Protein AF-A0A432YS04-F1 (afdb_monomer)

pLDDT: mean 77.75, std 22.66, range [27.47, 98.56]

Organism: NCBI:txid1096243

Secondary structure (DSSP, 8-state):
--TTSSHHHHHHHHHHHHTTTTTHHHHHHHHHHHSSS---TT--HHHHHHHHHHHHHHSS--GGGTTS-HHHHS-HHHHHHHHHHHHHHHHHHHHHH-SSPPPHHHHHHHHHHHHHH--SHHHHHHHHHHHHHHHHTT-HHHHHHHHHHHHHHHHTTSS---HHHHHHHHHHHHHS---HHHHHHHHHHHHHHHHHTT-HHHHHHHHHHHHHHH---HHHHHHHHHHHHHTT-HHHHHHHHHHHHHHH---HHHHHHHHHHHHHTT-HHHHHHHHHHHHHH-HHHHTSHHHHHHHHHHHHHTT-HHHHHHHHHHHHHHHHHTTPPPPHHHHHHHHHHHHHHHH-S---SSPPHHHHHHHHHH-HHHHS-GGGSTTHHHHHHHHHHHHHTT--EEEEET-TTSHHHHHHHTT-TT-EEEEEES-HHHHHHHHHH-TTSEEEE--GGG-------TTEEEEEET-GGG-TTHHHHHHHSPTT-EEEEEEESS--TT-S---SSHHHHHHHHTTT-EEEEEEEEEEETTEEEEEEEEE-

Mean predicted aligned error: 14.3 Å

InterPro domains:
  IPR011990 Tetratricopeptide-like helical domain superfamily [G3DSA:1.25.40.10] (3-342)
  IPR011990 Tetratricopeptide-like helical domain superfamily [SSF48452] (10-287)
  IPR029063 S-adenosyl-L-methionine-dependent methyltransferase superfamily [G3DSA:3.40.50.150] (366-523)
  IPR029063 S-adenosyl-L-methionine-dependent methyltransferase superfamily [SSF53335] (374-499)
  IPR041698 Methyltransferase domain 25 [PF13649] (394-470)

Sequence (536 aa):
MSQSEKTNNEEFNLAIFYWLVEDWQGCKQELKRLSNNSTPHSLSLAQILEGLIYVEKNNEIPQYLQGFSEQSFQEKALLQKFLWASIEKGVLKAKHLLGDEVSDSRIRKLIKAFTQTMPTPKSTELVKQTIIHQESLGNYQSTTNSVDAWITALQKKAISLGNDELLQAEVTLNSLNRGEKDRLKYKRVLADQFMTQNSFQDASRLCQDIIAISGVTESLVVRLSRAQRNLGNLEEAIETLESNIEQLGRKPLLLHMLAVYYRDQQNFQITLRLVKEIIGQHYDYSLKIGFAIFAADMLRKDAEYIAAYEHLKEAKEHLKNERKEVTLTVEAMLAELKANVAVGKNTFFEVSSVFYDTIYKNSDKYALEANDSIYEPIWKEVCNIITAENIEKIIDIGCGPGQFAEYLTARLPNVDYLGLDFSKTAISLAKERCPHLKFACEDVRRYTTKEINKETAYVMLEVLEHIEDDFVLLELLPKGTNVIFSVPNFDSFGHVRFFKFKESVEKRFDGVLNINEISSIDVNKNSIIYLVNAKL

Radius of gyration: 31.36 Å; Cα contacts (8 Å, |Δi|>4): 647; chains: 1; bounding box: 107×53×64 Å

Solvent-accessible surface area (backbone atoms only — not comparable to full-atom values): 29613 Å² total; per-residue (Å²): 124,78,74,74,73,68,51,74,67,54,54,61,62,49,52,62,59,48,56,80,54,61,53,50,65,58,53,51,49,50,53,48,71,42,26,83,48,83,71,70,99,77,74,51,73,66,57,53,52,52,44,54,51,44,26,72,76,66,77,45,76,49,82,94,52,65,47,48,44,78,78,62,63,69,57,64,67,56,60,55,52,53,56,49,53,54,49,54,50,51,53,56,44,59,74,72,71,58,101,67,84,78,69,61,67,60,58,52,52,52,53,52,55,42,53,75,70,47,67,46,78,66,46,56,50,52,51,48,53,50,40,56,50,30,54,76,68,68,38,59,70,55,34,49,55,54,52,52,52,52,52,49,32,48,70,69,61,64,37,78,73,57,71,71,57,48,53,53,47,49,53,54,61,69,69,48,96,65,60,69,70,58,53,50,56,49,43,54,49,49,25,55,49,29,50,72,68,70,36,26,69,59,17,27,52,39,34,53,54,45,31,76,74,74,46,88,45,74,73,48,51,56,50,29,28,49,20,32,38,74,70,67,38,48,66,63,18,47,54,52,44,54,61,45,32,71,72,74,42,90,42,60,69,60,44,49,54,46,23,56,52,30,44,75,71,66,36,54,70,61,18,47,51,40,44,53,46,33,49,75,76,33,50,80,61,35,38,37,57,78,49,18,55,54,42,25,52,52,30,34,58,70,57,37,27,62,61,18,34,54,49,37,52,50,14,50,54,52,38,49,75,72,74,45,86,82,54,69,67,58,56,18,50,48,49,33,28,52,51,50,54,73,69,52,96,72,79,49,69,49,65,60,51,58,27,53,39,46,44,62,76,71,36,66,78,69,68,47,59,38,86,77,34,74,56,33,72,57,53,52,52,50,51,52,51,38,60,76,70,59,46,46,31,39,42,28,42,54,37,46,48,26,45,61,58,54,52,44,42,76,75,45,74,82,49,49,54,38,33,28,20,63,27,64,55,25,40,53,42,17,43,70,73,38,69,91,58,48,70,45,72,39,56,69,90,73,59,81,78,90,79,86,50,72,37,30,33,42,34,26,60,77,37,57,33,42,40,88,60,42,66,60,51,56,69,66,49,65,77,63,22,38,37,37,36,27,41,39,44,55,85,54,94,45,46,69,50,59,35,84,44,72,67,55,50,52,65,67,42,55,95,66,41,54,72,77,48,74,46,81,43,75,61,48,103,88,41,38,35,39,39,34,38,29,34,66

Foldseek 3Di:
DPPPPVPPPVVVVVVVVVVLVPVVVVVVVVVVVQQPDDLDPPDDPVNVVVQLLVCVVPVDRPPSRVRGDPVSNVPVPPVVVVVVVSVVVVLVVLVPPDLDDDDLVVVVVVLLVCLQRDQDLVNLVVLLSVLVSCVVSVVVVSSVSSVVSVLVCLQVVSHADAPVSLVVVLVSLVPDPDDPVVNLSSLVSSLVRCVLNLVLVSNLVSLVVSCVRVNDDPVSLLSNLVSCVLVVNLVVSLVSLVVVCVVVPVDLVSLLSNLVSCVQVVVLVSNLVSLVCCVVPVVVVCLQQVNLLVSLLSCLLVLVLVCSLVSLVSSQVVCVVVVHDDDLQSVLSNQQSVVSVVVDDDRDNFTDLSSLLSCCVPPVLNVDALCPHLCVVVLVVVLVVLVVQVAQEEEEEQCFLQSSVNSNCVPVVRHQYEYEALHPNRQVNNCVSCVPHHYDNDDLLPDADPDDDQSYEYEAEAHLQLDPPSLSSLVRDDANHKYKYKFKLDDDRNGPDGNVDPVSVCVVCPPPWAWPDWDWDDSDSRMTMTITITGD

Structure (mmCIF, N/CA/C/O backbone):
data_AF-A0A432YS04-F1
#
_entry.id   AF-A0A432YS04-F1
#
loop_
_atom_site.group_PDB
_atom_site.id
_atom_site.type_symbol
_atom_site.label_atom_id
_atom_site.label_alt_id
_atom_site.label_comp_id
_atom_site.label_asym_id
_atom_site.label_entity_id
_atom_site.label_seq_id
_atom_site.pdbx_PDB_ins_code
_atom_site.Cartn_x
_atom_site.Cartn_y
_atom_site.Cartn_z
_atom_site.occupancy
_atom_site.B_iso_or_equiv
_atom_site.auth_seq_id
_atom_site.auth_comp_id
_atom_site.auth_asym_id
_atom_site.auth_atom_id
_atom_site.pdbx_PDB_model_num
ATOM 1 N N . MET A 1 1 ? 76.869 5.675 -17.798 1.00 45.94 1 MET A N 1
ATOM 2 C CA . MET A 1 1 ? 77.153 7.080 -17.415 1.00 45.94 1 MET A CA 1
ATOM 3 C C . MET A 1 1 ? 77.263 7.096 -15.914 1.00 45.94 1 MET A C 1
ATOM 5 O O . MET A 1 1 ? 76.516 6.321 -15.325 1.00 45.94 1 MET A O 1
ATOM 9 N N . SER A 1 2 ? 78.148 7.876 -15.283 1.00 27.70 2 SER A N 1
ATOM 10 C CA . SER A 1 2 ? 78.058 7.858 -13.827 1.00 27.70 2 SER A CA 1
ATOM 11 C C . SER A 1 2 ? 76.727 8.522 -13.451 1.00 27.70 2 SER A C 1
ATOM 13 O O . SER A 1 2 ? 76.417 9.656 -13.815 1.00 27.70 2 SER A O 1
ATOM 15 N N . GLN A 1 3 ? 75.875 7.702 -12.846 1.00 32.38 3 GLN A N 1
ATOM 16 C CA . GLN A 1 3 ? 74.518 8.001 -12.416 1.00 32.38 3 GLN A CA 1
ATOM 17 C C . GLN A 1 3 ? 74.478 9.199 -11.451 1.00 32.38 3 GLN A C 1
ATOM 19 O O . GLN A 1 3 ? 73.402 9.701 -11.166 1.00 32.38 3 GLN A O 1
ATOM 24 N N . SER A 1 4 ? 75.639 9.645 -10.958 1.00 34.88 4 SER A N 1
ATOM 25 C CA . SER A 1 4 ? 75.786 10.640 -9.906 1.00 34.88 4 SER A CA 1
ATOM 26 C C . SER A 1 4 ? 75.757 12.093 -10.383 1.00 34.88 4 SER A C 1
ATOM 28 O O . SER A 1 4 ? 75.539 12.967 -9.553 1.00 34.88 4 SER A O 1
ATOM 30 N N . GLU A 1 5 ? 75.915 12.389 -11.679 1.00 32.00 5 GLU A N 1
ATOM 31 C CA . GLU A 1 5 ? 75.918 13.786 -12.170 1.00 32.00 5 GLU A CA 1
ATOM 32 C C . GLU A 1 5 ? 74.615 14.211 -12.876 1.00 32.00 5 GLU A C 1
ATOM 34 O O . GLU A 1 5 ? 74.389 15.401 -13.079 1.00 32.00 5 GLU A O 1
ATOM 39 N N . LYS A 1 6 ? 73.695 13.275 -13.164 1.00 34.50 6 LYS A N 1
ATOM 40 C CA . LYS A 1 6 ? 72.298 13.596 -13.543 1.00 34.50 6 LYS A CA 1
ATOM 41 C C . LYS A 1 6 ? 71.411 13.937 -12.335 1.00 34.50 6 LYS A C 1
ATOM 43 O O . LYS A 1 6 ? 70.361 14.544 -12.505 1.00 34.50 6 LYS A O 1
ATOM 48 N N . THR A 1 7 ? 71.858 13.598 -11.130 1.00 35.78 7 THR A N 1
ATOM 49 C CA . THR A 1 7 ? 71.118 13.735 -9.866 1.00 35.78 7 THR A CA 1
ATOM 50 C C . THR A 1 7 ? 70.916 15.190 -9.422 1.00 35.78 7 THR A C 1
ATOM 52 O O . THR A 1 7 ? 69.861 15.515 -8.895 1.00 35.78 7 THR A O 1
ATOM 55 N N . ASN A 1 8 ? 71.839 16.112 -9.725 1.00 37.22 8 ASN A N 1
ATOM 56 C CA . ASN A 1 8 ? 71.833 17.444 -9.093 1.00 37.22 8 ASN A CA 1
ATOM 57 C C . ASN A 1 8 ? 71.019 18.545 -9.806 1.00 37.22 8 ASN A C 1
ATOM 59 O O . ASN A 1 8 ? 70.990 19.670 -9.317 1.00 37.22 8 ASN A O 1
ATOM 63 N N . ASN A 1 9 ? 70.349 18.279 -10.936 1.00 34.03 9 ASN A N 1
ATOM 64 C CA . ASN A 1 9 ? 69.507 19.295 -11.608 1.00 34.03 9 ASN A CA 1
ATOM 65 C C . ASN A 1 9 ? 68.034 18.871 -11.795 1.00 34.03 9 ASN A C 1
ATOM 67 O O . ASN A 1 9 ? 67.176 19.714 -12.056 1.00 34.03 9 ASN A O 1
ATOM 71 N N . GLU A 1 10 ? 67.708 17.593 -11.565 1.00 35.06 10 GLU A N 1
ATOM 72 C CA . GLU A 1 10 ? 66.334 17.146 -11.282 1.00 35.06 10 GLU A CA 1
ATOM 73 C C . GLU A 1 10 ? 65.932 17.491 -9.836 1.00 35.06 10 GLU A C 1
ATOM 75 O O . GLU A 1 10 ? 64.787 17.869 -9.600 1.00 35.06 10 GLU A O 1
ATOM 80 N N . GLU A 1 11 ? 66.881 17.491 -8.891 1.00 32.84 11 GLU A N 1
ATOM 81 C CA . GLU A 1 11 ? 66.664 17.851 -7.480 1.00 32.84 11 GLU A CA 1
ATOM 82 C C . GLU A 1 11 ? 66.160 19.294 -7.258 1.00 32.84 11 GLU A C 1
ATOM 84 O O . GLU A 1 11 ? 65.389 19.526 -6.330 1.00 32.84 11 GLU A O 1
ATOM 89 N N . PHE A 1 12 ? 66.488 20.259 -8.127 1.00 29.67 12 PHE A N 1
ATOM 90 C CA . PHE A 1 12 ? 66.055 21.660 -7.966 1.00 29.67 12 PHE A CA 1
ATOM 91 C C . PHE A 1 12 ? 64.623 21.924 -8.474 1.00 29.67 12 PHE A C 1
ATOM 93 O O . PHE A 1 12 ? 63.872 22.690 -7.872 1.00 29.67 12 PHE A O 1
ATOM 100 N N . ASN A 1 13 ? 64.192 21.243 -9.541 1.00 31.45 13 ASN A N 1
ATOM 101 C CA . ASN A 1 13 ? 62.827 21.370 -10.071 1.00 31.45 13 ASN A CA 1
ATOM 102 C C . ASN A 1 13 ? 61.826 20.444 -9.352 1.00 31.45 13 ASN A C 1
ATOM 104 O O . ASN A 1 13 ? 60.647 20.788 -9.235 1.00 31.45 13 ASN A O 1
ATOM 108 N N . LEU A 1 14 ? 62.291 19.327 -8.774 1.00 34.62 14 LEU A N 1
ATOM 109 C CA . LEU A 1 14 ? 61.522 18.544 -7.801 1.00 34.62 14 LEU A CA 1
ATOM 110 C C . LEU A 1 14 ? 61.288 19.350 -6.512 1.00 34.62 14 LEU A C 1
ATOM 112 O O . LEU A 1 14 ? 60.185 19.305 -5.972 1.00 34.62 14 LEU A O 1
ATOM 116 N N . ALA A 1 15 ? 62.271 20.142 -6.061 1.00 27.47 15 ALA A N 1
ATOM 117 C CA . ALA A 1 15 ? 62.156 20.989 -4.869 1.00 27.47 15 ALA A CA 1
ATOM 118 C C . ALA A 1 15 ? 61.007 22.019 -4.951 1.00 27.47 15 ALA A C 1
ATOM 120 O O . ALA A 1 15 ? 60.335 22.265 -3.954 1.00 27.47 15 ALA A O 1
ATOM 121 N N . ILE A 1 16 ? 60.682 22.545 -6.140 1.00 30.97 16 ILE A N 1
ATOM 122 C CA . ILE A 1 16 ? 59.545 23.471 -6.333 1.00 30.97 16 ILE A CA 1
ATOM 123 C C . ILE A 1 16 ? 58.189 22.733 -6.340 1.00 30.97 16 ILE A C 1
ATOM 125 O O . ILE A 1 16 ? 57.162 23.288 -5.941 1.00 30.97 16 ILE A O 1
ATOM 129 N N . PHE A 1 17 ? 58.156 21.460 -6.749 1.00 34.56 17 PHE A N 1
ATOM 130 C CA . PHE A 1 17 ? 56.943 20.634 -6.695 1.00 34.56 17 PHE A CA 1
ATOM 131 C C . PHE A 1 17 ? 56.674 20.092 -5.281 1.00 34.56 17 PHE A C 1
ATOM 133 O O . PHE A 1 17 ? 55.516 20.022 -4.857 1.00 34.56 17 PHE A O 1
ATOM 140 N N . TYR A 1 18 ? 57.737 19.809 -4.522 1.00 31.28 18 TYR A N 1
ATOM 141 C CA . TYR A 1 18 ? 57.669 19.551 -3.085 1.00 31.28 18 TYR A CA 1
ATOM 142 C C . TYR A 1 18 ? 57.053 20.735 -2.319 1.00 31.28 18 TYR A C 1
ATOM 144 O O . TYR A 1 18 ? 56.252 20.494 -1.423 1.00 31.28 18 TYR A O 1
ATOM 152 N N . TRP A 1 19 ? 57.230 21.979 -2.775 1.00 28.98 19 TRP A N 1
ATOM 153 C CA . TRP A 1 19 ? 56.691 23.183 -2.124 1.00 28.98 19 TRP A CA 1
ATOM 154 C C . TRP A 1 19 ? 55.153 23.326 -2.070 1.00 28.98 19 TRP A C 1
ATOM 156 O O . TRP A 1 19 ? 54.614 24.077 -1.268 1.00 28.98 19 TRP A O 1
ATOM 166 N N . LEU A 1 20 ? 54.375 22.592 -2.874 1.00 31.02 20 LEU A N 1
ATOM 167 C CA . LEU A 1 20 ? 52.895 22.579 -2.760 1.00 31.02 20 LEU A CA 1
ATOM 168 C C . LEU A 1 20 ? 52.334 21.311 -2.113 1.00 31.02 20 LEU A C 1
ATOM 170 O O . LEU A 1 20 ? 51.138 21.221 -1.847 1.00 31.02 20 LEU A O 1
ATOM 174 N N . VAL A 1 21 ? 53.238 20.395 -1.780 1.00 38.06 21 VAL A N 1
ATOM 175 C CA . VAL A 1 21 ? 53.098 19.397 -0.720 1.00 38.06 21 VAL A CA 1
ATOM 176 C C . VAL A 1 21 ? 53.535 20.000 0.641 1.00 38.06 21 VAL A C 1
ATOM 178 O O . VAL A 1 21 ? 53.250 19.427 1.692 1.00 38.06 21 VAL A O 1
ATOM 181 N N . GLU A 1 22 ? 54.150 21.193 0.666 1.00 33.56 22 GLU A N 1
ATOM 182 C CA . GLU A 1 22 ? 54.623 21.911 1.866 1.00 33.56 22 GLU A CA 1
ATOM 183 C C . GLU A 1 22 ? 53.548 22.741 2.595 1.00 33.56 22 GLU A C 1
ATOM 185 O O . GLU A 1 22 ? 53.664 23.942 2.792 1.00 33.56 22 GLU A O 1
ATOM 190 N N . ASP A 1 23 ? 52.536 22.079 3.138 1.00 40.97 23 ASP A N 1
ATOM 191 C CA . ASP A 1 23 ? 52.481 22.123 4.606 1.00 40.97 23 ASP A CA 1
ATOM 192 C C . ASP A 1 23 ? 52.068 20.769 5.170 1.00 40.97 23 ASP A C 1
ATOM 194 O O . ASP A 1 23 ? 51.317 20.639 6.130 1.00 40.97 23 ASP A O 1
ATOM 198 N N . TRP A 1 24 ? 52.564 19.703 4.543 1.00 43.75 24 TRP A N 1
ATOM 199 C CA . TRP A 1 24 ? 52.476 18.381 5.128 1.00 43.75 24 TRP A CA 1
ATOM 200 C C . TRP A 1 24 ? 53.290 18.310 6.421 1.00 43.75 24 TRP A C 1
ATOM 202 O O . TRP A 1 24 ? 52.873 17.613 7.327 1.00 43.75 24 TRP A O 1
ATOM 212 N N . GLN A 1 25 ? 54.404 19.039 6.568 1.00 39.25 25 GLN A N 1
ATOM 213 C CA . GLN A 1 25 ? 55.141 19.093 7.838 1.00 39.25 25 GLN A CA 1
ATOM 214 C C . GLN A 1 25 ? 54.361 19.830 8.935 1.00 39.25 25 GLN A C 1
ATOM 216 O O . GLN A 1 25 ? 54.293 19.284 10.028 1.00 39.25 25 GLN A O 1
ATOM 221 N N . GLY A 1 26 ? 53.705 20.961 8.668 1.00 40.28 26 GLY A N 1
ATOM 222 C CA . GLY A 1 26 ? 52.807 21.623 9.621 1.00 40.28 26 GLY A CA 1
ATOM 223 C C . GLY A 1 26 ? 51.530 20.830 9.875 1.00 40.28 26 GLY A C 1
ATOM 224 O O . GLY A 1 26 ? 51.169 20.650 11.028 1.00 40.28 26 GLY A O 1
ATOM 225 N N . CYS A 1 27 ? 50.927 20.194 8.863 1.00 41.41 27 CYS A N 1
ATOM 226 C CA . CYS A 1 27 ? 49.827 19.239 9.065 1.00 41.41 27 CYS A CA 1
ATOM 227 C C . CYS A 1 27 ? 50.260 18.038 9.914 1.00 41.41 27 CYS A C 1
ATOM 229 O O . CYS A 1 27 ? 49.512 17.592 10.774 1.00 41.41 27 CYS A O 1
ATOM 231 N N . LYS A 1 28 ? 51.465 17.497 9.705 1.00 42.19 28 LYS A N 1
ATOM 232 C CA . LYS A 1 28 ? 51.998 16.352 10.459 1.00 42.19 28 LYS A CA 1
ATOM 233 C C . LYS A 1 28 ? 52.469 16.761 11.853 1.00 42.19 28 LYS A C 1
ATOM 235 O O . LYS A 1 28 ? 52.390 15.934 12.752 1.00 42.19 28 LYS A O 1
ATOM 240 N N . GLN A 1 29 ? 52.954 17.990 12.042 1.00 44.78 29 GLN A N 1
ATOM 241 C CA . GLN A 1 29 ? 53.289 18.571 13.346 1.00 44.78 29 GLN A CA 1
ATOM 242 C C . GLN A 1 29 ? 52.027 18.893 14.140 1.00 44.78 29 GLN A C 1
ATOM 244 O O . GLN A 1 29 ? 52.000 18.593 15.324 1.00 44.78 29 GLN A O 1
ATOM 249 N N . GLU A 1 30 ? 50.968 19.376 13.495 1.00 42.88 30 GLU A N 1
ATOM 250 C CA . GLU A 1 30 ? 49.683 19.650 14.132 1.00 42.88 30 GLU A CA 1
ATOM 251 C C . GLU A 1 30 ? 48.928 18.353 14.445 1.00 42.88 30 GLU A C 1
ATOM 253 O O . GLU A 1 30 ? 48.476 18.164 15.568 1.00 42.88 30 GLU A O 1
ATOM 258 N N . LEU A 1 31 ? 48.926 17.370 13.537 1.00 42.38 31 LEU A N 1
ATOM 259 C CA . LEU A 1 31 ? 48.441 16.011 13.819 1.00 42.38 31 LEU A CA 1
ATOM 260 C C . LEU A 1 31 ? 49.261 15.315 14.922 1.00 42.38 31 LEU A C 1
ATOM 262 O O . LEU A 1 31 ? 48.685 14.601 15.737 1.00 42.38 31 LEU A O 1
ATOM 266 N N . LYS A 1 32 ? 50.584 15.546 14.992 1.00 46.19 32 LYS A N 1
ATOM 267 C CA . LYS A 1 32 ? 51.441 15.075 16.099 1.00 46.19 32 LYS A CA 1
ATOM 268 C C . LYS A 1 32 ? 51.190 15.821 17.409 1.00 46.19 32 LYS A C 1
ATOM 270 O O . LYS A 1 32 ? 51.282 15.196 18.456 1.00 46.19 32 LYS A O 1
ATOM 275 N N . ARG A 1 33 ? 50.900 17.125 17.366 1.00 44.78 33 ARG A N 1
ATOM 276 C CA . ARG A 1 33 ? 50.540 17.959 18.527 1.00 44.78 33 ARG A CA 1
ATOM 277 C C . ARG A 1 33 ? 49.191 17.533 19.107 1.00 44.78 33 ARG A C 1
ATOM 279 O O . ARG A 1 33 ? 48.990 17.618 20.311 1.00 44.78 33 ARG A O 1
ATOM 286 N N . LEU A 1 34 ? 48.289 17.066 18.245 1.00 40.97 34 LEU A N 1
ATOM 287 C CA . LEU A 1 34 ? 46.953 16.579 18.582 1.00 40.97 34 LEU A CA 1
ATOM 288 C C . LEU A 1 34 ? 46.937 15.092 19.011 1.00 40.97 34 LEU A C 1
ATOM 290 O O . LEU A 1 34 ? 46.042 14.684 19.750 1.00 40.97 34 LEU A O 1
ATOM 294 N N . SER A 1 35 ? 47.932 14.280 18.618 1.00 41.59 35 SER A N 1
ATOM 295 C CA . SER A 1 35 ? 48.097 12.891 19.082 1.00 41.59 35 SER A CA 1
ATOM 296 C C . SER A 1 35 ? 49.005 12.820 20.319 1.00 41.59 35 SER A C 1
ATOM 298 O O . SER A 1 35 ? 50.222 12.961 20.214 1.00 41.59 35 SER A O 1
ATOM 300 N N . ASN A 1 36 ? 48.450 12.559 21.501 1.00 41.66 36 ASN A N 1
ATOM 301 C CA . ASN A 1 36 ? 49.203 12.628 22.762 1.00 41.66 36 ASN A CA 1
ATOM 302 C C . ASN A 1 36 ? 50.080 11.404 23.094 1.00 41.66 36 ASN A C 1
ATOM 304 O O . ASN A 1 36 ? 50.441 11.229 24.252 1.00 41.66 36 ASN A O 1
ATOM 308 N N . ASN A 1 37 ? 50.435 10.567 22.117 1.00 40.03 37 ASN A N 1
ATOM 309 C CA . ASN A 1 37 ? 51.683 9.793 22.052 1.00 40.03 37 ASN A CA 1
ATOM 310 C C . ASN A 1 37 ? 51.645 8.844 20.845 1.00 40.03 37 ASN A C 1
ATOM 312 O O . ASN A 1 37 ? 50.616 8.251 20.541 1.00 40.03 37 ASN A O 1
ATOM 316 N N . SER A 1 38 ? 52.801 8.682 20.196 1.00 44.56 38 SER A N 1
ATOM 317 C CA . SER A 1 38 ? 53.162 7.565 19.309 1.00 44.56 38 SER A CA 1
ATOM 318 C C . SER A 1 38 ? 52.045 7.008 18.411 1.00 44.56 38 SER A C 1
ATOM 320 O O . SER A 1 38 ? 51.681 5.839 18.525 1.00 44.56 38 SER A O 1
ATOM 322 N N . THR A 1 39 ? 51.542 7.783 17.444 1.00 42.78 39 THR A N 1
ATOM 323 C CA . THR A 1 39 ? 50.838 7.168 16.304 1.00 42.78 39 THR A CA 1
ATOM 324 C C . THR A 1 39 ? 51.776 6.170 15.612 1.00 42.78 39 THR A C 1
ATOM 326 O O . THR A 1 39 ? 52.900 6.556 15.262 1.00 42.78 39 THR A O 1
ATOM 329 N N . PRO A 1 40 ? 51.360 4.913 15.383 1.00 43.31 40 PRO A N 1
ATOM 330 C CA . PRO A 1 40 ? 52.204 3.919 14.742 1.00 43.31 40 PRO A CA 1
ATOM 331 C C . PRO A 1 40 ? 52.492 4.347 13.300 1.00 43.31 40 PRO A C 1
ATOM 333 O O . PRO A 1 40 ? 51.599 4.742 12.554 1.00 43.31 40 PRO A O 1
ATOM 336 N N . HIS A 1 41 ? 53.758 4.260 12.899 1.00 44.59 41 HIS A N 1
ATOM 337 C CA . HIS A 1 41 ? 54.289 4.633 11.584 1.00 44.59 41 HIS A CA 1
ATOM 338 C C . HIS A 1 41 ? 53.719 3.835 10.381 1.00 44.59 41 HIS A C 1
ATOM 340 O O . HIS A 1 41 ? 54.312 3.850 9.307 1.00 44.59 41 HIS A O 1
ATOM 346 N N . SER A 1 42 ? 52.589 3.140 10.531 1.00 45.53 42 SER A N 1
ATOM 347 C CA . SER A 1 42 ? 52.069 2.132 9.599 1.00 45.53 42 SER A CA 1
ATOM 348 C C . SER A 1 42 ? 50.726 2.470 8.939 1.00 45.53 42 SER A C 1
ATOM 350 O O . SER A 1 42 ? 50.292 1.714 8.072 1.00 45.53 42 SER A O 1
ATOM 352 N N . LEU A 1 43 ? 50.060 3.572 9.304 1.00 46.91 43 LEU A N 1
ATOM 353 C CA . LEU A 1 43 ? 48.757 3.927 8.726 1.00 46.91 43 LEU A CA 1
ATOM 354 C C . LEU A 1 43 ? 48.903 4.798 7.470 1.00 46.91 43 LEU A C 1
ATOM 356 O O . LEU A 1 43 ? 49.551 5.845 7.474 1.00 46.91 43 LEU A O 1
ATOM 360 N N . SER A 1 44 ? 48.268 4.364 6.384 1.00 46.00 44 SER A N 1
ATOM 361 C CA . SER A 1 44 ? 48.126 5.125 5.142 1.00 46.00 44 SER A CA 1
ATOM 362 C C . SER A 1 44 ? 47.065 6.227 5.267 1.00 46.00 44 SER A C 1
ATOM 364 O O . SER A 1 44 ? 46.159 6.150 6.096 1.00 46.00 44 SER A O 1
ATOM 366 N N . LEU A 1 45 ? 47.129 7.241 4.395 1.00 42.22 45 LEU A N 1
ATOM 367 C CA . LEU A 1 45 ? 46.142 8.331 4.332 1.00 42.22 45 LEU A CA 1
ATOM 368 C C . LEU A 1 45 ? 44.701 7.809 4.184 1.00 42.22 45 LEU A C 1
ATOM 370 O O . LEU A 1 45 ? 43.786 8.368 4.776 1.00 42.22 45 LEU A O 1
ATOM 374 N N . ALA A 1 46 ? 44.514 6.717 3.437 1.00 42.59 46 ALA A N 1
ATOM 375 C CA . ALA A 1 46 ? 43.216 6.067 3.281 1.00 42.59 46 ALA A CA 1
ATOM 376 C C . ALA A 1 46 ? 42.686 5.520 4.616 1.00 42.59 46 ALA A C 1
ATOM 378 O O . ALA A 1 46 ? 41.530 5.745 4.936 1.00 42.59 46 ALA A O 1
ATOM 379 N N . GLN A 1 47 ? 43.542 4.897 5.431 1.00 50.09 47 GLN A N 1
ATOM 380 C CA . GLN A 1 47 ? 43.154 4.331 6.730 1.00 50.09 47 GLN A CA 1
ATOM 381 C C . GLN A 1 47 ? 42.851 5.412 7.774 1.00 50.09 47 GLN A C 1
ATOM 383 O O . GLN A 1 47 ? 41.957 5.244 8.601 1.00 50.09 47 GLN A O 1
ATOM 388 N N . ILE A 1 48 ? 43.571 6.538 7.721 1.00 49.78 48 ILE A N 1
ATOM 389 C CA . ILE A 1 48 ? 43.275 7.702 8.564 1.00 49.78 48 ILE A CA 1
ATOM 390 C C . ILE A 1 48 ? 41.913 8.281 8.165 1.00 49.78 48 ILE A C 1
ATOM 392 O O . ILE A 1 48 ? 41.059 8.448 9.026 1.00 49.78 48 ILE A O 1
ATOM 396 N N . LEU A 1 49 ? 41.668 8.507 6.869 1.00 46.06 49 LEU A N 1
ATOM 397 C CA . LEU A 1 49 ? 40.379 8.999 6.369 1.00 46.06 49 LEU A CA 1
ATOM 398 C C . LEU A 1 49 ? 39.221 8.043 6.696 1.00 46.06 49 LEU A C 1
ATOM 400 O O . LEU A 1 49 ? 38.183 8.494 7.167 1.00 46.06 49 LEU A O 1
ATOM 404 N N . GLU A 1 50 ? 39.403 6.734 6.517 1.00 48.66 50 GLU A N 1
ATOM 405 C CA . GLU A 1 50 ? 38.409 5.712 6.871 1.00 48.66 50 GLU A CA 1
ATOM 406 C C . GLU A 1 50 ? 38.072 5.729 8.363 1.00 48.66 50 GLU A C 1
ATOM 408 O O . GLU A 1 50 ? 36.903 5.642 8.731 1.00 48.66 50 GLU A O 1
ATOM 413 N N . GLY A 1 51 ? 39.072 5.885 9.231 1.00 52.41 51 GLY A N 1
ATOM 414 C CA . GLY A 1 51 ? 38.829 5.966 10.666 1.00 52.41 51 GLY A CA 1
ATOM 415 C C . GLY A 1 51 ? 38.203 7.292 11.115 1.00 52.41 51 GLY A C 1
ATOM 416 O O . GLY A 1 51 ? 37.354 7.276 11.999 1.00 52.41 51 GLY A O 1
ATOM 417 N N . LEU A 1 52 ? 38.524 8.422 10.472 1.00 46.81 52 LEU A N 1
ATOM 418 C CA . LEU A 1 52 ? 37.834 9.703 10.701 1.00 46.81 52 LEU A CA 1
ATOM 419 C C . LEU A 1 52 ? 36.346 9.621 10.308 1.00 46.81 52 LEU A C 1
ATOM 421 O O . LEU A 1 52 ? 35.483 10.105 11.037 1.00 46.81 52 LEU A O 1
ATOM 425 N N . ILE A 1 53 ? 36.041 8.955 9.190 1.00 46.34 53 ILE A N 1
ATOM 426 C CA . ILE A 1 53 ? 34.669 8.696 8.723 1.00 46.34 53 ILE A CA 1
ATOM 427 C C . ILE A 1 53 ? 33.932 7.738 9.675 1.00 46.34 53 ILE A C 1
ATOM 429 O O . ILE A 1 53 ? 32.741 7.911 9.936 1.00 46.34 53 ILE A O 1
ATOM 433 N N . TYR A 1 54 ? 34.628 6.734 10.218 1.00 48.69 54 TYR A N 1
ATOM 434 C CA . TYR A 1 54 ? 34.072 5.826 11.225 1.00 48.69 54 TYR A CA 1
ATOM 435 C C . TYR A 1 54 ? 33.681 6.573 12.509 1.00 48.69 54 TYR A C 1
ATOM 437 O O . TYR A 1 54 ? 32.587 6.343 13.025 1.00 48.69 54 TYR A O 1
ATOM 445 N N . VAL A 1 55 ? 34.528 7.493 12.986 1.00 47.81 55 VAL A N 1
ATOM 446 C CA . VAL A 1 55 ? 34.229 8.353 14.146 1.00 47.81 55 VAL A CA 1
ATOM 447 C C . VAL A 1 55 ? 33.007 9.230 13.880 1.00 47.81 55 VAL A C 1
ATOM 449 O O . VAL A 1 55 ? 32.149 9.356 14.744 1.00 47.81 55 VAL A O 1
ATOM 452 N N . GLU A 1 56 ? 32.879 9.804 12.682 1.00 42.34 56 GLU A N 1
ATOM 453 C CA . GLU A 1 56 ? 31.732 10.646 12.318 1.00 42.34 56 GLU A CA 1
ATOM 454 C C . GLU A 1 56 ? 30.403 9.874 12.300 1.00 42.34 56 GLU A C 1
ATOM 456 O O . GLU A 1 56 ? 29.385 10.400 12.748 1.00 42.34 56 GLU A O 1
ATOM 461 N N . LYS A 1 57 ? 30.409 8.626 11.815 1.00 44.28 57 LYS A N 1
ATOM 462 C CA . LYS A 1 57 ? 29.202 7.789 11.732 1.00 44.28 57 LYS A CA 1
ATOM 463 C C . LYS A 1 57 ? 28.774 7.186 13.063 1.00 44.28 57 LYS A C 1
ATOM 465 O O . LYS A 1 57 ? 27.579 7.057 13.299 1.00 44.28 57 LYS A O 1
ATOM 470 N N . ASN A 1 58 ? 29.736 6.776 13.884 1.00 49.25 58 ASN A N 1
ATOM 471 C CA . ASN A 1 58 ? 29.467 5.954 15.066 1.00 49.25 58 ASN A CA 1
ATOM 472 C C . ASN A 1 58 ? 29.714 6.701 16.380 1.00 49.25 58 ASN A C 1
ATOM 474 O O . ASN A 1 58 ? 29.401 6.180 17.440 1.00 49.25 58 ASN A O 1
ATOM 478 N N . ASN A 1 59 ? 30.266 7.917 16.315 1.00 50.22 59 ASN A N 1
ATOM 479 C CA . ASN A 1 59 ? 30.671 8.719 17.470 1.00 50.22 59 ASN A CA 1
ATOM 480 C C . ASN A 1 59 ? 31.647 7.982 18.415 1.00 50.22 59 ASN A C 1
ATOM 482 O O . ASN A 1 59 ? 31.717 8.278 19.604 1.00 50.22 59 ASN A O 1
ATOM 486 N N . GLU A 1 60 ? 32.414 7.037 17.862 1.00 52.69 60 GLU A N 1
ATOM 487 C CA . GLU A 1 60 ? 33.354 6.162 18.564 1.00 52.69 60 GLU A CA 1
ATOM 488 C C . GLU A 1 60 ? 34.691 6.100 17.815 1.00 52.69 60 GLU A C 1
ATOM 490 O O . GLU A 1 60 ? 34.725 6.026 16.583 1.00 52.69 60 GLU A O 1
ATOM 495 N N . ILE A 1 61 ? 35.808 6.098 18.550 1.00 55.59 61 ILE A N 1
ATOM 496 C CA . ILE A 1 61 ? 37.157 6.019 17.972 1.00 55.59 61 ILE A CA 1
ATOM 497 C C . ILE A 1 61 ? 37.520 4.552 17.705 1.00 55.59 61 ILE A C 1
ATOM 499 O O . ILE A 1 61 ? 37.638 3.775 18.657 1.00 55.59 61 ILE A O 1
ATOM 503 N N . PRO A 1 62 ? 37.734 4.144 16.438 1.00 56.78 62 PRO A N 1
ATOM 504 C CA . PRO A 1 62 ? 38.059 2.764 16.123 1.00 56.78 62 PRO A CA 1
ATOM 505 C C . PRO A 1 62 ? 39.427 2.398 16.704 1.00 56.78 62 PRO A C 1
ATOM 507 O O . PRO A 1 62 ? 40.322 3.235 16.818 1.00 56.78 62 PRO A O 1
ATOM 510 N N . GLN A 1 63 ? 39.606 1.125 17.054 1.00 61.09 63 GLN A N 1
ATOM 511 C CA . GLN A 1 63 ? 40.741 0.639 17.851 1.00 61.09 63 GLN A CA 1
ATOM 512 C C . GLN A 1 63 ? 42.119 0.999 17.262 1.00 61.09 63 GLN A C 1
ATOM 514 O O . GLN A 1 63 ? 43.065 1.275 17.995 1.00 61.09 63 GLN A O 1
ATOM 519 N N . TYR A 1 64 ? 42.222 1.075 15.932 1.00 60.53 64 TYR A N 1
ATOM 520 C CA . TYR A 1 64 ? 43.445 1.459 15.220 1.00 60.53 64 TYR A CA 1
ATOM 521 C C . TYR A 1 64 ? 43.732 2.978 15.217 1.00 60.53 64 TYR A C 1
ATOM 523 O O . TYR A 1 64 ? 44.783 3.391 14.730 1.00 60.53 64 TYR A O 1
ATOM 531 N N . LEU A 1 65 ? 42.836 3.803 15.774 1.00 54.44 65 LEU A N 1
ATOM 532 C CA . LEU A 1 65 ? 42.968 5.256 15.960 1.00 54.44 65 LEU A CA 1
ATOM 533 C C . LEU A 1 65 ? 42.965 5.702 17.437 1.00 54.44 65 LEU A C 1
ATOM 535 O O . LEU A 1 65 ? 43.002 6.900 17.704 1.00 54.44 65 LEU A O 1
ATOM 539 N N . GLN A 1 66 ? 42.997 4.783 18.408 1.00 56.84 66 GLN A N 1
ATOM 540 C CA . GLN A 1 66 ? 42.950 5.101 19.851 1.00 56.84 66 GLN A CA 1
ATOM 541 C C . GLN A 1 66 ? 44.127 5.949 20.397 1.00 56.84 66 GLN A C 1
ATOM 543 O O . GLN A 1 66 ? 44.112 6.334 21.561 1.00 56.84 66 GLN A O 1
ATOM 548 N N . GLY A 1 67 ? 45.142 6.270 19.585 1.00 52.81 67 GLY A N 1
ATOM 549 C CA . GLY A 1 67 ? 46.255 7.162 19.956 1.00 52.81 67 GLY A CA 1
ATOM 550 C C . GLY A 1 67 ? 45.966 8.669 19.834 1.00 52.81 67 GLY A C 1
ATOM 551 O O . GLY A 1 67 ? 46.834 9.486 20.147 1.00 52.81 67 GLY A O 1
ATOM 552 N N . PHE A 1 68 ? 44.777 9.058 19.367 1.00 47.91 68 PHE A N 1
ATOM 553 C CA . PHE A 1 68 ? 44.343 10.454 19.274 1.00 47.91 68 PHE A CA 1
ATOM 554 C C . PHE A 1 68 ? 43.404 10.806 20.443 1.00 47.91 68 PHE A C 1
ATOM 556 O O . PHE A 1 68 ? 42.549 10.003 20.806 1.00 47.91 68 PHE A O 1
ATOM 563 N N . SER A 1 69 ? 43.563 11.981 21.066 1.00 49.22 69 SER A N 1
ATOM 564 C CA . SER A 1 69 ? 42.755 12.367 22.238 1.00 49.22 69 SER A CA 1
ATOM 565 C C . SER A 1 69 ? 41.329 12.781 21.845 1.00 49.22 69 SER A C 1
ATOM 567 O O . SER A 1 69 ? 41.131 13.402 20.804 1.00 49.22 69 SER A O 1
ATOM 569 N N . GLU A 1 70 ? 40.328 12.545 22.699 1.00 4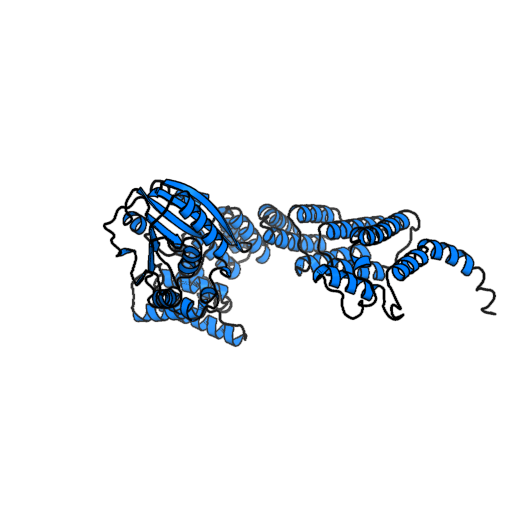5.56 70 GLU A N 1
ATOM 570 C CA . GLU A 1 70 ? 38.938 12.989 22.453 1.00 45.56 70 GLU A CA 1
ATOM 571 C C . GLU A 1 70 ? 38.818 14.508 22.219 1.00 45.56 70 GLU A C 1
ATOM 573 O O . GLU A 1 70 ? 37.975 14.968 21.449 1.00 45.56 70 GLU A O 1
ATOM 578 N N . GLN A 1 71 ? 39.714 15.296 22.818 1.00 42.38 71 GLN A N 1
ATOM 579 C CA . GLN A 1 71 ? 39.735 16.755 22.699 1.00 42.38 71 GLN A CA 1
ATOM 580 C C . GLN A 1 71 ? 40.194 17.242 21.310 1.00 42.38 71 GLN A C 1
ATOM 582 O O . GLN A 1 71 ? 39.802 18.322 20.881 1.00 42.38 71 GLN A O 1
ATOM 587 N N . SER A 1 72 ? 40.975 16.439 20.574 1.00 46.03 72 SER A N 1
ATOM 588 C CA . SER A 1 72 ? 41.476 16.788 19.231 1.00 46.03 72 SER A CA 1
ATOM 589 C C . SER A 1 72 ? 40.479 16.516 18.098 1.00 46.03 72 SER A C 1
ATOM 591 O O . SER A 1 72 ? 40.632 17.038 16.995 1.00 46.03 72 SER A O 1
ATOM 593 N N . PHE A 1 73 ? 39.417 15.761 18.377 1.00 46.56 73 PHE A N 1
ATOM 594 C CA . PHE A 1 73 ? 38.351 15.441 17.425 1.00 46.56 73 PHE A CA 1
ATOM 595 C C . PHE A 1 73 ? 37.120 16.354 17.538 1.00 46.56 73 PHE A C 1
ATOM 597 O O . PHE A 1 73 ? 36.280 16.369 16.636 1.00 46.56 73 PHE A O 1
ATOM 604 N N . GLN A 1 74 ? 37.009 17.147 18.609 1.00 40.97 74 GLN A N 1
ATOM 605 C CA . GLN A 1 74 ? 35.886 18.072 18.805 1.00 40.97 74 GLN A CA 1
ATOM 606 C C . GLN A 1 74 ? 35.935 19.311 17.889 1.00 40.97 74 GLN A C 1
ATOM 608 O O . GLN A 1 74 ? 34.902 19.941 17.662 1.00 40.97 74 GLN A O 1
ATOM 613 N N . GLU A 1 75 ? 37.068 19.620 17.250 1.00 43.06 75 GLU A N 1
ATOM 614 C CA . GLU A 1 75 ? 37.173 20.706 16.262 1.00 43.06 75 GLU A CA 1
ATOM 615 C C . GLU A 1 75 ? 36.786 20.249 14.837 1.00 43.06 75 GLU A C 1
ATOM 617 O O . GLU A 1 75 ? 37.543 20.376 13.870 1.00 43.06 75 GLU A O 1
ATOM 622 N N . LYS A 1 76 ? 35.548 19.750 14.689 1.00 40.62 76 LYS A N 1
ATOM 623 C CA . LYS A 1 76 ? 34.924 19.283 13.424 1.00 40.62 76 LYS A CA 1
ATOM 624 C C . LYS A 1 76 ? 35.076 20.250 12.234 1.00 40.62 76 LYS A C 1
ATOM 626 O O . LYS A 1 76 ? 35.089 19.826 11.080 1.00 40.62 76 LYS A O 1
ATOM 631 N N . ALA A 1 77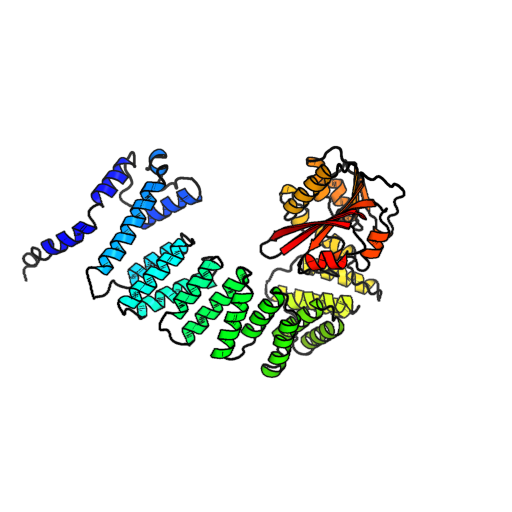 ? 35.204 21.551 12.491 1.00 37.66 77 ALA A N 1
ATOM 632 C CA . ALA A 1 77 ? 35.267 22.588 11.463 1.00 37.66 77 ALA A CA 1
ATOM 633 C C . ALA A 1 77 ? 36.652 22.746 10.804 1.00 37.66 77 ALA A C 1
ATOM 635 O O . ALA A 1 77 ? 36.734 23.237 9.677 1.00 37.66 77 ALA A O 1
ATOM 636 N N . LEU A 1 78 ? 37.742 22.358 11.476 1.00 36.41 78 LEU A N 1
ATOM 637 C CA . LEU A 1 78 ? 39.106 22.609 10.994 1.00 36.41 78 LEU A CA 1
ATOM 638 C C . LEU A 1 78 ? 39.526 21.588 9.924 1.00 36.41 78 LEU A C 1
ATOM 640 O O . LEU A 1 78 ? 40.044 21.955 8.871 1.00 36.41 78 LEU A O 1
ATOM 644 N N . LEU A 1 79 ? 39.204 20.313 10.152 1.00 40.38 79 LEU A N 1
ATOM 645 C CA . LEU A 1 79 ? 39.484 19.193 9.245 1.00 40.38 79 LEU A CA 1
ATOM 646 C C . LEU A 1 79 ? 38.692 19.286 7.929 1.00 40.38 79 LEU A C 1
ATOM 648 O O . LEU A 1 79 ? 39.246 19.051 6.854 1.00 40.38 79 LEU A O 1
ATOM 652 N N . GLN A 1 80 ? 37.427 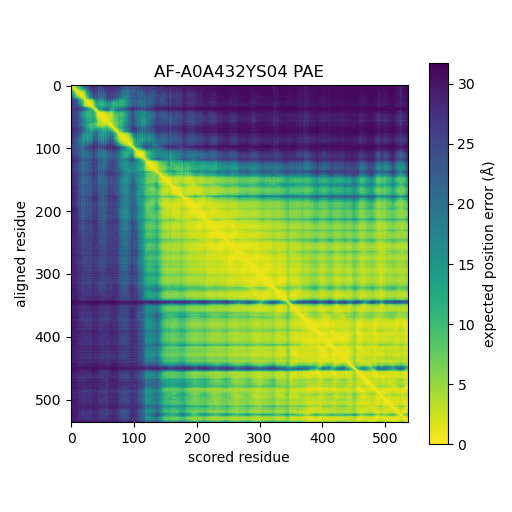19.725 7.991 1.00 43.06 80 GLN A N 1
ATOM 653 C CA . GLN A 1 80 ? 36.635 20.031 6.795 1.00 43.06 80 GLN A CA 1
ATOM 654 C C . GLN A 1 80 ? 37.228 21.207 6.006 1.00 43.06 80 GLN A C 1
ATOM 656 O O . GLN A 1 80 ? 37.342 21.118 4.784 1.00 43.06 80 GLN A O 1
ATOM 661 N N . LYS A 1 81 ? 37.662 22.286 6.675 1.00 40.38 81 LYS A N 1
ATOM 662 C CA . LYS A 1 81 ? 38.312 23.435 6.017 1.00 40.38 81 LYS A CA 1
ATOM 663 C C . LYS A 1 81 ? 39.638 23.055 5.346 1.00 40.38 81 LYS A C 1
ATOM 665 O O . LYS A 1 81 ? 39.910 23.530 4.247 1.00 40.38 81 LYS A O 1
ATOM 670 N N . PHE A 1 82 ? 40.424 22.163 5.949 1.00 40.47 82 PHE A N 1
ATOM 671 C CA . PHE A 1 82 ? 41.700 21.688 5.395 1.00 40.47 82 PHE A CA 1
ATOM 672 C C . PHE A 1 82 ? 41.540 20.809 4.146 1.00 40.47 82 PHE A C 1
ATOM 674 O O . PHE A 1 82 ? 42.288 20.957 3.173 1.00 40.47 82 PHE A O 1
ATOM 681 N N . LEU A 1 83 ? 40.547 19.916 4.150 1.00 44.53 83 LEU A N 1
ATOM 682 C CA . LEU A 1 83 ? 40.248 19.055 3.006 1.00 44.53 83 LEU A CA 1
ATOM 683 C C . LEU A 1 83 ? 39.683 19.870 1.829 1.00 44.53 83 LEU A C 1
ATOM 685 O O . LEU A 1 83 ? 40.097 19.668 0.687 1.00 44.53 83 LEU A O 1
ATOM 689 N N . TRP A 1 84 ? 38.817 20.851 2.115 1.00 44.81 84 TRP A N 1
ATOM 690 C CA . TRP A 1 84 ? 38.288 21.787 1.116 1.00 44.81 84 TRP A CA 1
ATOM 691 C C . TRP A 1 84 ? 39.375 22.677 0.506 1.00 44.81 84 TRP A C 1
ATOM 693 O O . TRP A 1 84 ? 39.475 22.741 -0.717 1.00 44.81 84 TRP A O 1
ATOM 703 N N . ALA A 1 85 ? 40.252 23.270 1.325 1.00 39.38 85 ALA A N 1
ATOM 704 C CA . ALA A 1 85 ? 41.353 24.108 0.847 1.00 39.38 85 ALA A CA 1
ATOM 705 C C . ALA A 1 85 ? 42.349 23.339 -0.045 1.00 39.38 85 ALA A C 1
ATOM 707 O O . ALA A 1 85 ? 42.897 23.905 -0.988 1.00 39.38 85 ALA A O 1
ATOM 708 N N . SER A 1 86 ? 42.564 22.040 0.201 1.00 40.84 86 SER A N 1
ATOM 709 C CA . SER A 1 86 ? 43.438 21.199 -0.636 1.00 40.84 86 SER A CA 1
ATOM 710 C C . SER A 1 86 ? 42.819 20.858 -1.998 1.00 40.84 86 SER A C 1
ATOM 712 O O . SER A 1 86 ? 43.534 20.791 -2.999 1.00 40.84 86 SER A O 1
ATOM 714 N N . ILE A 1 87 ? 41.495 20.683 -2.058 1.00 44.25 87 ILE A N 1
ATOM 715 C CA . ILE A 1 87 ? 40.754 20.402 -3.296 1.00 44.25 87 ILE A CA 1
ATOM 716 C C . ILE A 1 87 ? 40.604 21.676 -4.138 1.00 44.25 87 ILE A C 1
ATOM 718 O O . ILE A 1 87 ? 40.949 21.659 -5.319 1.00 44.25 87 ILE A O 1
ATOM 722 N N . GLU A 1 88 ? 40.194 22.799 -3.537 1.00 40.41 88 GLU A N 1
ATOM 723 C CA . GLU A 1 88 ? 40.109 24.103 -4.217 1.00 40.41 88 GLU A CA 1
ATOM 724 C C . GLU A 1 88 ? 41.464 24.520 -4.795 1.00 40.41 88 GLU A C 1
ATOM 726 O O . GLU A 1 88 ? 41.547 24.927 -5.952 1.00 40.41 88 GLU A O 1
ATOM 731 N N . LYS A 1 89 ? 42.553 24.352 -4.033 1.00 38.47 89 LYS A N 1
ATOM 732 C CA . LYS A 1 89 ? 43.910 24.700 -4.476 1.00 38.47 89 LYS A CA 1
ATOM 733 C C . LYS A 1 89 ? 44.447 23.721 -5.529 1.00 38.47 89 LYS A C 1
ATOM 735 O O . LYS A 1 89 ? 45.188 24.145 -6.409 1.00 38.47 89 LYS A O 1
ATOM 740 N N . GLY A 1 90 ? 44.038 22.448 -5.504 1.00 41.88 90 GLY A N 1
ATOM 741 C CA . GLY A 1 90 ? 44.336 21.464 -6.554 1.00 41.88 90 GLY A CA 1
ATOM 742 C C . GLY A 1 90 ? 43.639 21.774 -7.885 1.00 41.88 90 GLY A C 1
ATOM 743 O O . GLY A 1 90 ? 44.278 21.732 -8.936 1.00 41.88 90 GLY A O 1
ATOM 744 N N . VAL A 1 91 ? 42.366 22.177 -7.834 1.00 40.72 91 VAL A N 1
ATOM 745 C CA . VAL A 1 91 ? 41.568 22.589 -9.003 1.00 40.72 91 VAL A CA 1
ATOM 746 C C . VAL A 1 91 ? 42.031 23.951 -9.547 1.00 40.72 91 VAL A C 1
ATOM 748 O O . VAL A 1 91 ? 42.218 24.106 -10.753 1.00 40.72 91 VAL A O 1
ATOM 751 N N . LEU A 1 92 ? 42.320 24.928 -8.678 1.00 37.16 92 LEU A N 1
ATOM 752 C CA . LEU A 1 92 ? 42.860 26.244 -9.060 1.00 37.16 92 LEU A CA 1
ATOM 753 C C . LEU A 1 92 ? 44.291 26.173 -9.619 1.00 37.16 92 LEU A C 1
ATOM 755 O O . LEU A 1 92 ? 44.667 27.004 -10.442 1.00 37.16 92 LEU A O 1
ATOM 759 N N . LYS A 1 93 ? 45.092 25.178 -9.219 1.00 35.91 93 LYS A N 1
ATOM 760 C CA . LYS A 1 93 ? 46.449 24.966 -9.745 1.00 35.91 93 LYS A CA 1
ATOM 761 C C . LYS A 1 93 ? 46.448 24.179 -11.063 1.00 35.91 93 LYS A C 1
ATOM 763 O O . LYS A 1 93 ? 47.256 24.487 -11.937 1.00 35.91 93 LYS A O 1
ATOM 768 N N . ALA A 1 94 ? 45.496 23.262 -11.258 1.00 36.84 94 ALA A N 1
ATOM 769 C CA . ALA A 1 94 ? 45.204 22.660 -12.564 1.00 36.84 94 ALA A CA 1
ATOM 770 C C . ALA A 1 94 ? 44.717 23.708 -13.587 1.00 36.84 94 ALA A C 1
ATOM 772 O O . ALA A 1 94 ? 45.097 23.659 -14.751 1.00 36.84 94 ALA A O 1
ATOM 773 N N . LYS A 1 95 ? 43.973 24.725 -13.127 1.00 35.84 95 LYS A N 1
ATOM 774 C CA . LYS A 1 95 ? 43.548 25.902 -13.908 1.00 35.84 95 LYS A CA 1
ATOM 775 C C . LYS A 1 95 ? 44.706 26.814 -14.361 1.00 35.84 95 LYS A C 1
ATOM 777 O O . LYS A 1 95 ? 44.519 27.576 -15.303 1.00 35.84 95 LYS A O 1
ATOM 782 N N . HIS A 1 96 ? 45.872 26.769 -13.703 1.00 35.00 96 HIS A N 1
ATOM 783 C CA . HIS A 1 96 ? 46.963 27.733 -13.927 1.00 35.00 96 HIS A CA 1
ATOM 784 C C . HIS A 1 96 ? 48.210 27.147 -14.621 1.00 35.00 96 HIS A C 1
ATOM 786 O O . HIS A 1 96 ? 48.972 27.917 -15.202 1.00 35.00 96 HIS A O 1
ATOM 792 N N . LEU A 1 97 ? 48.475 25.833 -14.555 1.00 33.78 97 LEU A N 1
ATOM 793 C CA . LEU A 1 97 ? 49.831 25.333 -14.846 1.00 33.78 97 LEU A CA 1
ATOM 794 C C . LEU A 1 97 ? 50.046 24.461 -16.088 1.00 33.78 97 LEU A C 1
ATOM 796 O O . LEU A 1 97 ? 51.165 24.511 -16.587 1.00 33.78 97 LEU A O 1
ATOM 800 N N . LEU A 1 98 ? 49.104 23.667 -16.607 1.00 33.38 98 LEU A N 1
ATOM 801 C CA . LEU A 1 98 ? 49.476 22.675 -17.633 1.00 33.38 98 LEU A CA 1
ATOM 802 C C . LEU A 1 98 ? 48.354 22.369 -18.626 1.00 33.38 98 LEU A C 1
ATOM 804 O O . LEU A 1 98 ? 47.331 21.791 -18.272 1.00 33.38 98 LEU A O 1
ATOM 808 N N . GLY A 1 99 ? 48.618 22.680 -19.893 1.00 39.19 99 GLY A N 1
ATOM 809 C CA . GLY A 1 99 ? 47.974 22.050 -21.039 1.00 39.19 99 GLY A CA 1
ATOM 810 C C . GLY A 1 99 ? 48.567 20.673 -21.352 1.00 39.19 99 GLY A C 1
ATOM 811 O O . GLY A 1 99 ? 48.920 20.458 -22.497 1.00 39.19 99 GLY A O 1
ATOM 812 N N . ASP A 1 100 ? 48.711 19.784 -20.359 1.00 35.84 100 ASP A N 1
ATOM 813 C CA . ASP A 1 100 ? 48.910 18.341 -20.581 1.00 35.84 100 ASP A CA 1
ATOM 814 C C . ASP A 1 100 ? 48.622 17.493 -19.321 1.00 35.84 100 ASP A C 1
ATOM 816 O O . ASP A 1 100 ? 48.685 17.954 -18.180 1.00 35.84 100 ASP A O 1
ATOM 820 N N . GLU A 1 101 ? 48.241 16.241 -19.581 1.00 39.56 101 GLU A N 1
ATOM 821 C CA . GLU A 1 101 ? 47.366 15.345 -18.814 1.00 39.56 101 GLU A CA 1
ATOM 822 C C . GLU A 1 101 ? 47.763 14.986 -17.365 1.00 39.56 101 GLU A C 1
ATOM 824 O O . GLU A 1 101 ? 48.763 14.322 -17.082 1.00 39.56 101 GLU A O 1
ATOM 829 N N . VAL A 1 102 ? 46.846 15.247 -16.425 1.00 37.81 102 VAL A N 1
ATOM 830 C CA . VAL A 1 102 ? 46.799 14.543 -15.132 1.00 37.81 102 VAL A CA 1
ATOM 831 C C . VAL A 1 102 ? 46.254 13.130 -15.360 1.00 37.81 102 VAL A C 1
ATOM 833 O O . VAL A 1 102 ? 45.109 12.962 -15.774 1.00 37.81 102 VAL A O 1
ATOM 836 N N . SER A 1 103 ? 47.051 12.097 -15.058 1.00 43.56 103 SER A N 1
ATOM 837 C CA . SER A 1 103 ? 46.663 10.709 -15.346 1.00 43.56 103 SER A CA 1
ATOM 838 C C . SER A 1 103 ? 45.334 10.296 -14.684 1.00 43.56 103 SER A C 1
ATOM 840 O O . SER A 1 103 ? 45.158 10.275 -13.459 1.00 43.56 103 SER A O 1
ATOM 842 N N . ASP A 1 104 ? 44.431 9.878 -15.559 1.00 41.47 104 ASP A N 1
ATOM 843 C CA . ASP A 1 104 ? 43.027 9.501 -15.400 1.00 41.47 104 ASP A CA 1
ATOM 844 C C . ASP A 1 104 ? 42.771 8.461 -14.266 1.00 41.47 104 ASP A C 1
ATOM 846 O O . ASP A 1 104 ? 41.702 8.364 -13.670 1.00 41.47 104 ASP A O 1
ATOM 850 N N . SER A 1 105 ? 43.779 7.675 -13.870 1.00 38.41 105 SER A N 1
ATOM 851 C CA . SER A 1 105 ? 43.695 6.648 -12.808 1.00 38.41 105 SER A CA 1
ATOM 852 C C . SER A 1 105 ? 43.504 7.206 -11.385 1.00 38.41 105 SER A C 1
ATOM 854 O O . SER A 1 105 ? 42.718 6.664 -10.601 1.00 38.41 105 SER A O 1
ATOM 856 N N . ARG A 1 106 ? 44.203 8.294 -11.031 1.00 41.03 106 ARG A N 1
ATOM 857 C CA . ARG A 1 106 ? 44.187 8.845 -9.660 1.00 41.03 106 ARG A CA 1
ATOM 858 C C . ARG A 1 106 ? 42.912 9.629 -9.365 1.00 41.03 106 ARG A C 1
ATOM 860 O O . ARG A 1 106 ? 42.340 9.444 -8.293 1.00 41.03 106 ARG A O 1
ATOM 867 N N . ILE A 1 107 ? 42.431 10.415 -10.331 1.00 43.50 107 ILE A N 1
ATOM 868 C CA . ILE A 1 107 ? 41.150 11.132 -10.234 1.00 43.50 107 ILE A CA 1
ATOM 869 C C . ILE A 1 107 ? 39.996 10.125 -10.114 1.00 43.50 107 ILE A C 1
ATOM 871 O O . ILE A 1 107 ? 39.178 10.244 -9.206 1.00 43.50 107 ILE A O 1
ATOM 875 N N . ARG A 1 108 ? 39.990 9.055 -10.927 1.00 42.38 108 ARG A N 1
ATOM 876 C CA . ARG A 1 108 ? 38.992 7.973 -10.828 1.00 42.38 108 ARG A CA 1
ATOM 877 C C . ARG A 1 108 ? 38.963 7.298 -9.457 1.00 42.38 108 ARG A C 1
ATOM 879 O O . ARG A 1 108 ? 37.881 7.026 -8.947 1.00 42.38 108 ARG A O 1
ATOM 886 N N . LYS A 1 109 ? 40.122 7.032 -8.841 1.00 45.22 109 LYS A N 1
ATOM 887 C CA . LYS A 1 109 ? 40.182 6.459 -7.482 1.00 45.22 109 LYS A CA 1
ATOM 888 C C . LYS A 1 109 ? 39.647 7.423 -6.422 1.00 45.22 109 LYS A C 1
ATOM 890 O O . LYS A 1 109 ? 38.937 6.970 -5.533 1.00 45.22 109 LYS A O 1
ATOM 895 N N . LEU A 1 110 ? 39.935 8.719 -6.542 1.00 43.56 110 LEU A N 1
ATOM 896 C CA . LEU A 1 110 ? 39.442 9.759 -5.633 1.00 43.56 110 LEU A CA 1
ATOM 897 C C . LEU A 1 110 ? 37.926 9.968 -5.752 1.00 43.56 110 LEU A C 1
ATOM 899 O O . LEU A 1 110 ? 37.239 9.918 -4.738 1.00 43.56 110 LEU A O 1
ATOM 903 N N . ILE A 1 111 ? 37.385 10.100 -6.969 1.00 43.88 111 ILE A N 1
ATOM 904 C CA . ILE A 1 111 ? 35.932 10.218 -7.198 1.00 43.88 111 ILE A CA 1
ATOM 905 C C . ILE A 1 111 ? 35.214 8.957 -6.723 1.00 43.88 111 ILE A C 1
ATOM 907 O O . ILE A 1 111 ? 34.191 9.053 -6.051 1.00 43.88 111 ILE A O 1
ATOM 911 N N . LYS A 1 112 ? 35.749 7.769 -7.031 1.00 44.16 112 LYS A N 1
ATOM 912 C CA . LYS A 1 112 ? 35.166 6.496 -6.591 1.00 44.16 112 LYS A CA 1
ATOM 913 C C . LYS A 1 112 ? 35.169 6.370 -5.067 1.00 44.16 112 LYS A C 1
ATOM 915 O O . LYS A 1 112 ? 34.144 6.012 -4.506 1.00 44.16 112 LYS A O 1
ATOM 920 N N . ALA A 1 113 ? 36.276 6.702 -4.404 1.00 42.41 113 ALA A N 1
ATOM 921 C CA . ALA A 1 113 ? 36.348 6.686 -2.945 1.00 42.41 113 ALA A CA 1
ATOM 922 C C . ALA A 1 113 ? 35.371 7.695 -2.317 1.00 42.41 113 ALA A C 1
ATOM 924 O O . ALA A 1 113 ? 34.692 7.360 -1.353 1.00 42.41 113 ALA A O 1
ATOM 925 N N . PHE A 1 114 ? 35.237 8.892 -2.895 1.00 43.97 114 PHE A N 1
ATOM 926 C CA . PHE A 1 114 ? 34.387 9.966 -2.374 1.00 43.97 114 PHE A CA 1
ATOM 927 C C . PHE A 1 114 ? 32.885 9.717 -2.597 1.00 43.97 114 PHE A C 1
ATOM 929 O O . PHE A 1 114 ? 32.087 9.838 -1.672 1.00 43.97 114 PHE A O 1
ATOM 936 N N . THR A 1 115 ? 32.489 9.287 -3.799 1.00 41.94 115 THR A N 1
ATOM 937 C CA . THR A 1 115 ? 31.090 8.930 -4.126 1.00 41.94 115 THR A CA 1
ATOM 938 C C . THR A 1 115 ? 30.588 7.718 -3.344 1.00 41.94 115 THR A C 1
ATOM 940 O O . THR A 1 115 ? 29.392 7.608 -3.100 1.00 41.94 115 THR A O 1
ATOM 943 N N . GLN A 1 116 ? 31.488 6.830 -2.913 1.00 42.66 116 GLN A N 1
ATOM 944 C CA . GLN A 1 116 ? 31.156 5.700 -2.042 1.00 42.66 116 GLN A CA 1
ATOM 945 C C . GLN A 1 116 ? 31.022 6.086 -0.560 1.00 42.66 116 GLN A C 1
ATOM 947 O O . GLN A 1 116 ? 30.436 5.319 0.200 1.00 42.66 116 GLN A O 1
ATOM 952 N N . THR A 1 117 ? 31.557 7.237 -0.134 1.00 36.97 117 THR A N 1
ATOM 953 C CA . THR A 1 117 ? 31.669 7.596 1.293 1.00 36.97 117 THR A CA 1
ATOM 954 C C . THR A 1 117 ? 30.852 8.821 1.715 1.00 36.97 117 THR A C 1
ATOM 956 O O . THR A 1 117 ? 30.489 8.893 2.886 1.00 36.97 117 THR A O 1
ATOM 959 N N . MET A 1 118 ? 30.495 9.737 0.803 1.00 42.12 118 MET A N 1
ATOM 960 C CA . MET A 1 118 ? 29.775 10.988 1.110 1.00 42.12 118 MET A CA 1
ATOM 961 C C . MET A 1 118 ? 28.687 11.314 0.058 1.00 42.12 118 MET A C 1
ATOM 963 O O . MET A 1 118 ? 28.928 12.119 -0.846 1.00 42.12 118 MET A O 1
ATOM 967 N N . PRO A 1 119 ? 27.471 10.740 0.144 1.00 47.00 119 PRO A N 1
ATOM 968 C CA . PRO A 1 119 ? 26.378 11.044 -0.777 1.00 47.00 119 PRO A CA 1
ATOM 969 C C . PRO A 1 119 ? 25.666 12.332 -0.332 1.00 47.00 119 PRO A C 1
ATOM 971 O O . PRO A 1 119 ? 24.703 12.294 0.426 1.00 47.00 119 PRO A O 1
ATOM 974 N N . THR A 1 120 ? 26.163 13.494 -0.757 1.00 48.19 120 THR A N 1
ATOM 975 C CA . THR A 1 120 ? 25.544 14.803 -0.444 1.00 48.19 120 THR A CA 1
ATOM 976 C C . THR A 1 120 ? 25.452 15.695 -1.689 1.00 48.19 120 THR A C 1
ATOM 978 O O . THR A 1 120 ? 26.180 15.444 -2.654 1.00 48.19 120 THR A O 1
ATOM 981 N N . PRO A 1 121 ? 24.645 16.778 -1.688 1.00 46.75 121 PRO A N 1
ATOM 982 C CA . PRO A 1 121 ? 24.583 17.757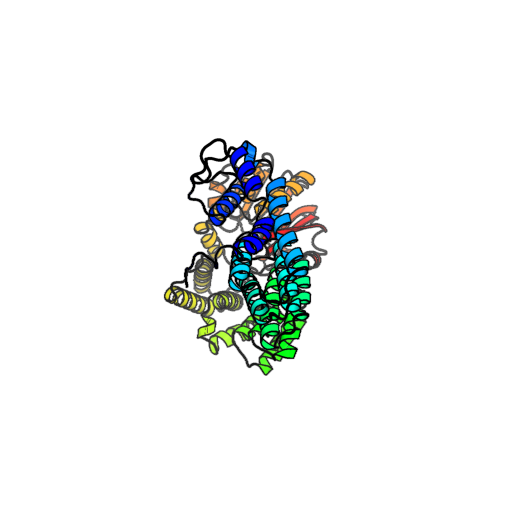 -2.786 1.00 46.75 121 PRO A CA 1
ATOM 983 C C . PRO A 1 121 ? 25.960 18.280 -3.238 1.00 46.75 121 PRO A C 1
ATOM 985 O O . PRO A 1 121 ? 26.197 18.525 -4.420 1.00 46.75 121 PRO A O 1
ATOM 988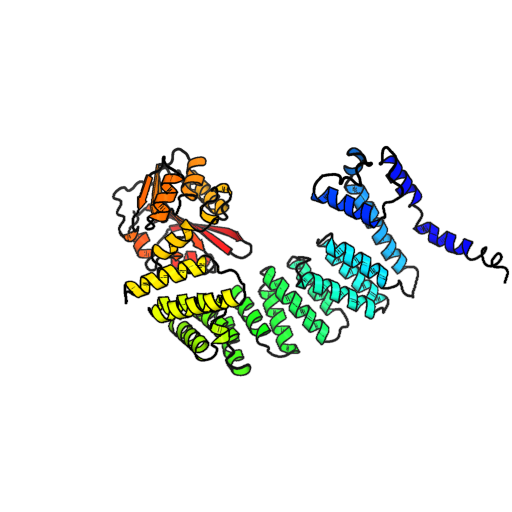 N N . LYS A 1 122 ? 26.925 18.343 -2.310 1.00 45.47 122 LYS A N 1
ATOM 989 C CA . LYS A 1 122 ? 28.320 18.725 -2.582 1.00 45.47 122 LYS A CA 1
ATOM 990 C C . LYS A 1 122 ? 29.092 17.699 -3.423 1.00 45.47 122 LYS A C 1
ATOM 992 O O . LYS A 1 122 ? 29.997 18.083 -4.153 1.00 45.47 122 LYS A O 1
ATOM 997 N N . SER A 1 123 ? 28.740 16.412 -3.363 1.00 47.31 123 SER A N 1
ATOM 998 C CA . SER A 1 123 ? 29.351 15.361 -4.196 1.00 47.31 123 SER A CA 1
ATOM 999 C C . SER A 1 123 ? 28.925 15.465 -5.664 1.00 47.31 123 SER A C 1
ATOM 1001 O O . SER A 1 123 ? 29.754 15.307 -6.558 1.00 47.31 123 SER A O 1
ATOM 1003 N N . THR A 1 124 ? 27.662 15.822 -5.912 1.00 48.69 124 THR A N 1
ATOM 1004 C CA . THR A 1 124 ? 27.134 16.123 -7.248 1.00 48.69 124 THR A CA 1
ATOM 1005 C C . THR A 1 124 ? 27.828 17.339 -7.844 1.00 48.69 124 THR A C 1
ATOM 1007 O O . THR A 1 124 ? 28.261 17.289 -8.991 1.00 48.69 124 THR A O 1
ATOM 1010 N N . GLU A 1 125 ? 27.999 18.401 -7.056 1.00 51.09 125 GLU A N 1
ATOM 1011 C CA . GLU A 1 125 ? 28.720 19.602 -7.484 1.00 51.09 125 GLU A CA 1
ATOM 1012 C C . GLU A 1 125 ? 30.191 19.310 -7.812 1.00 51.09 125 GLU A C 1
ATOM 1014 O O . GLU A 1 125 ? 30.700 19.738 -8.843 1.00 51.09 125 GLU A O 1
ATOM 1019 N N . LEU A 1 126 ? 30.862 18.485 -7.008 1.00 47.81 126 LEU A N 1
ATOM 1020 C CA . LEU A 1 126 ? 32.253 18.106 -7.255 1.00 47.81 126 LEU A CA 1
ATOM 1021 C C . LEU A 1 126 ? 32.414 17.242 -8.519 1.00 47.81 126 LEU A C 1
ATOM 1023 O O . LEU A 1 126 ? 33.356 17.432 -9.292 1.00 47.81 126 LEU A O 1
ATOM 1027 N N . VAL A 1 127 ? 31.487 16.309 -8.762 1.00 51.94 127 VAL A N 1
ATOM 1028 C CA . VAL A 1 127 ? 31.459 15.511 -9.998 1.00 51.94 127 VAL A CA 1
ATOM 1029 C C . VAL A 1 127 ? 31.199 16.412 -11.207 1.00 51.94 127 VAL A C 1
ATOM 1031 O O . VAL A 1 127 ? 31.923 16.298 -12.194 1.00 51.94 127 VAL A O 1
ATOM 1034 N N . LYS A 1 128 ? 30.253 17.357 -11.115 1.00 53.25 128 LYS A N 1
ATOM 1035 C CA . LYS A 1 128 ? 29.992 18.363 -12.161 1.00 53.25 128 LYS A CA 1
ATOM 1036 C C . LYS A 1 128 ? 31.236 19.192 -12.469 1.00 53.25 128 LYS A C 1
ATOM 1038 O O . LYS A 1 128 ? 31.646 19.258 -13.624 1.00 53.25 128 LYS A O 1
ATOM 1043 N N . GLN A 1 129 ? 31.875 19.766 -11.450 1.00 51.59 129 GLN A N 1
ATOM 1044 C CA . GLN A 1 129 ? 33.092 20.566 -11.610 1.00 51.59 129 GLN A CA 1
ATOM 1045 C C . GLN A 1 129 ? 34.225 19.751 -12.234 1.00 51.59 129 GLN A C 1
ATOM 1047 O O . GLN A 1 129 ? 34.942 20.252 -13.097 1.00 51.59 129 GLN A O 1
ATOM 1052 N N . THR A 1 130 ? 34.350 18.475 -11.860 1.00 49.47 130 THR A N 1
ATOM 1053 C CA . THR A 1 130 ? 35.359 17.587 -12.444 1.00 49.47 130 THR A CA 1
ATOM 1054 C C . THR A 1 130 ? 35.061 17.272 -13.910 1.00 49.47 130 THR A C 1
ATOM 1056 O O . THR A 1 130 ? 35.972 17.322 -14.731 1.00 49.47 130 THR A O 1
ATOM 1059 N N . ILE A 1 131 ? 33.799 17.005 -14.262 1.00 52.94 131 ILE A N 1
ATOM 1060 C CA . ILE A 1 131 ? 33.363 16.763 -15.647 1.00 52.94 131 ILE A CA 1
ATOM 1061 C C . ILE A 1 131 ? 33.626 17.999 -16.516 1.00 52.94 131 ILE A C 1
ATOM 1063 O O . ILE A 1 131 ? 34.298 17.885 -17.539 1.00 52.94 131 ILE A O 1
ATOM 1067 N N . ILE A 1 132 ? 33.163 19.178 -16.080 1.00 54.16 132 ILE A N 1
ATOM 1068 C CA . ILE A 1 132 ? 33.344 20.455 -16.792 1.00 54.16 132 ILE A CA 1
ATOM 1069 C C . ILE A 1 132 ? 34.834 20.746 -16.998 1.00 54.16 132 ILE A C 1
ATOM 1071 O O . ILE A 1 132 ? 35.261 21.137 -18.085 1.00 54.16 132 ILE A O 1
ATOM 1075 N N . HIS A 1 133 ? 35.650 20.510 -1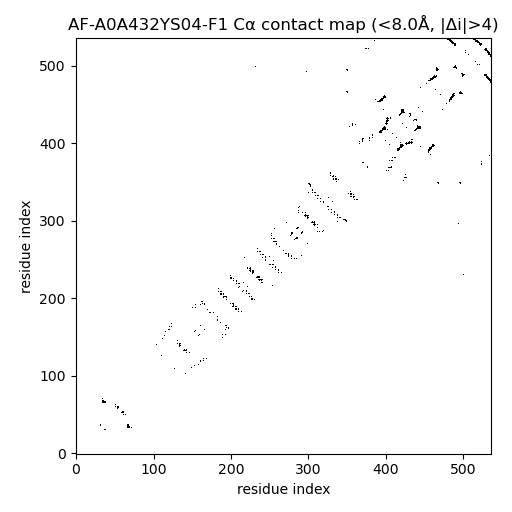5.969 1.00 49.00 133 HIS A N 1
ATOM 1076 C CA . HIS A 1 133 ? 37.089 20.708 -16.056 1.00 49.00 133 HIS A CA 1
ATOM 1077 C C . HIS A 1 133 ? 37.756 19.742 -17.046 1.00 49.00 133 HIS A C 1
ATOM 1079 O O . HIS A 1 133 ? 38.543 20.185 -17.881 1.00 49.00 133 HIS A O 1
ATOM 1085 N N . GLN A 1 134 ? 37.419 18.450 -17.018 1.00 48.22 134 GLN A N 1
ATOM 1086 C CA . GLN A 1 134 ? 37.984 17.457 -17.940 1.00 48.22 134 GLN A CA 1
ATOM 1087 C C . GLN A 1 134 ? 37.591 17.725 -19.401 1.00 48.22 134 GLN A C 1
ATOM 1089 O O . GLN A 1 134 ? 38.418 17.538 -20.294 1.00 48.22 134 GLN A O 1
ATOM 1094 N N . GLU A 1 135 ? 36.373 18.220 -19.654 1.00 52.69 135 GLU A N 1
ATOM 1095 C CA . GLU A 1 135 ? 35.966 18.672 -20.992 1.00 52.69 135 GLU A CA 1
ATOM 1096 C C . GLU A 1 135 ? 36.724 19.919 -21.450 1.00 52.69 135 GLU A C 1
ATOM 1098 O O . GLU A 1 135 ? 37.158 19.967 -22.599 1.00 52.69 135 GLU A O 1
ATOM 1103 N N . SER A 1 136 ? 36.959 20.893 -20.559 1.00 50.44 136 SER A N 1
ATOM 1104 C CA . SER A 1 136 ? 37.748 22.092 -20.891 1.00 50.44 136 SER A CA 1
ATOM 1105 C C . SER A 1 1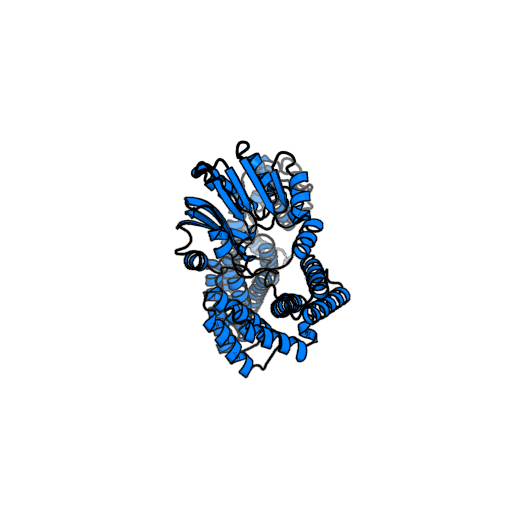36 ? 39.202 21.775 -21.264 1.00 50.44 136 SER A C 1
ATOM 1107 O O . SER A 1 136 ? 39.828 22.525 -22.008 1.00 50.44 136 SER A O 1
ATOM 1109 N N . LEU A 1 137 ? 39.719 20.642 -20.778 1.00 46.44 137 LEU A N 1
ATOM 1110 C CA . LEU A 1 137 ? 41.056 20.130 -21.084 1.00 46.44 137 LEU A CA 1
ATOM 1111 C C . LEU A 1 137 ? 41.084 19.215 -22.323 1.00 46.44 137 LEU A C 1
ATOM 1113 O O . LEU A 1 137 ? 42.136 18.673 -22.647 1.00 46.44 137 LEU A O 1
ATOM 1117 N N . GLY A 1 138 ? 39.951 18.992 -23.000 1.00 49.97 138 GLY A N 1
ATOM 1118 C CA . GLY A 1 138 ? 39.870 18.110 -24.170 1.00 49.97 138 GLY A CA 1
ATOM 1119 C C . GLY A 1 138 ? 40.029 16.613 -23.859 1.00 49.97 138 GLY A C 1
ATOM 1120 O O . GLY A 1 138 ? 40.195 15.810 -24.777 1.00 49.97 138 GLY A O 1
ATOM 1121 N N . ASN A 1 139 ? 39.962 16.198 -22.587 1.00 53.62 139 ASN A N 1
ATOM 1122 C CA . ASN A 1 139 ? 40.198 14.812 -22.170 1.00 53.62 139 ASN A CA 1
ATOM 1123 C C . ASN A 1 139 ? 38.906 13.969 -22.188 1.00 53.62 139 ASN A C 1
ATOM 1125 O O . ASN A 1 139 ? 38.403 13.508 -21.158 1.00 53.62 139 ASN A O 1
ATOM 1129 N N . TYR A 1 140 ? 38.351 13.768 -23.387 1.00 55.97 140 TYR A N 1
ATOM 1130 C CA . TYR A 1 140 ? 37.034 13.152 -23.596 1.00 55.97 140 TYR A CA 1
ATOM 1131 C C . TYR A 1 140 ? 36.893 11.744 -22.990 1.00 55.97 140 TYR A C 1
ATOM 1133 O O . TYR A 1 140 ? 35.831 11.405 -22.456 1.00 55.97 140 TYR A O 1
ATOM 1141 N N . GLN A 1 141 ? 37.947 10.920 -23.017 1.00 51.75 141 GLN A N 1
ATOM 1142 C CA . GLN A 1 141 ? 37.912 9.555 -22.474 1.00 51.75 141 GLN A CA 1
ATOM 1143 C C . GLN A 1 141 ? 37.759 9.555 -20.945 1.00 51.75 141 GLN A C 1
ATOM 1145 O O . GLN A 1 141 ? 36.952 8.794 -20.404 1.00 51.75 141 GLN A O 1
ATOM 1150 N N . SER A 1 142 ? 38.478 10.439 -20.246 1.00 50.84 142 SER A N 1
ATOM 1151 C CA . SER A 1 142 ? 38.382 10.587 -18.790 1.00 50.84 142 SER A CA 1
ATOM 1152 C C . SER A 1 142 ? 36.994 11.066 -18.369 1.00 50.84 142 SER A C 1
ATOM 1154 O O . SER A 1 142 ? 36.349 10.436 -17.525 1.00 50.84 142 SER A O 1
ATOM 1156 N N . THR A 1 143 ? 36.469 12.082 -19.062 1.00 55.12 143 THR A N 1
ATOM 1157 C CA . THR A 1 143 ? 35.110 12.585 -18.844 1.00 55.12 143 THR A CA 1
ATOM 1158 C C . THR A 1 143 ? 34.070 11.474 -19.023 1.00 55.12 143 THR A C 1
ATOM 1160 O O . THR A 1 143 ? 33.122 11.381 -18.247 1.00 55.12 143 THR A O 1
ATOM 1163 N N . THR A 1 144 ? 34.248 10.598 -20.026 1.00 57.53 144 THR A N 1
ATOM 1164 C CA . THR A 1 144 ? 33.329 9.467 -20.286 1.00 57.53 144 THR A CA 1
ATOM 1165 C C . THR A 1 144 ? 33.242 8.548 -19.075 1.00 57.53 144 THR A C 1
ATOM 1167 O O . THR A 1 144 ? 32.156 8.256 -18.580 1.00 57.53 144 THR A O 1
ATOM 1170 N N . ASN A 1 145 ? 34.402 8.161 -18.549 1.00 57.47 145 ASN A N 1
ATOM 1171 C CA . ASN A 1 145 ? 34.498 7.251 -17.416 1.00 57.47 145 ASN A CA 1
ATOM 1172 C C . ASN A 1 145 ? 33.909 7.852 -16.131 1.00 57.47 145 ASN A C 1
ATOM 1174 O O . ASN A 1 145 ? 33.289 7.131 -15.347 1.00 57.47 145 ASN A O 1
ATOM 1178 N N .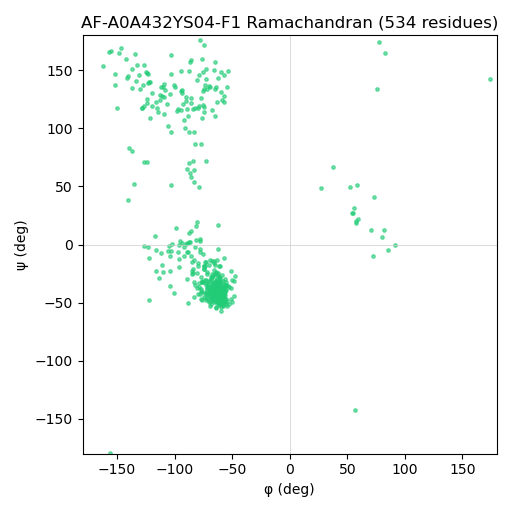 SER A 1 146 ? 34.095 9.156 -15.910 1.00 59.44 146 SER A N 1
ATOM 1179 C CA . SER A 1 146 ? 33.552 9.873 -14.750 1.00 59.44 146 SER A CA 1
ATOM 1180 C C . SER A 1 146 ? 32.019 9.904 -14.768 1.00 59.44 146 SER A C 1
ATOM 1182 O O . SER A 1 146 ? 31.384 9.591 -13.759 1.00 59.44 146 SER A O 1
ATOM 1184 N N . VAL A 1 147 ? 31.419 10.209 -15.925 1.00 64.62 147 VAL A N 1
ATOM 1185 C CA . VAL A 1 147 ? 29.956 10.231 -16.093 1.00 64.62 147 VAL A CA 1
ATOM 1186 C C . VAL A 1 147 ? 29.367 8.829 -15.938 1.00 64.62 147 VAL A C 1
ATOM 1188 O O . VAL A 1 147 ? 28.403 8.643 -15.198 1.00 64.62 147 VAL A O 1
ATOM 1191 N N . ASP A 1 148 ? 29.972 7.821 -16.569 1.00 67.31 148 ASP A N 1
ATOM 1192 C CA . ASP A 1 148 ? 29.502 6.438 -16.478 1.00 67.31 148 ASP A CA 1
ATOM 1193 C C . ASP A 1 148 ? 29.556 5.885 -15.051 1.00 67.31 148 ASP A C 1
ATOM 1195 O O . ASP A 1 148 ? 28.634 5.183 -14.622 1.00 67.31 148 ASP A O 1
ATOM 1199 N N . ALA A 1 149 ? 30.607 6.209 -14.293 1.00 61.09 149 ALA A N 1
ATOM 1200 C CA . ALA A 1 149 ? 30.721 5.823 -12.891 1.00 61.09 149 ALA A CA 1
ATOM 1201 C C . ALA A 1 149 ? 29.613 6.459 -12.041 1.00 61.09 149 ALA A C 1
ATOM 1203 O O . ALA A 1 149 ? 28.994 5.773 -11.225 1.00 61.09 149 ALA A O 1
ATOM 1204 N N . TRP A 1 150 ? 29.327 7.741 -12.269 1.00 66.00 150 TRP A N 1
ATOM 1205 C CA . TRP A 1 150 ? 28.284 8.472 -11.556 1.00 66.00 150 TRP A CA 1
ATOM 1206 C C . TRP A 1 150 ? 26.877 7.949 -11.881 1.00 66.00 150 TRP A C 1
ATOM 1208 O O . TRP A 1 150 ? 26.101 7.638 -10.979 1.00 66.00 150 TRP A O 1
ATOM 1218 N N . ILE A 1 151 ? 26.581 7.727 -13.163 1.00 70.50 151 ILE A N 1
ATOM 1219 C CA . ILE A 1 151 ? 25.320 7.128 -13.622 1.00 70.50 151 ILE A CA 1
ATOM 1220 C C . ILE A 1 151 ? 25.148 5.714 -13.065 1.00 70.50 151 ILE A C 1
ATOM 1222 O O . ILE A 1 151 ? 24.061 5.344 -12.626 1.00 70.50 151 ILE A O 1
ATOM 1226 N N . THR A 1 152 ? 26.225 4.927 -13.019 1.00 68.75 152 THR A N 1
ATOM 1227 C CA . THR A 1 152 ? 26.201 3.593 -12.407 1.00 68.75 152 THR A CA 1
ATOM 1228 C C . THR A 1 152 ? 25.913 3.673 -10.907 1.00 68.75 152 THR A C 1
ATOM 1230 O O . THR A 1 152 ? 25.178 2.834 -10.387 1.00 68.75 152 THR A O 1
ATOM 1233 N N . ALA A 1 153 ? 26.464 4.665 -10.202 1.00 62.25 153 ALA A N 1
ATOM 1234 C CA . ALA A 1 153 ? 26.198 4.874 -8.782 1.00 62.25 153 ALA A CA 1
ATOM 1235 C C . ALA A 1 153 ? 24.726 5.246 -8.527 1.00 62.25 153 ALA A C 1
ATOM 1237 O O . ALA A 1 153 ? 24.113 4.660 -7.633 1.00 62.25 153 ALA A O 1
ATOM 1238 N N . LEU A 1 154 ? 24.139 6.125 -9.351 1.00 66.44 154 LEU A N 1
ATOM 1239 C CA . LEU A 1 154 ? 22.702 6.434 -9.311 1.00 66.44 154 LEU A CA 1
ATOM 1240 C C . LEU A 1 154 ? 21.849 5.196 -9.578 1.00 66.44 154 LEU A C 1
ATOM 1242 O O . LEU A 1 154 ? 20.946 4.871 -8.809 1.00 66.44 154 LEU A O 1
ATOM 1246 N N . GLN A 1 155 ? 22.161 4.461 -10.645 1.00 77.69 155 GLN A N 1
ATOM 1247 C CA . GLN A 1 155 ? 21.416 3.265 -11.031 1.00 77.69 155 GLN A CA 1
ATOM 1248 C C . GLN A 1 155 ? 21.458 2.184 -9.940 1.00 77.69 155 GLN A C 1
ATOM 1250 O O . GLN A 1 155 ? 20.460 1.508 -9.698 1.00 77.69 155 GLN A O 1
ATOM 1255 N N . LYS A 1 156 ? 22.596 2.038 -9.250 1.00 70.56 156 LYS A N 1
ATOM 1256 C CA . LYS A 1 156 ? 22.766 1.112 -8.120 1.00 70.56 156 LYS A CA 1
ATOM 1257 C C . LYS A 1 156 ? 22.230 1.653 -6.791 1.00 70.56 156 LYS A C 1
ATOM 1259 O O . LYS A 1 156 ? 22.403 0.982 -5.779 1.00 70.56 156 LYS A O 1
ATOM 1264 N N . LYS A 1 157 ? 21.607 2.838 -6.780 1.00 68.56 157 LYS A N 1
ATOM 1265 C CA . LYS A 1 157 ? 21.131 3.530 -5.570 1.00 68.56 157 LYS A CA 1
ATOM 1266 C C . LYS A 1 157 ? 22.227 3.725 -4.510 1.00 68.56 157 LYS A C 1
ATOM 1268 O O . LYS A 1 157 ? 21.933 3.806 -3.324 1.00 68.56 157 LYS A O 1
ATOM 1273 N N . ALA A 1 158 ? 23.493 3.791 -4.928 1.00 55.50 158 ALA A N 1
ATOM 1274 C CA . ALA A 1 158 ? 24.619 4.074 -4.035 1.00 55.50 158 ALA A CA 1
ATOM 1275 C C . ALA A 1 158 ? 24.667 5.558 -3.635 1.00 55.50 158 ALA A C 1
ATOM 1277 O O . ALA A 1 158 ? 25.262 5.914 -2.623 1.00 55.50 158 ALA A O 1
ATOM 1278 N N . ILE A 1 159 ? 24.027 6.408 -4.438 1.00 56.75 159 ILE A N 1
ATOM 1279 C CA . ILE A 1 159 ? 23.806 7.827 -4.182 1.00 56.75 159 ILE A CA 1
ATOM 1280 C C . ILE A 1 159 ? 22.323 8.142 -4.414 1.00 56.75 159 ILE A C 1
ATOM 1282 O O . ILE A 1 159 ? 21.691 7.538 -5.283 1.00 56.75 159 ILE A O 1
ATOM 1286 N N . SER A 1 160 ? 21.774 9.070 -3.630 1.00 62.47 160 SER A N 1
ATOM 1287 C CA . SER A 1 160 ? 20.403 9.576 -3.761 1.00 62.47 160 SER A CA 1
ATOM 1288 C C . SER A 1 160 ? 20.452 11.087 -3.948 1.00 62.47 160 SER A C 1
ATOM 1290 O O . SER A 1 160 ? 21.241 11.763 -3.291 1.00 62.47 160 SER A O 1
ATOM 1292 N N . LEU A 1 161 ? 19.612 11.602 -4.841 1.00 65.56 161 LEU A N 1
ATOM 1293 C CA . LEU A 1 161 ? 19.517 13.020 -5.187 1.00 65.56 161 LEU A CA 1
ATOM 1294 C C . LEU A 1 161 ? 18.090 13.512 -4.962 1.00 65.56 161 LEU A C 1
ATOM 1296 O O . LEU A 1 161 ? 17.155 12.735 -5.164 1.00 65.56 161 LEU A O 1
ATOM 1300 N N . GLY A 1 162 ? 17.936 14.772 -4.556 1.00 71.00 162 GLY A N 1
ATOM 1301 C CA . GLY A 1 162 ? 16.649 15.459 -4.568 1.00 71.00 162 GLY A CA 1
ATOM 1302 C C . GLY A 1 162 ? 16.275 15.927 -5.978 1.00 71.00 162 GLY A C 1
ATOM 1303 O O . GLY A 1 162 ? 17.034 15.758 -6.938 1.00 71.00 162 GLY A O 1
ATOM 1304 N N . ASN A 1 163 ? 15.075 16.494 -6.111 1.00 78.88 163 ASN A N 1
ATOM 1305 C CA . ASN A 1 163 ? 14.529 16.912 -7.406 1.00 78.88 163 ASN A CA 1
ATOM 1306 C C . ASN A 1 163 ? 15.367 18.018 -8.064 1.00 78.88 163 ASN A C 1
ATOM 1308 O O . ASN A 1 163 ? 15.689 17.913 -9.248 1.00 78.88 163 ASN A O 1
ATOM 1312 N N . ASP A 1 164 ? 15.795 19.020 -7.294 1.00 75.00 164 ASP A N 1
ATOM 1313 C CA . ASP A 1 164 ? 16.623 20.117 -7.804 1.00 75.00 164 ASP A CA 1
ATOM 1314 C C . ASP A 1 164 ? 17.981 19.611 -8.308 1.00 75.00 164 ASP A C 1
ATOM 1316 O O . ASP A 1 164 ? 18.458 20.018 -9.372 1.00 75.00 164 ASP A O 1
ATOM 1320 N N . GLU A 1 165 ? 18.607 18.670 -7.594 1.00 70.94 165 GLU A N 1
ATOM 1321 C CA . GLU A 1 165 ? 19.873 18.086 -8.028 1.00 70.94 165 GLU A CA 1
ATOM 1322 C C . GLU A 1 165 ? 19.719 17.230 -9.286 1.00 70.94 165 GLU A C 1
ATOM 1324 O O . GLU A 1 165 ? 20.619 17.235 -10.132 1.00 70.94 165 GLU A O 1
ATOM 1329 N N . LEU A 1 166 ? 18.600 16.514 -9.428 1.00 79.12 166 LEU A N 1
ATOM 1330 C CA . LEU A 1 166 ? 18.295 15.733 -10.627 1.00 79.12 166 LEU A CA 1
ATOM 1331 C C . LEU A 1 166 ? 18.084 16.630 -11.850 1.00 79.12 166 LEU A C 1
ATOM 1333 O O . LEU A 1 166 ? 18.652 16.346 -12.906 1.00 79.12 166 LEU A O 1
ATOM 1337 N N . LEU A 1 167 ? 17.359 17.742 -11.703 1.00 80.38 167 LEU A N 1
ATOM 1338 C CA . LEU A 1 167 ? 17.182 18.733 -12.771 1.00 80.38 167 LEU A CA 1
ATOM 1339 C C . LEU A 1 167 ? 18.525 19.319 -13.215 1.00 80.38 167 LEU A C 1
ATOM 1341 O O . LEU A 1 167 ? 18.843 19.362 -14.404 1.00 80.38 167 LEU A O 1
ATOM 1345 N N . GLN A 1 168 ? 19.373 19.713 -12.266 1.00 70.25 168 GLN A N 1
ATOM 1346 C CA . GLN A 1 168 ? 20.697 20.237 -12.597 1.00 70.25 168 GLN A CA 1
ATOM 1347 C C . GLN A 1 168 ? 21.614 19.179 -13.225 1.00 70.25 168 GLN A C 1
ATOM 1349 O O . GLN A 1 168 ? 22.452 19.498 -14.075 1.00 70.25 168 GLN A O 1
ATOM 1354 N N . ALA A 1 169 ? 21.503 17.923 -12.793 1.00 73.19 169 ALA A N 1
ATOM 1355 C CA . ALA A 1 169 ? 22.233 16.822 -13.401 1.00 73.19 169 ALA A CA 1
ATOM 1356 C C . ALA A 1 169 ? 21.808 16.601 -14.851 1.00 73.19 169 ALA A C 1
ATOM 1358 O O . ALA A 1 169 ? 22.666 16.425 -15.713 1.00 73.19 169 ALA A O 1
ATOM 1359 N N . GLU A 1 170 ? 20.508 16.663 -15.131 1.00 82.69 170 GLU A N 1
ATOM 1360 C CA . GLU A 1 170 ? 19.984 16.584 -16.489 1.00 82.69 170 GLU A CA 1
ATOM 1361 C C . GLU A 1 170 ? 20.547 17.699 -17.379 1.00 82.69 170 GLU A C 1
ATOM 1363 O O . GLU A 1 170 ? 21.080 17.408 -18.451 1.00 82.69 170 GLU A O 1
ATOM 1368 N N . VAL A 1 171 ? 20.506 18.956 -16.917 1.00 79.19 171 VAL A N 1
ATOM 1369 C CA . VAL A 1 171 ? 21.077 20.107 -17.642 1.00 79.19 171 VAL A CA 1
ATOM 1370 C C . VAL A 1 171 ? 22.554 19.874 -17.958 1.00 79.19 171 VAL A C 1
ATOM 1372 O O . VAL A 1 171 ? 22.977 20.048 -19.100 1.00 79.19 171 VAL A O 1
ATOM 1375 N N . THR A 1 172 ? 23.320 19.416 -16.965 1.00 69.62 172 THR A N 1
ATOM 1376 C CA . THR A 1 172 ? 24.753 19.134 -17.125 1.00 69.62 172 THR A CA 1
ATOM 1377 C C . THR A 1 172 ? 24.986 18.036 -18.160 1.00 69.62 172 THR A C 1
ATOM 1379 O O . THR A 1 172 ? 25.829 18.176 -19.038 1.00 69.62 172 THR A O 1
ATOM 1382 N N . LEU A 1 173 ? 24.238 16.934 -18.088 1.00 74.69 173 LEU A N 1
ATOM 1383 C CA . LEU A 1 173 ? 24.390 15.804 -19.007 1.00 74.69 173 LEU A CA 1
ATOM 1384 C C . LEU A 1 173 ? 23.988 16.164 -20.440 1.00 74.69 173 LEU A C 1
ATOM 1386 O O . LEU A 1 173 ? 24.607 15.676 -21.387 1.00 74.69 173 LEU A O 1
ATOM 1390 N N . ASN A 1 174 ? 22.993 17.037 -20.599 1.00 77.50 174 ASN A N 1
ATOM 1391 C CA . ASN A 1 174 ? 22.569 17.551 -21.898 1.00 77.50 174 ASN A CA 1
ATOM 1392 C C . ASN A 1 174 ? 23.610 18.495 -22.521 1.00 77.50 174 ASN A C 1
ATOM 1394 O O . ASN A 1 174 ? 23.736 18.510 -23.747 1.00 77.50 174 ASN A O 1
ATOM 1398 N N . SER A 1 175 ? 24.383 19.240 -21.716 1.00 72.19 175 SER A N 1
ATOM 1399 C CA . SER A 1 175 ? 25.451 20.109 -22.233 1.00 72.19 175 SER A CA 1
ATOM 1400 C C . SER A 1 175 ? 26.694 19.349 -22.702 1.00 72.19 175 SER A C 1
ATOM 1402 O O . SER A 1 175 ? 27.472 19.894 -23.482 1.00 72.19 175 SER A O 1
ATOM 1404 N N . LEU A 1 176 ? 26.884 18.094 -22.275 1.00 68.75 176 LEU A N 1
ATOM 1405 C CA . LEU A 1 176 ? 28.037 17.296 -22.698 1.00 68.75 176 LEU A CA 1
ATOM 1406 C C . LEU A 1 176 ? 27.925 16.926 -24.187 1.00 68.75 176 LEU A C 1
ATOM 1408 O O . LEU A 1 176 ? 26.881 16.456 -24.671 1.00 68.75 176 LEU A O 1
ATOM 1412 N N . ASN A 1 177 ? 29.029 17.068 -24.923 1.00 70.12 177 ASN A N 1
ATOM 1413 C CA . ASN A 1 177 ? 29.104 16.659 -26.326 1.00 70.12 177 ASN A CA 1
ATOM 1414 C C . ASN A 1 177 ? 29.261 15.130 -26.419 1.00 70.12 177 ASN A C 1
ATOM 1416 O O . ASN A 1 177 ? 30.369 14.593 -26.415 1.00 70.12 177 ASN A O 1
ATOM 1420 N N . ARG A 1 178 ? 28.128 14.419 -26.412 1.00 71.38 178 ARG A N 1
ATOM 1421 C CA . ARG A 1 178 ? 28.046 12.958 -26.275 1.00 71.38 178 ARG A CA 1
ATOM 1422 C C . ARG A 1 178 ? 27.280 12.323 -27.418 1.00 71.38 178 ARG A C 1
ATOM 1424 O O . ARG A 1 178 ? 26.317 12.897 -27.923 1.00 71.38 178 ARG A O 1
ATOM 1431 N N . GLY A 1 179 ? 27.678 11.096 -27.751 1.00 78.00 179 GLY A N 1
ATOM 1432 C CA . GLY A 1 179 ? 26.937 10.256 -28.680 1.00 78.00 179 GLY A CA 1
ATOM 1433 C C . GLY A 1 179 ? 25.513 9.996 -28.187 1.00 78.00 179 GLY A C 1
ATOM 1434 O O . GLY A 1 179 ? 25.244 9.911 -26.987 1.00 78.00 179 GLY A O 1
ATOM 1435 N N . GLU A 1 180 ? 24.595 9.842 -29.132 1.00 81.81 180 GLU A N 1
ATOM 1436 C CA . GLU A 1 180 ? 23.161 9.661 -28.885 1.00 81.81 180 GLU A CA 1
ATOM 1437 C C . GLU A 1 180 ? 22.858 8.477 -27.950 1.00 81.81 180 GLU A C 1
ATOM 1439 O O . GLU A 1 180 ? 22.043 8.584 -27.033 1.00 81.81 180 GLU A O 1
ATOM 1444 N N . LYS A 1 181 ? 23.596 7.372 -28.108 1.00 81.94 181 LYS A N 1
ATOM 1445 C CA . LYS A 1 181 ? 23.477 6.172 -27.269 1.00 81.94 181 LYS A CA 1
ATOM 1446 C C . LYS A 1 181 ? 23.739 6.449 -25.782 1.00 81.94 181 LYS A C 1
ATOM 1448 O O . LYS A 1 181 ? 23.010 5.935 -24.932 1.00 81.94 181 LYS A O 1
ATOM 1453 N N . ASP A 1 182 ? 24.743 7.265 -25.466 1.00 79.25 182 ASP A N 1
ATOM 1454 C CA . ASP A 1 182 ? 25.092 7.600 -24.081 1.00 79.25 182 ASP A CA 1
ATOM 1455 C C . ASP A 1 182 ? 24.055 8.547 -23.477 1.00 79.25 182 ASP A C 1
ATOM 1457 O O . ASP A 1 182 ? 23.598 8.336 -22.355 1.00 79.25 182 ASP A O 1
ATOM 1461 N N . ARG A 1 183 ? 23.587 9.530 -24.258 1.00 81.06 183 ARG A N 1
ATOM 1462 C CA . ARG A 1 183 ? 22.499 10.427 -23.841 1.00 81.06 183 ARG A CA 1
ATOM 1463 C C . ARG A 1 183 ? 21.233 9.646 -23.487 1.00 81.06 183 ARG A C 1
ATOM 1465 O O . ARG A 1 183 ? 20.650 9.872 -22.429 1.00 81.06 183 ARG A O 1
ATOM 1472 N N . LEU A 1 184 ? 20.847 8.675 -24.317 1.00 86.50 184 LEU A N 1
ATOM 1473 C CA . LEU A 1 184 ? 19.701 7.798 -24.054 1.00 86.50 184 LEU A CA 1
ATOM 1474 C C . LEU A 1 184 ? 19.876 6.973 -22.775 1.00 86.50 184 LEU A C 1
ATOM 1476 O O . LEU A 1 184 ? 18.943 6.863 -21.978 1.00 86.50 184 LEU A O 1
ATOM 1480 N N . LYS A 1 185 ? 21.068 6.407 -22.556 1.00 86.75 185 LYS A N 1
ATOM 1481 C CA . LYS A 1 185 ? 21.400 5.670 -21.328 1.00 86.75 185 LYS A CA 1
ATOM 1482 C C . LYS A 1 185 ? 21.214 6.552 -20.091 1.00 86.75 185 LYS A C 1
ATOM 1484 O O . LYS A 1 185 ? 20.599 6.110 -19.123 1.00 86.75 185 LYS A O 1
ATOM 1489 N N . TYR A 1 186 ? 21.704 7.789 -20.128 1.00 86.12 186 TYR A N 1
ATOM 1490 C CA . TYR A 1 186 ? 21.631 8.708 -18.991 1.00 86.12 186 TYR A CA 1
ATOM 1491 C C . TYR A 1 186 ? 20.205 9.174 -18.715 1.00 86.12 186 TYR A C 1
ATOM 1493 O O . TYR A 1 186 ? 19.756 9.091 -17.572 1.00 86.12 186 TYR A O 1
ATOM 1501 N N . LYS A 1 187 ? 19.457 9.553 -19.760 1.00 89.62 187 LYS A N 1
ATOM 1502 C CA . LYS A 1 187 ? 18.040 9.922 -19.635 1.00 89.62 187 LYS A CA 1
ATOM 1503 C C . LYS A 1 187 ? 17.213 8.801 -19.002 1.00 89.62 187 LYS A C 1
ATOM 1505 O O . LYS A 1 187 ? 16.376 9.076 -18.150 1.00 89.62 187 LYS A O 1
ATOM 1510 N N . ARG A 1 188 ? 17.476 7.531 -19.346 1.00 90.69 188 ARG A N 1
ATOM 1511 C CA . ARG A 1 188 ? 16.786 6.379 -18.728 1.00 90.69 188 ARG A CA 1
ATOM 1512 C C . ARG A 1 188 ? 17.035 6.281 -17.224 1.00 90.69 188 ARG A C 1
ATOM 1514 O O . ARG A 1 188 ? 16.095 6.000 -16.489 1.00 90.69 188 ARG A O 1
ATOM 1521 N N . VAL A 1 189 ? 18.274 6.504 -16.779 1.00 88.25 189 VAL A N 1
ATOM 1522 C CA . VAL A 1 189 ? 18.618 6.475 -15.349 1.00 88.25 189 VAL A CA 1
ATOM 1523 C C . VAL A 1 189 ? 18.000 7.663 -14.619 1.00 88.25 189 VAL A C 1
ATOM 1525 O O . VAL A 1 189 ? 17.431 7.470 -13.550 1.00 88.25 189 VAL A O 1
ATOM 1528 N N . LEU A 1 190 ? 18.043 8.863 -15.203 1.00 89.56 190 LEU A N 1
ATOM 1529 C CA . LEU A 1 190 ? 17.404 10.047 -14.623 1.00 89.56 190 LEU A CA 1
ATOM 1530 C C . LEU A 1 190 ? 15.888 9.883 -14.501 1.00 89.56 190 LEU A C 1
ATOM 1532 O O . LEU A 1 190 ? 15.345 10.176 -13.443 1.00 89.56 190 LEU A O 1
ATOM 1536 N N . ALA A 1 191 ? 15.215 9.347 -15.524 1.00 91.75 191 ALA A N 1
ATOM 1537 C CA . ALA A 1 191 ? 13.783 9.063 -15.459 1.00 91.75 191 ALA A CA 1
ATOM 1538 C C . ALA A 1 191 ? 13.445 8.125 -14.284 1.00 91.75 191 ALA A C 1
ATOM 1540 O O . ALA A 1 191 ? 12.507 8.388 -13.535 1.00 91.75 191 ALA A O 1
ATOM 1541 N N . ASP A 1 192 ? 14.248 7.075 -14.061 1.00 90.12 192 ASP A N 1
ATOM 1542 C CA . ASP A 1 192 ? 14.067 6.154 -12.929 1.00 90.12 192 ASP A CA 1
ATOM 1543 C C . ASP A 1 192 ? 14.304 6.851 -11.566 1.00 90.12 192 ASP A C 1
ATOM 1545 O O . ASP A 1 192 ? 13.637 6.534 -10.574 1.00 90.12 192 ASP A O 1
ATOM 1549 N N . GLN A 1 193 ? 15.219 7.825 -11.501 1.00 86.62 193 GLN A N 1
ATOM 1550 C CA . GLN A 1 193 ? 15.453 8.623 -10.291 1.00 86.62 193 GLN A CA 1
ATOM 1551 C C . GLN A 1 193 ? 14.320 9.615 -10.021 1.00 86.62 193 GLN A C 1
ATOM 1553 O O . GLN A 1 193 ? 13.832 9.659 -8.895 1.00 86.62 193 GLN A O 1
ATOM 1558 N N . PHE A 1 194 ? 13.846 10.344 -11.033 1.00 90.75 194 PHE A N 1
ATOM 1559 C CA . PHE A 1 194 ? 12.700 11.244 -10.894 1.00 90.75 194 PHE A CA 1
ATOM 1560 C C . PHE A 1 194 ? 11.442 10.491 -10.452 1.00 90.75 194 PHE A C 1
ATOM 1562 O O . PHE A 1 194 ? 10.773 10.927 -9.519 1.00 90.75 194 PHE A O 1
ATOM 1569 N N . MET A 1 195 ? 11.191 9.297 -11.009 1.00 89.25 195 MET A N 1
ATOM 1570 C CA . MET A 1 195 ? 10.136 8.399 -10.514 1.00 89.25 195 MET A CA 1
ATOM 1571 C C . MET A 1 195 ? 10.310 8.070 -9.026 1.00 89.25 195 MET A C 1
ATOM 1573 O O . MET A 1 195 ? 9.336 8.030 -8.283 1.00 89.25 195 MET A O 1
ATOM 1577 N N . THR A 1 196 ? 11.545 7.827 -8.582 1.00 85.81 196 THR A N 1
ATOM 1578 C CA . THR A 1 196 ? 11.858 7.484 -7.185 1.00 85.81 196 THR A CA 1
ATOM 1579 C C . THR A 1 196 ? 11.703 8.673 -6.232 1.00 85.81 196 THR A C 1
ATOM 1581 O O . THR A 1 196 ? 11.522 8.456 -5.034 1.00 85.81 196 THR A O 1
ATOM 1584 N N . GLN A 1 197 ? 11.792 9.906 -6.733 1.00 83.94 197 GLN A N 1
ATOM 1585 C CA . GLN A 1 197 ? 11.589 11.144 -5.971 1.00 83.94 197 GLN A CA 1
ATOM 1586 C C . GLN A 1 197 ? 10.184 11.734 -6.148 1.00 83.94 197 GLN A C 1
ATOM 1588 O O . GLN A 1 197 ? 9.951 12.890 -5.804 1.00 83.94 197 GLN A O 1
ATOM 1593 N N . ASN A 1 198 ? 9.250 10.950 -6.698 1.00 86.69 198 ASN A N 1
ATOM 1594 C CA . ASN A 1 198 ? 7.880 11.369 -6.984 1.00 86.69 198 ASN A CA 1
ATOM 1595 C C . ASN A 1 198 ? 7.777 12.602 -7.913 1.00 86.69 198 ASN A C 1
ATOM 1597 O O . ASN A 1 198 ? 6.713 13.207 -8.008 1.00 86.69 198 ASN A O 1
ATOM 1601 N N . SER A 1 199 ? 8.840 12.950 -8.658 1.00 89.75 199 SER A N 1
ATOM 1602 C CA . SER A 1 199 ? 8.770 13.950 -9.735 1.00 89.75 199 SER A CA 1
ATOM 1603 C C . SER A 1 199 ? 8.286 13.291 -11.026 1.00 89.75 199 SER A C 1
ATOM 1605 O O . SER A 1 199 ? 9.034 13.025 -11.972 1.00 89.75 199 SER A O 1
ATOM 1607 N N . PHE A 1 200 ? 7.000 12.951 -11.045 1.00 93.00 200 PHE A N 1
ATOM 1608 C CA . PHE A 1 200 ? 6.394 12.217 -12.153 1.00 93.00 200 PHE A CA 1
ATOM 1609 C C . PHE A 1 200 ? 6.332 13.043 -13.446 1.00 93.00 200 PHE A C 1
ATOM 1611 O O . PHE A 1 200 ? 6.434 12.474 -14.532 1.00 93.00 200 PHE A O 1
ATOM 1618 N N . GLN A 1 201 ? 6.252 14.375 -13.348 1.00 94.88 201 GLN A N 1
ATOM 1619 C CA . GLN A 1 201 ? 6.262 15.270 -14.509 1.00 94.88 201 GLN A CA 1
ATOM 1620 C C . GLN A 1 201 ? 7.593 15.185 -15.272 1.00 94.88 201 GLN A C 1
ATOM 1622 O O . GLN A 1 201 ? 7.601 15.000 -16.490 1.00 94.88 201 GLN A O 1
ATOM 1627 N N . ASP A 1 202 ? 8.723 15.247 -14.559 1.00 93.94 202 ASP A N 1
ATOM 1628 C CA . ASP A 1 202 ? 10.055 15.130 -15.162 1.00 93.94 202 ASP A CA 1
ATOM 1629 C C . ASP A 1 202 ? 10.324 13.728 -15.700 1.00 93.94 202 ASP A C 1
ATOM 1631 O O . ASP A 1 202 ? 10.878 13.566 -16.791 1.00 93.94 202 ASP A O 1
ATOM 1635 N N . ALA A 1 203 ? 9.886 12.701 -14.968 1.00 94.56 203 ALA A N 1
ATOM 1636 C CA . ALA A 1 203 ? 9.983 11.326 -15.432 1.00 94.56 203 ALA A CA 1
ATOM 1637 C C . ALA A 1 203 ? 9.194 11.099 -16.733 1.00 94.56 203 ALA A C 1
ATOM 1639 O O . ALA A 1 203 ? 9.712 10.462 -17.654 1.00 94.56 203 ALA A O 1
ATOM 1640 N N . SER A 1 204 ? 7.969 11.632 -16.820 1.00 95.75 204 SER A N 1
ATOM 1641 C CA . SER A 1 204 ? 7.114 11.555 -18.009 1.00 95.75 204 SER A CA 1
ATOM 1642 C C . SER A 1 204 ? 7.772 12.245 -19.206 1.00 95.75 204 SER A C 1
ATOM 1644 O O . SER A 1 204 ? 7.988 11.609 -20.242 1.00 95.75 204 SER A O 1
ATOM 1646 N N . ARG A 1 205 ? 8.219 13.498 -19.024 1.00 95.44 205 ARG A N 1
ATOM 1647 C CA . ARG A 1 205 ? 8.939 14.279 -20.042 1.00 95.44 205 ARG A CA 1
ATOM 1648 C C . ARG A 1 205 ? 10.166 13.536 -20.570 1.00 95.44 205 ARG A C 1
ATOM 1650 O O . ARG A 1 205 ? 10.333 13.389 -21.777 1.00 95.44 205 ARG A O 1
ATOM 1657 N N . LEU A 1 206 ? 11.009 13.008 -19.680 1.00 94.19 206 LEU A N 1
ATOM 1658 C CA . LEU A 1 206 ? 12.185 12.243 -20.093 1.00 94.19 206 LEU A CA 1
ATOM 1659 C C . LEU A 1 206 ? 11.818 10.959 -20.840 1.00 94.19 206 LEU A C 1
ATOM 1661 O O . LEU A 1 206 ? 12.513 10.591 -21.786 1.00 94.19 206 LEU A O 1
ATOM 1665 N N . CYS A 1 207 ? 10.747 10.264 -20.453 1.00 95.62 207 CYS A N 1
ATOM 1666 C CA . CYS A 1 207 ? 10.290 9.089 -21.193 1.00 95.62 207 CYS A CA 1
ATOM 1667 C C . CYS A 1 207 ? 9.839 9.458 -22.612 1.00 95.62 207 CYS A C 1
ATOM 1669 O O . CYS A 1 207 ? 10.233 8.770 -23.555 1.00 95.62 207 CYS A O 1
ATOM 1671 N N . GLN A 1 208 ? 9.085 10.548 -22.773 1.00 94.94 208 GLN A N 1
ATOM 1672 C CA . GLN A 1 208 ? 8.660 11.061 -24.080 1.00 94.94 208 GLN A CA 1
ATOM 1673 C C . GLN A 1 208 ? 9.864 11.439 -24.954 1.00 94.94 208 GLN A C 1
ATOM 1675 O O . GLN A 1 208 ? 9.948 11.001 -26.101 1.00 94.94 208 GLN A O 1
ATOM 1680 N N . ASP A 1 209 ? 10.854 12.137 -24.390 1.00 92.94 209 ASP A N 1
ATOM 1681 C CA . ASP A 1 209 ? 12.117 12.451 -25.067 1.00 92.94 209 ASP A CA 1
ATOM 1682 C C . ASP A 1 209 ? 12.842 11.190 -25.562 1.00 92.94 209 ASP A C 1
ATOM 1684 O O . ASP A 1 209 ? 13.330 11.133 -26.690 1.00 92.94 209 ASP A O 1
ATOM 1688 N N . ILE A 1 210 ? 12.951 10.167 -24.708 1.00 93.69 210 ILE A N 1
ATOM 1689 C CA . ILE A 1 210 ? 13.631 8.914 -25.059 1.00 93.69 210 ILE A CA 1
ATOM 1690 C C . ILE A 1 210 ? 12.863 8.186 -26.169 1.00 93.69 210 ILE A C 1
ATOM 1692 O O . ILE A 1 210 ? 13.496 7.606 -27.054 1.00 93.69 210 ILE A O 1
ATOM 1696 N N . ILE A 1 211 ? 11.527 8.205 -26.136 1.00 93.25 211 ILE A N 1
ATOM 1697 C CA . ILE A 1 211 ? 10.674 7.600 -27.167 1.00 93.25 211 ILE A CA 1
ATOM 1698 C C . ILE A 1 211 ? 10.844 8.327 -28.505 1.00 93.25 211 ILE A C 1
ATOM 1700 O O . ILE A 1 211 ? 11.006 7.666 -29.528 1.00 93.25 211 ILE A O 1
ATOM 1704 N N . ALA A 1 212 ? 10.879 9.661 -28.502 1.00 91.62 212 ALA A N 1
ATOM 1705 C CA . ALA A 1 212 ? 11.066 10.458 -29.714 1.00 91.62 212 ALA A CA 1
ATOM 1706 C C . ALA A 1 212 ? 12.409 10.171 -30.411 1.00 91.62 212 ALA A C 1
ATOM 1708 O O . ALA A 1 212 ? 12.492 10.214 -31.635 1.00 91.62 212 ALA A O 1
ATOM 1709 N N . ILE A 1 213 ? 13.451 9.857 -29.635 1.00 89.81 213 ILE A N 1
ATOM 1710 C CA . ILE A 1 213 ? 14.805 9.604 -30.144 1.00 89.81 213 ILE A CA 1
ATOM 1711 C C . ILE A 1 213 ? 15.007 8.126 -30.512 1.00 89.81 213 ILE A C 1
ATOM 1713 O O . ILE A 1 213 ? 15.485 7.801 -31.592 1.00 89.81 213 ILE A O 1
ATOM 1717 N N . SER A 1 214 ? 14.670 7.208 -29.601 1.00 90.06 214 SER A N 1
ATOM 1718 C CA . SER A 1 214 ? 15.010 5.779 -29.727 1.00 90.06 214 SER A CA 1
ATOM 1719 C C . SER A 1 214 ? 13.860 4.884 -30.182 1.00 90.06 214 SER A C 1
ATOM 1721 O O . SER A 1 214 ? 14.042 3.672 -30.310 1.00 90.06 214 SER A O 1
ATOM 1723 N N . GLY A 1 215 ? 12.689 5.470 -30.423 1.00 90.38 215 GLY A N 1
ATOM 1724 C CA . GLY A 1 215 ? 11.461 4.747 -30.700 1.00 90.38 215 GLY A CA 1
ATOM 1725 C C . GLY A 1 215 ? 10.815 4.161 -29.445 1.00 90.38 215 GLY A C 1
ATOM 1726 O O . GLY A 1 215 ? 11.336 4.198 -28.324 1.00 90.38 215 GLY A O 1
ATOM 1727 N N . VAL A 1 216 ? 9.629 3.602 -29.653 1.00 92.75 216 VAL A N 1
ATOM 1728 C CA . VAL A 1 216 ? 8.819 3.012 -28.592 1.00 92.75 216 VAL A CA 1
ATOM 1729 C C . VAL A 1 216 ? 9.406 1.662 -28.170 1.00 92.75 216 VAL A C 1
ATOM 1731 O O . VAL A 1 216 ? 9.704 0.799 -28.993 1.00 92.75 216 VAL A O 1
ATOM 1734 N N . THR A 1 217 ? 9.514 1.441 -26.858 1.00 93.81 217 THR A N 1
ATOM 1735 C CA . THR A 1 217 ? 9.788 0.114 -26.288 1.00 93.81 217 THR A CA 1
ATOM 1736 C C . THR A 1 217 ? 8.835 -0.182 -25.138 1.00 93.81 217 THR A C 1
ATOM 1738 O O . THR A 1 217 ? 8.388 0.730 -24.446 1.00 93.81 217 THR A O 1
ATOM 1741 N N . GLU A 1 218 ? 8.587 -1.467 -24.878 1.00 94.44 218 GLU A N 1
ATOM 1742 C CA . GLU A 1 218 ? 7.727 -1.934 -23.780 1.00 94.44 218 GLU A CA 1
ATOM 1743 C C . GLU A 1 218 ? 8.111 -1.307 -22.430 1.00 94.44 218 GLU A C 1
ATOM 1745 O O . GLU A 1 218 ? 7.260 -0.771 -21.726 1.00 94.44 218 GLU A O 1
ATOM 1750 N N . SER A 1 219 ? 9.404 -1.291 -22.087 1.00 92.12 219 SER A N 1
ATOM 1751 C CA . SER A 1 219 ? 9.865 -0.705 -20.823 1.00 92.12 219 SER A CA 1
ATOM 1752 C C . SER A 1 219 ? 9.610 0.801 -20.728 1.00 92.12 219 SER A C 1
ATOM 1754 O O . SER A 1 219 ? 9.424 1.292 -19.617 1.00 92.12 219 SER A O 1
ATOM 1756 N N . LEU A 1 220 ? 9.661 1.542 -21.838 1.00 93.75 220 LEU A N 1
ATOM 1757 C CA . LEU A 1 220 ? 9.426 2.989 -21.828 1.00 93.75 220 LEU A CA 1
ATOM 1758 C C . LEU A 1 220 ? 7.939 3.303 -21.706 1.00 93.75 220 LEU A C 1
ATOM 1760 O O . LEU A 1 220 ? 7.581 4.159 -20.908 1.00 93.75 220 LEU A O 1
ATOM 1764 N N . VAL A 1 221 ? 7.085 2.556 -22.408 1.00 96.25 221 VAL A N 1
ATOM 1765 C CA . VAL A 1 221 ? 5.622 2.689 -22.313 1.00 96.25 221 VAL A CA 1
ATOM 1766 C C . VAL A 1 221 ? 5.147 2.417 -20.886 1.00 96.25 221 VAL A C 1
ATOM 1768 O O . VAL A 1 221 ? 4.376 3.192 -20.324 1.00 96.25 221 VAL A O 1
ATOM 1771 N N . VAL A 1 222 ? 5.659 1.362 -20.243 1.00 96.00 222 VAL A N 1
ATOM 1772 C CA . VAL A 1 222 ? 5.328 1.063 -18.839 1.00 96.00 222 VAL A CA 1
ATOM 1773 C C . VAL A 1 222 ? 5.782 2.184 -17.899 1.00 96.00 222 VAL A C 1
ATOM 1775 O O . VAL A 1 222 ? 5.072 2.509 -16.953 1.00 96.00 222 VAL A O 1
ATOM 1778 N N . ARG A 1 223 ? 6.955 2.787 -18.126 1.00 94.56 223 ARG A N 1
ATOM 1779 C CA . ARG A 1 223 ? 7.443 3.901 -17.292 1.00 94.56 223 ARG A CA 1
ATOM 1780 C C . ARG A 1 223 ? 6.620 5.170 -17.494 1.00 94.56 223 ARG A C 1
ATOM 1782 O O . ARG A 1 223 ? 6.183 5.747 -16.505 1.00 94.56 223 ARG A O 1
ATOM 1789 N N . LEU A 1 224 ? 6.381 5.554 -18.747 1.00 96.62 224 LEU A N 1
ATOM 1790 C CA . LEU A 1 224 ? 5.591 6.727 -19.117 1.00 96.62 224 LEU A CA 1
ATOM 1791 C C . LEU A 1 224 ? 4.176 6.639 -18.541 1.00 96.62 224 LEU A C 1
ATOM 1793 O O . LEU A 1 224 ? 3.762 7.512 -17.786 1.00 96.62 224 LEU A O 1
ATOM 1797 N N . SER A 1 225 ? 3.490 5.526 -18.801 1.00 97.12 225 SER A N 1
ATOM 1798 C CA . SER A 1 225 ? 2.129 5.300 -18.312 1.00 97.12 225 SER A CA 1
ATOM 1799 C C . SER A 1 225 ? 2.048 5.267 -16.782 1.00 97.12 225 SER A C 1
ATOM 1801 O O . SER A 1 225 ? 1.061 5.706 -16.202 1.00 97.12 225 SER A O 1
ATOM 1803 N N . ARG A 1 226 ? 3.086 4.791 -16.079 1.00 95.31 226 ARG A N 1
ATOM 1804 C CA . ARG A 1 226 ? 3.158 4.885 -14.607 1.00 95.31 226 ARG A CA 1
ATOM 1805 C C . ARG A 1 226 ? 3.323 6.320 -14.123 1.00 95.31 226 ARG A C 1
ATOM 1807 O O . ARG A 1 226 ? 2.693 6.680 -13.134 1.00 95.31 226 ARG A O 1
ATOM 1814 N N . ALA A 1 227 ? 4.156 7.114 -14.793 1.00 94.44 227 ALA A N 1
ATOM 1815 C CA . ALA A 1 227 ? 4.332 8.525 -14.470 1.00 94.44 227 ALA A CA 1
ATOM 1816 C C . ALA A 1 227 ? 3.016 9.299 -14.667 1.00 94.44 227 ALA A C 1
ATOM 1818 O O . ALA A 1 227 ? 2.567 9.962 -13.738 1.00 94.44 227 ALA A O 1
ATOM 1819 N N . GLN A 1 228 ? 2.349 9.123 -15.815 1.00 95.38 228 GLN A N 1
ATOM 1820 C CA . GLN A 1 228 ? 1.034 9.712 -16.113 1.00 95.38 228 GLN A CA 1
ATOM 1821 C C . GLN A 1 228 ? -0.019 9.312 -15.072 1.00 95.38 228 GLN A C 1
ATOM 1823 O O . GLN A 1 228 ? -0.664 10.172 -14.477 1.00 95.38 228 GLN A O 1
ATOM 1828 N N . ARG A 1 229 ? -0.133 8.013 -14.761 1.00 92.12 229 ARG A N 1
ATOM 1829 C CA . ARG A 1 229 ? -1.052 7.526 -13.723 1.00 92.12 229 ARG A CA 1
ATOM 1830 C C . ARG A 1 229 ? -0.794 8.179 -12.365 1.00 92.12 229 ARG A C 1
ATOM 1832 O O . ARG A 1 229 ? -1.742 8.561 -11.687 1.00 92.12 229 ARG A O 1
ATOM 1839 N N . ASN A 1 230 ? 0.467 8.301 -11.956 1.00 88.81 230 ASN A N 1
ATOM 1840 C CA . ASN A 1 230 ? 0.817 8.885 -10.662 1.00 88.81 230 ASN A CA 1
ATOM 1841 C C . ASN A 1 230 ? 0.655 10.418 -10.618 1.00 88.81 230 ASN A C 1
ATOM 1843 O O . ASN A 1 230 ? 0.549 10.967 -9.527 1.00 88.81 230 ASN A O 1
ATOM 1847 N N . LEU A 1 231 ? 0.591 11.098 -11.770 1.00 89.50 231 LEU A N 1
ATOM 1848 C CA . LEU A 1 231 ? 0.182 12.507 -11.876 1.00 89.50 231 LEU A CA 1
ATOM 1849 C C . LEU A 1 231 ? -1.336 12.708 -11.732 1.00 89.50 231 LEU A C 1
ATOM 1851 O O . LEU A 1 231 ? -1.788 13.844 -11.660 1.00 89.50 231 LEU A O 1
ATOM 1855 N N . GLY A 1 232 ? -2.122 11.627 -11.706 1.00 87.25 232 GLY A N 1
ATOM 1856 C CA . GLY A 1 232 ? -3.585 11.684 -11.750 1.00 87.25 232 GLY A CA 1
ATOM 1857 C C . GLY A 1 232 ? -4.170 11.607 -13.163 1.00 87.25 232 GLY A C 1
ATOM 1858 O O . GLY A 1 232 ? -5.388 11.551 -13.308 1.00 87.25 232 GLY A O 1
ATOM 1859 N N . ASN A 1 233 ? -3.334 11.504 -14.200 1.00 92.50 233 ASN A N 1
ATOM 1860 C CA . ASN A 1 233 ? -3.763 11.413 -15.598 1.00 92.50 233 ASN A CA 1
ATOM 1861 C C . ASN A 1 233 ? -4.039 9.951 -15.992 1.00 92.50 233 ASN A C 1
ATOM 1863 O O . ASN A 1 233 ? -3.356 9.374 -16.840 1.00 92.50 233 ASN A O 1
ATOM 1867 N N . LEU A 1 234 ? -5.009 9.310 -15.334 1.00 92.50 234 LEU A N 1
ATOM 1868 C CA . LEU A 1 234 ? -5.295 7.884 -15.542 1.00 92.50 234 LEU A CA 1
ATOM 1869 C C . LEU A 1 234 ? -5.799 7.574 -16.962 1.00 92.50 234 LEU A C 1
ATOM 1871 O O . LEU A 1 234 ? -5.412 6.555 -17.527 1.00 92.50 234 LEU A O 1
ATOM 1875 N N . GLU A 1 235 ? -6.617 8.452 -17.546 1.00 95.56 235 GLU A N 1
ATOM 1876 C CA . GLU A 1 235 ? -7.111 8.309 -18.925 1.00 95.56 235 GLU A CA 1
ATOM 1877 C C . GLU A 1 235 ? -5.958 8.359 -19.937 1.00 95.56 235 GLU A C 1
ATOM 1879 O O . GLU A 1 235 ? -5.779 7.422 -20.710 1.00 95.56 235 GLU A O 1
ATOM 1884 N N . GLU A 1 236 ? -5.087 9.368 -19.838 1.00 96.69 236 GLU A N 1
ATOM 1885 C CA . GLU A 1 236 ? -3.886 9.504 -20.680 1.00 96.69 236 GLU A CA 1
ATOM 1886 C C . GLU A 1 236 ? -2.958 8.279 -20.563 1.00 96.69 236 GLU A C 1
ATOM 1888 O O . GLU A 1 236 ? -2.366 7.810 -21.541 1.00 96.69 236 GLU A O 1
ATOM 1893 N N . ALA A 1 237 ? -2.835 7.729 -19.352 1.00 97.44 237 ALA A N 1
ATOM 1894 C CA . ALA A 1 237 ? -2.031 6.544 -19.088 1.00 97.44 237 ALA A CA 1
ATOM 1895 C C . ALA A 1 237 ? -2.604 5.278 -19.751 1.00 97.44 237 ALA A C 1
ATOM 1897 O O . ALA A 1 237 ? -1.836 4.425 -20.208 1.00 97.44 237 ALA A O 1
ATOM 1898 N N . ILE A 1 238 ? -3.935 5.153 -19.804 1.00 97.81 238 ILE A N 1
ATOM 1899 C CA . ILE A 1 238 ? -4.642 4.067 -20.498 1.00 97.81 238 ILE A CA 1
ATOM 1900 C C . ILE A 1 238 ? -4.483 4.222 -22.009 1.00 97.81 238 ILE A C 1
ATOM 1902 O O . ILE A 1 238 ? -4.022 3.279 -22.648 1.00 97.81 238 ILE A O 1
ATOM 1906 N N . GLU A 1 239 ? -4.733 5.410 -22.561 1.00 97.38 239 GLU A N 1
ATOM 1907 C CA . GLU A 1 239 ? -4.555 5.695 -23.994 1.00 97.38 239 GLU A CA 1
ATOM 1908 C C . GLU A 1 239 ? -3.119 5.401 -24.458 1.00 97.38 239 GLU A C 1
ATOM 1910 O O . GLU A 1 239 ? -2.881 4.802 -25.515 1.00 97.38 239 GLU A O 1
ATOM 1915 N N . THR A 1 240 ? -2.136 5.764 -23.628 1.00 97.31 240 THR A N 1
ATOM 1916 C CA . THR A 1 240 ? -0.721 5.452 -23.860 1.00 97.31 240 THR A CA 1
ATOM 1917 C C . THR A 1 240 ? -0.487 3.941 -23.921 1.00 97.31 240 THR A C 1
ATOM 1919 O O . THR A 1 240 ? 0.277 3.474 -24.763 1.00 97.31 240 THR A O 1
ATOM 1922 N N . LEU A 1 241 ? -1.125 3.142 -23.065 1.00 98.00 241 LEU A N 1
ATOM 1923 C CA . LEU A 1 241 ? -0.991 1.685 -23.113 1.00 98.00 241 LEU A CA 1
ATOM 1924 C C . LEU A 1 241 ? -1.712 1.080 -24.321 1.00 98.00 241 LEU A C 1
ATOM 1926 O O . LEU A 1 241 ? -1.110 0.265 -25.014 1.00 98.00 241 LEU A O 1
ATOM 1930 N N . GLU A 1 242 ? -2.954 1.477 -24.596 1.00 97.06 242 GLU A N 1
ATOM 1931 C CA . GLU A 1 242 ? -3.763 0.938 -25.697 1.00 97.06 242 GLU A CA 1
ATOM 1932 C C . GLU A 1 242 ? -3.097 1.162 -27.059 1.00 97.06 242 GLU A C 1
ATOM 1934 O O . GLU A 1 242 ? -2.820 0.196 -27.775 1.00 97.06 242 GLU A O 1
ATOM 1939 N N . SER A 1 243 ? -2.732 2.411 -27.367 1.00 95.19 243 SER A N 1
ATOM 1940 C CA . SER A 1 243 ? -2.071 2.774 -28.630 1.00 95.19 243 SER A CA 1
ATOM 1941 C C . SER A 1 243 ? -0.756 2.016 -28.848 1.00 95.19 243 SER A C 1
ATOM 1943 O O . SER A 1 243 ? -0.444 1.565 -29.951 1.00 95.19 243 SER A O 1
ATOM 1945 N N . ASN A 1 244 ? 0.020 1.812 -27.781 1.00 96.06 244 ASN A N 1
ATOM 1946 C CA . ASN A 1 244 ? 1.302 1.122 -27.872 1.00 96.06 244 ASN A CA 1
ATOM 1947 C C . ASN A 1 244 ? 1.171 -0.408 -27.827 1.00 96.06 244 ASN A C 1
ATOM 1949 O O . ASN A 1 244 ? 2.077 -1.092 -28.299 1.00 96.06 244 ASN A O 1
ATOM 1953 N N . ILE A 1 245 ? 0.073 -0.969 -27.311 1.00 96.12 245 ILE A N 1
ATOM 1954 C CA . ILE A 1 245 ? -0.238 -2.404 -27.427 1.00 96.12 245 ILE A CA 1
ATOM 1955 C C . ILE A 1 245 ? -0.550 -2.764 -28.881 1.00 96.12 245 ILE A C 1
ATOM 1957 O O . ILE A 1 245 ? -0.110 -3.815 -29.352 1.00 96.12 245 ILE A O 1
ATOM 1961 N N . GLU A 1 246 ? -1.253 -1.896 -29.610 1.00 90.50 246 GLU A N 1
ATOM 1962 C CA . GLU A 1 246 ? -1.485 -2.081 -31.047 1.00 90.50 246 GLU A CA 1
ATOM 1963 C C . GLU A 1 246 ? -0.164 -2.092 -31.829 1.00 90.50 246 GLU A C 1
ATOM 1965 O O . GLU A 1 246 ? 0.046 -2.953 -32.684 1.00 90.50 246 GLU A O 1
ATOM 1970 N N . GLN A 1 247 ? 0.765 -1.193 -31.486 1.00 92.94 247 GLN A N 1
ATOM 1971 C CA . GLN A 1 247 ? 2.057 -1.072 -32.165 1.00 92.94 247 GLN A CA 1
ATOM 1972 C C . GLN A 1 247 ? 3.075 -2.160 -31.777 1.00 92.94 247 GLN A C 1
ATOM 1974 O O . GLN A 1 247 ? 3.756 -2.717 -32.638 1.00 92.94 247 GLN A O 1
ATOM 1979 N N . LEU A 1 248 ? 3.246 -2.433 -30.480 1.00 94.94 248 LEU A N 1
ATOM 1980 C CA . LEU A 1 248 ? 4.267 -3.353 -29.955 1.00 94.94 248 LEU A CA 1
ATOM 1981 C C . LEU A 1 248 ? 3.792 -4.810 -29.886 1.00 94.94 248 LEU A C 1
ATOM 1983 O O . LEU A 1 248 ? 4.583 -5.697 -29.540 1.00 94.94 248 LEU A O 1
ATOM 1987 N N . GLY A 1 249 ? 2.514 -5.043 -30.178 1.00 94.00 249 GLY A N 1
ATOM 1988 C CA . GLY A 1 249 ? 1.824 -6.301 -29.956 1.00 94.00 249 GLY A CA 1
ATOM 1989 C C . GLY A 1 249 ? 1.324 -6.457 -28.518 1.00 94.00 249 GLY A C 1
ATOM 1990 O O . GLY A 1 249 ? 1.754 -5.776 -27.581 1.00 94.00 249 GLY A O 1
ATOM 1991 N N . ARG A 1 250 ? 0.420 -7.423 -28.343 1.00 96.06 250 ARG A N 1
ATOM 1992 C CA . ARG A 1 250 ? -0.231 -7.765 -27.071 1.00 96.06 250 ARG A CA 1
ATOM 1993 C C . ARG A 1 250 ? 0.737 -8.481 -26.127 1.00 96.06 250 ARG A C 1
ATOM 1995 O O . ARG A 1 250 ? 0.668 -9.685 -25.937 1.00 96.06 250 ARG A O 1
ATOM 2002 N N . LYS A 1 251 ? 1.708 -7.748 -25.584 1.00 96.75 251 LYS A N 1
ATOM 2003 C CA . LYS A 1 251 ? 2.699 -8.281 -24.638 1.00 96.75 251 LYS A CA 1
ATOM 2004 C C . LYS A 1 251 ? 2.115 -8.366 -23.228 1.00 96.75 251 LYS A C 1
ATOM 2006 O O . LYS A 1 251 ? 1.457 -7.417 -22.794 1.00 96.75 251 LYS A O 1
ATOM 2011 N N . PRO A 1 252 ? 2.425 -9.416 -22.448 1.00 97.62 252 PRO A N 1
ATOM 2012 C CA . PRO A 1 252 ? 1.767 -9.646 -21.166 1.00 97.62 252 PRO A CA 1
ATOM 2013 C C . PRO A 1 252 ? 2.027 -8.554 -20.126 1.00 97.62 252 PRO A C 1
ATOM 2015 O O . PRO A 1 252 ? 1.143 -8.262 -19.330 1.00 97.62 252 PRO A O 1
ATOM 2018 N N . LEU A 1 253 ? 3.200 -7.906 -20.130 1.00 97.19 253 LEU A N 1
ATOM 2019 C CA . LEU A 1 253 ? 3.463 -6.801 -19.204 1.00 97.19 253 LEU A CA 1
ATOM 2020 C C . LEU A 1 253 ? 2.612 -5.567 -19.526 1.00 97.19 253 LEU A C 1
ATOM 2022 O O . LEU A 1 253 ? 2.133 -4.921 -18.598 1.00 97.19 253 LEU A O 1
ATOM 2026 N N . LEU A 1 254 ? 2.402 -5.251 -20.807 1.00 98.12 254 LEU A N 1
ATOM 2027 C CA . LEU A 1 254 ? 1.537 -4.140 -21.212 1.00 98.12 254 LEU A CA 1
ATOM 2028 C C . LEU A 1 254 ? 0.075 -4.438 -20.873 1.00 98.12 254 LEU A C 1
ATOM 2030 O O . LEU A 1 254 ? -0.584 -3.600 -20.266 1.00 98.12 254 LEU A O 1
ATOM 2034 N N . LEU A 1 255 ? -0.396 -5.653 -21.177 1.00 98.31 255 LEU A N 1
ATOM 2035 C CA . LEU A 1 255 ? -1.747 -6.103 -20.824 1.00 98.31 255 LEU A CA 1
ATOM 2036 C C . LEU A 1 255 ? -1.973 -6.087 -19.306 1.00 98.31 255 LEU A C 1
ATOM 2038 O O . LEU A 1 255 ? -3.026 -5.656 -18.849 1.00 98.31 255 LEU A O 1
ATOM 2042 N N . HIS A 1 256 ? -0.981 -6.514 -18.519 1.00 97.94 256 HIS A N 1
ATOM 2043 C CA . HIS A 1 256 ? -1.048 -6.476 -17.059 1.00 97.94 256 HIS A CA 1
ATOM 2044 C C . HIS A 1 256 ? -1.172 -5.033 -16.559 1.00 97.94 256 HIS A C 1
ATOM 2046 O O . HIS A 1 256 ? -2.071 -4.738 -15.777 1.00 97.94 256 HIS A O 1
ATOM 2052 N N . MET A 1 257 ? -0.324 -4.114 -17.032 1.00 97.69 257 MET A N 1
ATOM 2053 C CA . MET A 1 257 ? -0.427 -2.703 -16.646 1.00 97.69 257 MET A CA 1
ATOM 2054 C C . MET A 1 257 ? -1.775 -2.093 -17.053 1.00 97.69 257 MET A C 1
ATOM 2056 O O . MET A 1 257 ? -2.375 -1.374 -16.260 1.00 97.69 257 MET A O 1
ATOM 2060 N N . LEU A 1 258 ? -2.285 -2.434 -18.238 1.00 98.12 258 LEU A N 1
ATOM 2061 C CA . LEU A 1 258 ? -3.593 -1.979 -18.706 1.00 98.12 258 LEU A CA 1
ATOM 2062 C C . LEU A 1 258 ? -4.728 -2.512 -17.817 1.00 98.12 258 LEU A C 1
ATOM 2064 O O . LEU A 1 258 ? -5.610 -1.752 -17.426 1.00 98.12 258 LEU A O 1
ATOM 2068 N N . ALA A 1 259 ? -4.672 -3.786 -17.419 1.00 97.81 259 ALA A N 1
ATOM 2069 C CA . ALA A 1 259 ? -5.640 -4.383 -16.498 1.00 97.81 259 ALA A CA 1
ATOM 2070 C C . ALA A 1 259 ? -5.634 -3.685 -15.128 1.00 97.81 259 ALA A C 1
ATOM 2072 O O . ALA A 1 259 ? -6.690 -3.396 -14.569 1.00 97.81 259 ALA A O 1
ATOM 2073 N N . VAL A 1 260 ? -4.449 -3.361 -14.602 1.00 95.00 260 VAL A N 1
ATOM 2074 C CA . VAL A 1 260 ? -4.291 -2.587 -13.358 1.00 95.00 260 VAL A CA 1
ATOM 2075 C C . VAL A 1 260 ? -4.969 -1.219 -13.483 1.00 95.00 260 VAL A C 1
ATOM 2077 O O . VAL A 1 260 ? -5.599 -0.768 -12.532 1.00 95.00 260 VAL A O 1
ATOM 2080 N N . TYR A 1 261 ? -4.875 -0.560 -14.640 1.00 95.69 261 TYR A N 1
ATOM 2081 C CA . TYR A 1 261 ? -5.400 0.799 -14.812 1.00 95.69 261 TYR A CA 1
ATOM 2082 C C . TYR A 1 261 ? -6.913 0.808 -15.026 1.00 95.69 261 TYR A C 1
ATOM 2084 O O . TYR A 1 261 ? -7.599 1.653 -14.457 1.00 95.69 261 TYR A O 1
ATOM 2092 N N . TYR A 1 262 ? -7.458 -0.180 -15.738 1.00 95.56 262 TYR A N 1
ATOM 2093 C CA . TYR A 1 262 ? -8.908 -0.361 -15.799 1.00 95.56 262 TYR A CA 1
ATOM 2094 C C . TYR A 1 262 ? -9.514 -0.730 -14.451 1.00 95.56 262 TYR A C 1
ATOM 2096 O O . TYR A 1 262 ? -10.600 -0.251 -14.132 1.00 95.56 262 TYR A O 1
ATOM 2104 N N . ARG A 1 263 ? -8.815 -1.516 -13.620 1.00 91.44 263 ARG A N 1
ATOM 2105 C CA . ARG A 1 263 ? -9.244 -1.750 -12.234 1.00 91.44 263 ARG A CA 1
ATOM 2106 C C . ARG A 1 263 ? -9.294 -0.432 -11.462 1.00 91.44 263 ARG A C 1
ATOM 2108 O O . ARG A 1 263 ? -10.261 -0.204 -10.747 1.00 91.44 263 ARG A O 1
ATOM 2115 N N . ASP A 1 264 ? -8.300 0.438 -11.619 1.00 88.31 264 ASP A N 1
ATOM 2116 C CA . ASP A 1 264 ? -8.295 1.745 -10.949 1.00 88.31 264 ASP A CA 1
ATOM 2117 C C . ASP A 1 264 ? -9.442 2.656 -11.421 1.00 88.31 264 ASP A C 1
ATOM 2119 O O . ASP A 1 264 ? -9.969 3.430 -10.627 1.00 88.31 264 ASP A O 1
ATOM 2123 N N . GLN A 1 265 ? -9.885 2.517 -12.676 1.00 88.56 265 GLN A N 1
ATOM 2124 C CA . GLN A 1 265 ? -11.123 3.125 -13.190 1.00 88.56 265 GLN A CA 1
ATOM 2125 C C . GLN A 1 265 ? -12.407 2.377 -12.781 1.00 88.56 265 GLN A C 1
ATOM 2127 O O . GLN A 1 265 ? -13.489 2.717 -13.251 1.00 88.56 265 GLN A O 1
ATOM 2132 N N . GLN A 1 266 ? -12.312 1.340 -11.944 1.00 86.31 266 GLN A N 1
ATOM 2133 C CA . GLN A 1 266 ? -13.421 0.460 -11.549 1.00 86.31 266 GLN A CA 1
ATOM 2134 C C . GLN A 1 266 ? -14.100 -0.267 -12.730 1.00 86.31 266 GLN A C 1
ATOM 2136 O O . GLN A 1 266 ? -15.223 -0.759 -12.620 1.00 86.31 266 GLN A O 1
ATOM 2141 N N . ASN A 1 267 ? -13.410 -0.410 -13.866 1.00 91.62 267 ASN A N 1
ATOM 2142 C CA . ASN A 1 267 ? -13.890 -1.156 -15.026 1.00 91.62 267 ASN A CA 1
ATOM 2143 C C . ASN A 1 267 ? -13.516 -2.646 -14.924 1.00 91.62 267 ASN A C 1
ATOM 2145 O O . ASN A 1 267 ? -12.674 -3.168 -15.659 1.00 91.62 267 ASN A O 1
ATOM 2149 N N . PHE A 1 268 ? -14.163 -3.346 -13.989 1.00 90.12 268 PHE A N 1
ATOM 2150 C CA . PHE A 1 268 ? -13.866 -4.750 -13.679 1.00 90.12 268 PHE A CA 1
ATOM 2151 C C . PHE A 1 268 ? -14.061 -5.702 -14.867 1.00 90.12 268 PHE A C 1
ATOM 2153 O O . PHE A 1 268 ? -13.330 -6.683 -14.993 1.00 90.12 268 PHE A O 1
ATOM 2160 N N . GLN A 1 269 ? -14.992 -5.397 -15.775 1.00 93.06 269 GLN A N 1
ATOM 2161 C CA . GLN A 1 269 ? -15.268 -6.229 -16.949 1.00 93.06 269 GLN A CA 1
ATOM 2162 C C . GLN A 1 269 ? -14.085 -6.269 -17.926 1.00 93.06 269 GLN A C 1
ATOM 2164 O O . GLN A 1 269 ? -13.712 -7.342 -18.410 1.00 93.06 269 GLN A O 1
ATOM 2169 N N . ILE A 1 270 ? -13.467 -5.117 -18.211 1.00 96.44 270 ILE A N 1
ATOM 2170 C CA . ILE A 1 270 ? -12.277 -5.072 -19.072 1.00 96.44 270 ILE A CA 1
ATOM 2171 C C . ILE A 1 270 ? -11.068 -5.659 -18.340 1.00 96.44 270 ILE A C 1
ATOM 2173 O O . ILE A 1 270 ? -10.339 -6.464 -18.924 1.00 96.44 270 ILE A O 1
ATOM 2177 N N . THR A 1 271 ? -10.892 -5.336 -17.056 1.00 96.75 271 THR A N 1
ATOM 2178 C CA . THR A 1 271 ? -9.820 -5.904 -16.227 1.00 96.75 271 THR A CA 1
ATOM 2179 C C . THR A 1 271 ? -9.820 -7.427 -16.264 1.00 96.75 271 THR A C 1
ATOM 2181 O O . THR A 1 271 ? -8.796 -8.041 -16.561 1.00 96.75 271 THR A O 1
ATOM 2184 N N . LEU A 1 272 ? -10.974 -8.048 -16.018 1.00 96.25 272 LEU A N 1
ATOM 2185 C CA . LEU A 1 272 ? -11.106 -9.499 -15.989 1.00 96.25 272 LEU A CA 1
ATOM 2186 C C . LEU A 1 272 ? -10.837 -10.131 -17.359 1.00 96.25 272 LEU A C 1
ATOM 2188 O O . LEU A 1 272 ? -10.200 -11.181 -17.441 1.00 96.25 272 LEU A O 1
ATOM 2192 N N . ARG A 1 273 ? -11.274 -9.480 -18.444 1.00 97.81 273 ARG A N 1
ATOM 2193 C CA . ARG A 1 273 ? -10.976 -9.923 -19.812 1.00 97.81 273 ARG A CA 1
ATOM 2194 C C . ARG A 1 273 ? -9.470 -9.977 -20.060 1.00 97.81 273 ARG A C 1
ATOM 2196 O O . ARG A 1 273 ? -8.981 -10.988 -20.554 1.00 97.81 273 ARG A O 1
ATOM 2203 N N . LEU A 1 274 ? -8.744 -8.926 -19.676 1.00 98.38 274 LEU A N 1
ATOM 2204 C CA . LEU A 1 274 ? -7.286 -8.859 -19.810 1.00 98.38 274 LEU A CA 1
ATOM 2205 C C . LEU A 1 274 ? -6.582 -9.889 -18.915 1.00 98.38 274 LEU A C 1
ATOM 2207 O O . LEU A 1 274 ? -5.631 -10.530 -19.356 1.00 98.38 274 LEU A O 1
ATOM 2211 N N . VAL A 1 275 ? -7.064 -10.103 -17.686 1.00 98.44 275 VAL A N 1
ATOM 2212 C CA . VAL A 1 275 ? -6.543 -11.149 -16.787 1.00 98.44 275 VAL A CA 1
ATOM 2213 C C . VAL A 1 275 ? -6.683 -12.534 -17.421 1.00 98.44 275 VAL A C 1
ATOM 2215 O O . VAL A 1 275 ? -5.697 -13.264 -17.521 1.00 98.44 275 VAL A O 1
ATOM 2218 N N . LYS A 1 276 ? -7.885 -12.881 -17.896 1.00 98.06 276 LYS A N 1
ATOM 2219 C CA . LYS A 1 276 ? -8.164 -14.170 -18.549 1.00 98.06 276 LYS A CA 1
ATOM 2220 C C . LYS A 1 276 ? -7.343 -14.347 -19.826 1.00 98.06 276 LYS A C 1
ATOM 2222 O O . LYS A 1 276 ? -6.857 -15.442 -20.097 1.00 98.06 276 LYS A O 1
ATOM 2227 N N . GLU A 1 277 ? -7.135 -13.272 -20.582 1.00 98.12 277 GLU A N 1
ATOM 2228 C CA . GLU A 1 277 ? -6.267 -13.282 -21.757 1.00 98.12 277 GLU A CA 1
ATOM 2229 C C . GLU A 1 277 ? -4.810 -13.594 -21.400 1.00 98.12 277 GLU A C 1
ATOM 2231 O O . GLU A 1 277 ? -4.209 -14.464 -22.025 1.00 98.12 277 GLU A O 1
ATOM 2236 N N . ILE A 1 278 ? -4.248 -12.942 -20.378 1.00 98.56 278 ILE A N 1
ATOM 2237 C CA . ILE A 1 278 ? -2.866 -13.195 -19.942 1.00 98.56 278 ILE A CA 1
ATOM 2238 C C . ILE A 1 278 ? -2.707 -14.635 -19.448 1.00 98.56 278 ILE A C 1
ATOM 2240 O O . ILE A 1 278 ? -1.731 -15.285 -19.815 1.00 98.56 278 ILE A O 1
ATOM 2244 N N . ILE A 1 279 ? -3.663 -15.160 -18.674 1.00 98.31 279 ILE A N 1
ATOM 2245 C CA . ILE A 1 279 ? -3.643 -16.564 -18.228 1.00 98.31 279 ILE A CA 1
ATOM 2246 C C . ILE A 1 279 ? -3.688 -17.516 -19.433 1.00 98.31 279 ILE A C 1
ATOM 2248 O O . ILE A 1 279 ? -2.907 -18.463 -19.498 1.00 98.31 279 ILE A O 1
ATOM 2252 N N . GLY A 1 280 ? -4.568 -17.258 -20.406 1.00 97.69 280 GLY A N 1
ATOM 2253 C CA . GLY A 1 280 ? -4.773 -18.143 -21.554 1.00 97.69 280 GLY A CA 1
ATOM 2254 C C . GLY A 1 280 ? -3.685 -18.074 -22.632 1.00 97.69 280 GLY A C 1
ATOM 2255 O O . GLY A 1 280 ? -3.412 -19.080 -23.281 1.00 97.69 280 GLY A O 1
ATOM 2256 N N . GLN A 1 281 ? -3.068 -16.908 -22.846 1.00 97.62 281 GLN A N 1
ATOM 2257 C CA . GLN A 1 281 ? -2.126 -16.674 -23.954 1.00 97.62 281 GLN A CA 1
ATOM 2258 C C . GLN A 1 281 ? -0.672 -16.486 -23.500 1.00 97.62 281 GLN A C 1
ATOM 2260 O O . GLN A 1 281 ? 0.251 -16.612 -24.306 1.00 97.62 281 GLN A O 1
ATOM 2265 N N . HIS A 1 282 ? -0.441 -16.199 -22.217 1.00 97.75 282 HIS A N 1
ATOM 2266 C CA . HIS A 1 282 ? 0.880 -15.903 -21.659 1.00 97.75 282 HIS A CA 1
ATOM 2267 C C . HIS A 1 282 ? 1.113 -16.638 -20.335 1.00 97.75 282 HIS A C 1
ATOM 2269 O O . HIS A 1 282 ? 1.505 -16.036 -19.332 1.00 97.75 282 HIS A O 1
ATOM 2275 N N . TYR A 1 283 ? 0.902 -17.954 -20.353 1.00 96.50 283 TYR A N 1
ATOM 2276 C CA . TYR A 1 283 ? 0.930 -18.815 -19.172 1.00 96.50 283 TYR A CA 1
ATOM 2277 C C . TYR A 1 283 ? 2.185 -18.629 -18.291 1.00 96.50 283 TYR A C 1
ATOM 2279 O O . TYR A 1 283 ? 2.045 -18.334 -17.105 1.00 96.50 283 TYR A O 1
ATOM 2287 N N . ASP A 1 284 ? 3.400 -18.641 -18.854 1.00 96.06 284 ASP A N 1
ATOM 2288 C CA . ASP A 1 284 ? 4.637 -18.435 -18.073 1.00 96.06 284 ASP A CA 1
ATOM 2289 C C . ASP A 1 284 ? 4.684 -17.072 -17.362 1.00 96.06 284 ASP A C 1
ATOM 2291 O O . ASP A 1 284 ? 5.176 -16.948 -16.240 1.00 96.06 284 ASP A O 1
ATOM 2295 N N . TYR A 1 285 ? 4.166 -16.016 -18.002 1.00 97.56 285 TYR A N 1
ATOM 2296 C CA . TYR A 1 285 ? 4.066 -14.706 -17.360 1.00 97.56 285 TYR A CA 1
ATOM 2297 C C . TYR A 1 285 ? 3.007 -14.714 -16.259 1.00 97.56 285 TYR A C 1
ATOM 2299 O O . TYR A 1 285 ? 3.212 -14.082 -15.223 1.00 97.56 285 TYR A O 1
ATOM 2307 N N . SER A 1 286 ? 1.895 -15.421 -16.476 1.00 98.00 286 SER A N 1
ATOM 2308 C CA . SER A 1 286 ? 0.786 -15.476 -15.527 1.00 98.00 286 SER A CA 1
ATOM 2309 C C . SER A 1 286 ? 1.192 -16.074 -14.171 1.00 98.00 286 SER A C 1
ATOM 2311 O O . SER A 1 286 ? 0.687 -15.657 -13.137 1.00 98.00 286 SER A O 1
ATOM 2313 N N . LEU A 1 287 ? 2.199 -16.953 -14.143 1.00 97.25 287 LEU A N 1
ATOM 2314 C CA . LEU A 1 287 ? 2.734 -17.527 -12.903 1.00 97.25 287 LEU A CA 1
ATOM 2315 C C . LEU A 1 287 ? 3.673 -16.588 -12.127 1.00 97.25 287 LEU A C 1
ATOM 2317 O O . LEU A 1 287 ? 4.072 -16.901 -11.002 1.00 97.25 287 LEU A O 1
ATOM 2321 N N . LYS A 1 288 ? 4.026 -15.413 -12.671 1.00 96.06 288 LYS A N 1
ATOM 2322 C CA . LYS A 1 288 ? 4.780 -14.407 -11.909 1.00 96.06 288 LYS A CA 1
ATOM 2323 C C . LYS A 1 288 ? 3.933 -13.938 -10.737 1.00 96.06 288 LYS A C 1
ATOM 2325 O O . LYS A 1 288 ? 2.870 -13.359 -10.939 1.00 96.06 288 LYS A O 1
ATOM 2330 N N . ILE A 1 289 ? 4.460 -14.086 -9.522 1.00 94.56 289 ILE A N 1
ATOM 2331 C CA . ILE A 1 289 ? 3.683 -13.891 -8.290 1.00 94.56 289 ILE A CA 1
ATOM 2332 C C . ILE A 1 289 ? 2.955 -12.540 -8.212 1.00 94.56 289 ILE A C 1
ATOM 2334 O O . ILE A 1 289 ? 1.817 -12.483 -7.761 1.00 94.56 289 ILE A O 1
ATOM 2338 N N . GLY A 1 290 ? 3.566 -11.462 -8.721 1.00 92.88 290 GLY A N 1
ATOM 2339 C CA . GLY A 1 290 ? 2.932 -10.141 -8.758 1.00 92.88 290 GLY A CA 1
ATOM 2340 C C . GLY A 1 290 ? 1.674 -10.087 -9.632 1.00 92.88 290 GLY A C 1
ATOM 2341 O O . GLY A 1 290 ? 0.708 -9.438 -9.251 1.00 92.88 290 GLY A O 1
ATOM 2342 N N . PHE A 1 291 ? 1.661 -10.788 -10.772 1.00 96.81 291 PHE A N 1
ATOM 2343 C CA . PHE A 1 291 ? 0.457 -10.925 -11.593 1.00 96.81 291 PHE A CA 1
ATOM 2344 C C . PHE A 1 291 ? -0.505 -11.957 -11.000 1.00 96.81 291 PHE A C 1
ATOM 2346 O O . PHE A 1 291 ? -1.694 -11.685 -10.939 1.00 96.81 291 PHE A O 1
ATOM 2353 N N . ALA A 1 292 ? -0.013 -13.102 -10.520 1.00 97.44 292 ALA A N 1
ATOM 2354 C CA . ALA A 1 292 ? -0.863 -14.163 -9.979 1.00 97.44 292 ALA A CA 1
ATOM 2355 C C . ALA A 1 292 ? -1.707 -13.695 -8.779 1.00 97.44 292 ALA A C 1
ATOM 2357 O O . ALA A 1 292 ? -2.883 -14.033 -8.693 1.00 97.44 292 ALA A O 1
ATOM 2358 N N . ILE A 1 293 ? -1.140 -12.872 -7.885 1.00 95.94 293 ILE A N 1
ATOM 2359 C CA . ILE A 1 293 ? -1.876 -12.235 -6.777 1.00 95.94 293 ILE A CA 1
ATOM 2360 C C . ILE A 1 293 ? -2.997 -11.337 -7.315 1.00 95.94 293 ILE A C 1
ATOM 2362 O O . ILE A 1 293 ? -4.144 -11.454 -6.885 1.00 95.94 293 ILE A O 1
ATOM 2366 N N . PHE A 1 294 ? -2.672 -10.467 -8.276 1.00 95.62 294 PHE A N 1
ATOM 2367 C CA . PHE A 1 294 ? -3.637 -9.569 -8.910 1.00 95.62 294 PHE A CA 1
ATOM 2368 C C . PHE A 1 294 ? -4.755 -10.351 -9.618 1.00 95.62 294 PHE A C 1
ATOM 2370 O O . PHE A 1 294 ? -5.934 -10.089 -9.400 1.00 95.62 294 PHE A O 1
ATOM 2377 N N . ALA A 1 295 ? -4.392 -11.356 -10.414 1.00 96.88 295 ALA A N 1
ATOM 2378 C CA . ALA A 1 295 ? -5.321 -12.215 -11.130 1.00 96.88 295 ALA A CA 1
ATOM 2379 C C . ALA A 1 295 ? -6.236 -12.991 -10.176 1.00 96.88 295 ALA A C 1
ATOM 2381 O O . ALA A 1 295 ? -7.441 -13.045 -10.404 1.00 96.88 295 ALA A O 1
ATOM 2382 N N . ALA A 1 296 ? -5.688 -13.549 -9.094 1.00 95.69 296 ALA A N 1
ATOM 2383 C CA . ALA A 1 296 ? -6.464 -14.279 -8.099 1.00 95.69 296 ALA A CA 1
ATOM 2384 C C . ALA A 1 296 ? -7.500 -13.385 -7.404 1.00 95.69 296 ALA A C 1
ATOM 2386 O O . ALA A 1 296 ? -8.631 -13.826 -7.213 1.00 95.69 296 ALA A O 1
ATOM 2387 N N . ASP A 1 297 ? -7.164 -12.132 -7.077 1.00 93.56 297 ASP A N 1
ATOM 2388 C CA . ASP A 1 297 ? -8.148 -11.192 -6.527 1.00 93.56 297 ASP A CA 1
ATOM 2389 C C . ASP A 1 297 ? -9.242 -10.839 -7.546 1.00 93.56 297 ASP A C 1
ATOM 2391 O O . ASP A 1 297 ? -10.424 -10.854 -7.205 1.00 93.56 297 ASP A O 1
ATOM 2395 N N . MET A 1 298 ? -8.881 -10.595 -8.811 1.00 93.19 298 MET A N 1
ATOM 2396 C CA . MET A 1 298 ? -9.862 -10.282 -9.861 1.00 93.19 298 MET A CA 1
ATOM 2397 C C . MET A 1 298 ? -10.806 -11.457 -10.146 1.00 93.19 298 MET A C 1
ATOM 2399 O O . MET A 1 298 ? -12.016 -11.267 -10.228 1.00 93.19 298 MET A O 1
ATOM 2403 N N . LEU A 1 299 ? -10.275 -12.679 -10.246 1.00 93.69 299 LEU A N 1
ATOM 2404 C CA . LEU A 1 299 ? -11.068 -13.898 -10.435 1.00 93.69 299 LEU A CA 1
ATOM 2405 C C . LEU A 1 299 ? -11.967 -14.181 -9.222 1.00 93.69 299 LEU A C 1
ATOM 2407 O O . LEU A 1 299 ? -13.123 -14.562 -9.387 1.00 93.69 299 LEU A O 1
ATOM 2411 N N . ARG A 1 300 ? -11.470 -13.953 -7.998 1.00 91.44 300 ARG A N 1
ATOM 2412 C CA . ARG A 1 300 ? -12.261 -14.081 -6.763 1.00 91.44 300 ARG A CA 1
ATOM 2413 C C . ARG A 1 300 ? -13.448 -13.119 -6.754 1.00 91.44 300 ARG A C 1
ATOM 2415 O O . ARG A 1 300 ? -14.547 -13.539 -6.403 1.00 91.44 300 ARG A O 1
ATOM 2422 N N . LYS A 1 301 ? -13.233 -11.859 -7.145 1.00 87.69 301 LYS A N 1
ATOM 2423 C CA . LYS A 1 301 ? -14.288 -10.835 -7.245 1.00 87.69 301 LYS A CA 1
ATOM 2424 C C . LYS A 1 301 ? -15.345 -11.181 -8.309 1.00 87.69 301 LYS A C 1
ATOM 2426 O O . LYS A 1 301 ? -16.497 -10.802 -8.149 1.00 87.69 301 LYS A O 1
ATOM 2431 N N . ASP A 1 302 ? -14.994 -11.984 -9.317 1.00 89.19 302 ASP A N 1
ATOM 2432 C CA . ASP A 1 302 ? -15.931 -12.573 -10.297 1.00 89.19 302 ASP A CA 1
ATOM 2433 C C . ASP A 1 302 ? -16.544 -13.921 -9.842 1.00 89.19 302 ASP A C 1
ATOM 2435 O O . ASP A 1 302 ? -17.175 -14.633 -10.618 1.00 89.19 302 ASP A O 1
ATOM 2439 N N . ALA A 1 303 ? -16.343 -14.314 -8.577 1.00 89.06 303 ALA A N 1
ATOM 2440 C CA . ALA A 1 303 ? -16.737 -15.611 -8.016 1.00 89.06 303 ALA A CA 1
ATOM 2441 C C . ALA A 1 303 ? -16.157 -16.848 -8.738 1.00 89.06 303 ALA A C 1
ATOM 2443 O O . ALA A 1 303 ? -16.630 -17.974 -8.546 1.00 89.06 303 ALA A O 1
ATOM 2444 N N . GLU A 1 304 ? -15.067 -16.689 -9.493 1.00 92.00 304 GLU A N 1
ATOM 2445 C CA . GLU A 1 304 ? -14.294 -17.787 -10.081 1.00 92.00 304 GLU A CA 1
ATOM 2446 C C . GLU A 1 304 ? -13.288 -18.367 -9.070 1.00 92.00 304 GLU A C 1
ATOM 2448 O O . GLU A 1 304 ? -12.089 -18.477 -9.328 1.00 92.00 304 GLU A O 1
ATOM 2453 N N . TYR A 1 305 ? -13.775 -18.759 -7.886 1.00 92.38 305 TYR A N 1
ATOM 2454 C CA . TYR A 1 305 ? -12.932 -19.167 -6.753 1.00 92.38 305 TYR A CA 1
ATOM 2455 C C . TYR A 1 305 ? -11.999 -20.339 -7.063 1.00 92.38 305 TYR A C 1
ATOM 2457 O O . TYR A 1 305 ? -10.856 -20.341 -6.615 1.00 92.38 305 TYR A O 1
ATOM 2465 N N . ILE A 1 306 ? -12.463 -21.320 -7.844 1.00 93.81 306 ILE A N 1
ATOM 2466 C CA . ILE A 1 306 ? -11.648 -22.479 -8.236 1.00 93.81 306 ILE A CA 1
ATOM 2467 C C . ILE A 1 306 ? -10.495 -22.031 -9.140 1.00 93.81 306 ILE A C 1
ATOM 2469 O O . ILE A 1 306 ? -9.354 -22.416 -8.903 1.00 93.81 306 ILE A O 1
ATOM 2473 N N . ALA A 1 307 ? -10.778 -21.187 -10.139 1.00 95.50 307 ALA A N 1
ATOM 2474 C CA . ALA A 1 307 ? -9.756 -20.670 -11.045 1.00 95.50 307 ALA A CA 1
ATOM 2475 C C . ALA A 1 307 ? -8.738 -19.804 -10.291 1.00 95.50 307 ALA A C 1
ATOM 2477 O O . ALA A 1 307 ? -7.535 -19.992 -10.452 1.00 95.50 307 ALA A O 1
ATOM 2478 N N . ALA A 1 308 ? -9.213 -18.916 -9.411 1.00 95.75 308 ALA A N 1
ATOM 2479 C CA . ALA A 1 308 ? -8.362 -18.099 -8.552 1.00 95.75 308 ALA A CA 1
ATOM 2480 C C . ALA A 1 308 ? -7.452 -18.958 -7.655 1.00 95.75 308 ALA A C 1
ATOM 2482 O O . ALA A 1 308 ? -6.248 -18.708 -7.571 1.00 95.75 308 ALA A O 1
ATOM 2483 N N . TYR A 1 309 ? -8.020 -19.979 -6.999 1.00 96.69 309 TYR A N 1
ATOM 2484 C CA . TYR A 1 309 ? -7.298 -20.870 -6.091 1.00 96.69 309 TYR A CA 1
ATOM 2485 C C . TYR A 1 309 ? -6.219 -21.678 -6.812 1.00 96.69 309 TYR A C 1
ATOM 2487 O O . TYR A 1 309 ? -5.061 -21.645 -6.397 1.00 96.69 309 TYR A O 1
ATOM 2495 N N . GLU A 1 310 ? -6.580 -22.387 -7.886 1.00 97.44 310 GLU A N 1
ATOM 2496 C CA . GLU A 1 310 ? -5.628 -23.236 -8.608 1.00 97.44 310 GLU A CA 1
ATOM 2497 C C . GLU A 1 310 ? -4.523 -22.397 -9.259 1.00 97.44 310 GLU A C 1
ATOM 2499 O O . GLU A 1 310 ? -3.352 -22.758 -9.150 1.00 97.44 310 GLU A O 1
ATOM 2504 N N . HIS A 1 311 ? -4.855 -21.229 -9.824 1.00 98.06 311 HIS A N 1
ATOM 2505 C CA . HIS A 1 311 ? -3.857 -20.344 -10.424 1.00 98.06 311 HIS A CA 1
ATOM 2506 C C . HIS A 1 311 ? -2.847 -19.807 -9.394 1.00 98.06 311 HIS A C 1
ATOM 2508 O O . HIS A 1 311 ? -1.635 -19.883 -9.609 1.00 98.06 311 HIS A O 1
ATOM 2514 N N . LEU A 1 312 ? -3.312 -19.306 -8.240 1.00 98.00 312 LEU A N 1
ATOM 2515 C CA . LEU A 1 312 ? -2.411 -18.799 -7.198 1.00 98.00 312 LEU A CA 1
ATOM 2516 C C . LEU A 1 312 ? -1.570 -19.917 -6.569 1.00 98.00 312 LEU A C 1
ATOM 2518 O O . LEU A 1 312 ? -0.398 -19.716 -6.245 1.00 98.00 312 LEU A O 1
ATOM 2522 N N . LYS A 1 313 ? -2.156 -21.105 -6.402 1.00 97.94 313 LYS A N 1
ATOM 2523 C CA . LYS A 1 313 ? -1.464 -22.290 -5.888 1.00 97.94 313 LYS A CA 1
ATOM 2524 C C . LYS A 1 313 ? -0.351 -22.727 -6.836 1.00 97.94 313 LYS A C 1
ATOM 2526 O O . LYS A 1 313 ? 0.751 -23.020 -6.382 1.00 97.94 313 LYS A O 1
ATOM 2531 N N . GLU A 1 314 ? -0.608 -22.717 -8.136 1.00 97.75 314 GLU A N 1
ATOM 2532 C CA . GLU A 1 314 ? 0.396 -23.020 -9.150 1.00 97.75 314 GLU A CA 1
ATOM 2533 C C . GLU A 1 314 ? 1.526 -21.982 -9.168 1.00 97.75 314 GLU A C 1
ATOM 2535 O O . GLU A 1 314 ? 2.702 -22.349 -9.138 1.00 97.75 314 GLU A O 1
ATOM 2540 N N . ALA A 1 315 ? 1.195 -20.689 -9.099 1.00 97.50 315 ALA A N 1
ATOM 2541 C CA . ALA A 1 315 ? 2.187 -19.620 -8.987 1.00 97.50 315 ALA A CA 1
ATOM 2542 C C . ALA A 1 315 ? 3.049 -19.746 -7.714 1.00 97.50 315 ALA A C 1
ATOM 2544 O O . ALA A 1 315 ? 4.256 -19.498 -7.748 1.00 97.50 315 ALA A O 1
ATOM 2545 N N . LYS A 1 316 ? 2.461 -20.183 -6.590 1.00 97.31 316 LYS A N 1
ATOM 2546 C CA . LYS A 1 316 ? 3.194 -20.489 -5.351 1.00 97.31 316 LYS A CA 1
ATOM 2547 C C . LYS A 1 316 ? 4.188 -21.637 -5.544 1.00 97.31 316 LYS A C 1
ATOM 2549 O O . LYS A 1 316 ? 5.327 -21.531 -5.091 1.00 97.31 316 LYS A O 1
ATOM 2554 N N . GLU A 1 317 ? 3.788 -22.725 -6.199 1.00 96.31 317 GLU A N 1
ATOM 2555 C CA . GLU A 1 317 ? 4.699 -23.843 -6.478 1.00 96.31 317 GLU A CA 1
ATOM 2556 C C . GLU A 1 317 ? 5.808 -23.438 -7.461 1.00 96.31 317 GLU A C 1
ATOM 2558 O O . GLU A 1 317 ? 6.972 -23.788 -7.256 1.00 96.31 317 GLU A O 1
ATOM 2563 N N . HIS A 1 318 ? 5.495 -22.609 -8.460 1.00 94.44 318 HIS A N 1
ATOM 2564 C CA . HIS A 1 318 ? 6.495 -22.010 -9.345 1.00 94.44 318 HIS A CA 1
ATOM 2565 C C . HIS A 1 318 ? 7.530 -21.180 -8.561 1.00 94.44 318 HIS A C 1
ATOM 2567 O O . HIS A 1 318 ? 8.734 -21.362 -8.736 1.00 94.44 318 HIS A O 1
ATOM 2573 N N . LEU A 1 319 ? 7.080 -20.340 -7.624 1.00 93.88 319 LEU A N 1
ATOM 2574 C CA . LEU A 1 319 ? 7.949 -19.520 -6.775 1.00 93.88 319 LEU A CA 1
ATOM 2575 C C . LEU A 1 319 ? 8.889 -20.368 -5.896 1.00 93.88 319 LEU A C 1
ATOM 2577 O O . LEU A 1 319 ? 10.078 -20.058 -5.772 1.00 93.88 319 LEU A O 1
ATOM 2581 N N . LYS A 1 320 ? 8.381 -21.474 -5.335 1.00 92.44 320 LYS A N 1
ATOM 2582 C CA . LYS A 1 320 ? 9.190 -22.441 -4.574 1.00 92.44 320 LYS A CA 1
ATOM 2583 C C . LYS A 1 320 ? 10.244 -23.122 -5.440 1.00 92.44 320 LYS A C 1
ATOM 2585 O O . LYS A 1 320 ? 11.382 -23.278 -4.996 1.00 92.44 320 LYS A O 1
ATOM 2590 N N . ASN A 1 321 ? 9.896 -23.496 -6.672 1.00 92.69 321 ASN A N 1
ATOM 2591 C CA . ASN A 1 321 ? 10.843 -24.090 -7.619 1.00 92.69 321 ASN A CA 1
ATOM 2592 C C . ASN A 1 321 ? 11.985 -23.119 -7.965 1.00 92.69 321 ASN A C 1
ATOM 2594 O O . ASN A 1 321 ? 13.129 -23.542 -8.132 1.00 92.69 321 ASN A O 1
ATOM 2598 N N . GLU A 1 322 ? 11.708 -21.813 -7.973 1.00 92.06 322 GLU A N 1
ATOM 2599 C CA . GLU A 1 322 ? 12.717 -20.752 -8.100 1.00 92.06 322 GLU A CA 1
ATOM 2600 C C . GLU A 1 322 ? 13.498 -20.464 -6.800 1.00 92.06 322 GLU A C 1
ATOM 2602 O O . GLU A 1 322 ? 14.341 -19.565 -6.780 1.00 92.06 322 GLU A O 1
ATOM 2607 N N . ARG A 1 323 ? 13.250 -21.215 -5.715 1.00 90.81 323 ARG A N 1
ATOM 2608 C CA . ARG A 1 323 ? 13.831 -21.016 -4.371 1.00 90.81 323 ARG A CA 1
ATOM 2609 C C . ARG A 1 323 ? 13.594 -19.612 -3.807 1.00 90.81 323 ARG A C 1
ATOM 2611 O O . ARG A 1 323 ? 14.425 -19.091 -3.064 1.00 90.81 323 ARG A O 1
ATOM 2618 N N . LYS A 1 324 ? 12.473 -18.993 -4.173 1.00 89.12 324 LYS A N 1
ATOM 2619 C CA . LYS A 1 324 ? 12.036 -17.709 -3.625 1.00 89.12 324 LYS A CA 1
ATOM 2620 C C . LYS A 1 324 ? 11.074 -17.942 -2.464 1.00 89.12 324 LYS A C 1
ATOM 2622 O O . LYS A 1 324 ? 10.343 -18.931 -2.430 1.00 89.12 324 LYS A O 1
ATOM 2627 N N . GLU A 1 325 ? 11.095 -17.024 -1.509 1.00 88.88 325 GLU A N 1
ATOM 2628 C CA . GLU A 1 325 ? 10.230 -17.071 -0.335 1.00 88.88 325 GLU A CA 1
ATOM 2629 C C . GLU A 1 325 ? 8.769 -16.801 -0.716 1.00 88.88 325 GLU A C 1
ATOM 2631 O O . GLU A 1 325 ? 8.474 -15.899 -1.505 1.00 88.88 325 GLU A O 1
ATOM 2636 N N . VAL A 1 326 ? 7.852 -17.590 -0.153 1.00 89.50 326 VAL A N 1
ATOM 2637 C CA . VAL A 1 326 ? 6.408 -17.374 -0.289 1.00 89.50 326 VAL A CA 1
ATOM 2638 C C . VAL A 1 326 ? 5.979 -16.390 0.789 1.00 89.50 326 VAL A C 1
ATOM 2640 O O . VAL A 1 326 ? 6.173 -16.646 1.973 1.00 89.50 326 VAL A O 1
ATOM 2643 N N . THR A 1 327 ? 5.385 -15.268 0.387 1.00 92.06 327 THR A N 1
ATOM 2644 C CA . THR A 1 327 ? 4.946 -14.248 1.341 1.00 92.06 327 THR A CA 1
ATOM 2645 C C . THR A 1 327 ? 3.716 -14.706 2.122 1.00 92.06 327 THR A C 1
ATOM 2647 O O . THR A 1 327 ? 2.861 -15.430 1.604 1.00 92.06 327 THR A O 1
ATOM 2650 N N . LEU A 1 328 ? 3.575 -14.215 3.356 1.00 92.56 328 LEU A N 1
ATOM 2651 C CA . LEU A 1 328 ? 2.406 -14.485 4.197 1.00 92.56 328 LEU A CA 1
ATOM 2652 C C . LEU A 1 328 ? 1.083 -14.091 3.514 1.00 92.56 328 LEU A C 1
ATOM 2654 O O . LEU A 1 328 ? 0.081 -14.786 3.659 1.00 92.56 328 LEU A O 1
ATOM 2658 N N . THR A 1 329 ? 1.080 -13.020 2.715 1.00 92.44 329 THR A N 1
ATOM 2659 C CA . THR A 1 329 ? -0.095 -12.605 1.936 1.00 92.44 329 THR A CA 1
ATOM 2660 C C . THR A 1 329 ? -0.574 -13.709 0.996 1.00 92.44 329 THR A C 1
ATOM 2662 O O . THR A 1 329 ? -1.773 -13.952 0.918 1.00 92.44 329 THR A O 1
ATOM 2665 N N . VAL A 1 330 ? 0.338 -14.423 0.326 1.00 95.00 330 VAL A N 1
ATOM 2666 C CA . VAL A 1 330 ? -0.025 -15.537 -0.568 1.00 95.00 330 VAL A CA 1
ATOM 2667 C C . VAL A 1 330 ? -0.650 -16.684 0.223 1.00 95.00 330 VAL A C 1
ATOM 2669 O O . VAL A 1 330 ? -1.644 -17.259 -0.218 1.00 95.00 330 VAL A O 1
ATOM 2672 N N . GLU A 1 331 ? -0.113 -17.001 1.404 1.00 95.38 331 GLU A N 1
ATOM 2673 C CA . GLU A 1 331 ? -0.682 -18.037 2.276 1.00 95.38 331 GLU A CA 1
ATOM 2674 C C . GLU A 1 331 ? -2.091 -17.665 2.760 1.00 95.38 331 GLU A C 1
ATOM 2676 O O . GLU A 1 331 ? -3.009 -18.482 2.673 1.00 95.38 331 GLU A O 1
ATOM 2681 N N . ALA A 1 332 ? -2.292 -16.419 3.195 1.00 95.69 332 ALA A N 1
ATOM 2682 C CA . ALA A 1 332 ? -3.595 -15.924 3.631 1.00 95.69 332 ALA A CA 1
ATOM 2683 C C . ALA A 1 332 ? -4.619 -15.889 2.484 1.00 95.69 332 ALA A C 1
ATOM 2685 O O . ALA A 1 332 ? -5.759 -16.320 2.661 1.00 95.69 332 ALA A O 1
ATOM 2686 N N . MET A 1 333 ? -4.211 -15.456 1.286 1.00 95.88 333 MET A N 1
ATOM 2687 C CA . MET A 1 333 ? -5.054 -15.499 0.087 1.00 95.88 333 MET A CA 1
ATOM 2688 C C . MET A 1 333 ? -5.465 -16.931 -0.268 1.00 95.88 333 MET A C 1
ATOM 2690 O O . MET A 1 333 ? -6.624 -17.176 -0.587 1.00 95.88 333 MET A O 1
ATOM 2694 N N . LEU A 1 334 ? -4.546 -17.898 -0.197 1.00 96.62 334 LEU A N 1
ATOM 2695 C CA . LEU A 1 334 ? -4.867 -19.302 -0.464 1.00 96.62 334 LEU A CA 1
ATOM 2696 C C . LEU A 1 334 ? -5.818 -19.893 0.580 1.00 96.62 334 LEU A C 1
ATOM 2698 O O . LEU A 1 334 ? -6.685 -20.688 0.215 1.00 96.62 334 LEU A O 1
ATOM 2702 N N . ALA A 1 335 ? -5.677 -19.520 1.855 1.00 95.12 335 ALA A N 1
ATOM 2703 C CA . ALA A 1 335 ? -6.601 -19.929 2.911 1.00 95.12 335 ALA A CA 1
ATOM 2704 C C . ALA A 1 335 ? -8.018 -19.390 2.655 1.00 95.12 335 ALA A C 1
ATOM 2706 O O . ALA A 1 335 ? -8.982 -20.158 2.683 1.00 95.12 335 ALA A O 1
ATOM 2707 N N . GLU A 1 336 ? -8.123 -18.103 2.320 1.00 94.19 336 GLU A N 1
ATOM 2708 C CA . GLU A 1 336 ? -9.373 -17.435 1.948 1.00 94.19 336 GLU A CA 1
ATOM 2709 C C . GLU A 1 336 ? -10.024 -18.084 0.718 1.00 94.19 336 GLU A C 1
ATOM 2711 O O . GLU A 1 336 ? -11.187 -18.480 0.744 1.00 94.19 336 GLU A O 1
ATOM 2716 N N . LEU A 1 337 ? -9.264 -18.276 -0.362 1.00 93.94 337 LEU A N 1
ATOM 2717 C CA . LEU A 1 337 ? -9.760 -18.904 -1.587 1.00 93.94 337 LEU A CA 1
ATOM 2718 C C . LEU A 1 337 ? -10.216 -20.348 -1.349 1.00 93.94 337 LEU A C 1
ATOM 2720 O O . LEU A 1 337 ? -11.259 -20.753 -1.859 1.00 93.94 337 LEU A O 1
ATOM 2724 N N . LYS A 1 338 ? -9.489 -21.113 -0.528 1.00 93.94 338 LYS A N 1
ATOM 2725 C CA . LYS A 1 338 ? -9.883 -22.475 -0.147 1.00 93.94 338 LYS A CA 1
ATOM 2726 C C . LYS A 1 338 ? -11.201 -22.488 0.631 1.00 93.94 338 LYS A C 1
ATOM 2728 O O . LYS A 1 338 ? -12.027 -23.370 0.396 1.00 93.94 338 LYS A O 1
ATOM 2733 N N . ALA A 1 339 ? -11.408 -21.528 1.533 1.00 91.12 339 ALA A N 1
ATOM 2734 C CA . ALA A 1 339 ? -12.674 -21.373 2.244 1.00 91.12 339 ALA A CA 1
ATOM 2735 C C . ALA A 1 339 ? -13.817 -21.016 1.278 1.00 91.12 339 ALA A C 1
ATOM 2737 O O . ALA A 1 339 ? -14.867 -21.657 1.311 1.00 91.12 339 ALA A O 1
ATOM 2738 N N . ASN A 1 340 ? -13.585 -20.085 0.348 1.00 89.25 340 ASN A N 1
ATOM 2739 C CA . ASN A 1 340 ? -14.573 -19.677 -0.657 1.00 89.25 340 ASN A CA 1
ATOM 2740 C C . ASN A 1 340 ? -14.991 -20.829 -1.589 1.00 89.25 340 ASN A C 1
ATOM 2742 O O . ASN A 1 340 ? -16.179 -20.999 -1.872 1.00 89.25 340 ASN A O 1
ATOM 2746 N N . VAL A 1 341 ? -14.043 -21.681 -2.002 1.00 88.06 341 VAL A N 1
ATOM 2747 C CA . VAL A 1 341 ? -14.337 -22.907 -2.769 1.00 88.06 341 VAL A CA 1
ATOM 2748 C C . VAL A 1 341 ? -15.250 -23.860 -1.986 1.00 88.06 341 VAL A C 1
ATOM 2750 O O . VAL A 1 341 ? -16.117 -24.493 -2.585 1.00 88.06 341 VAL A O 1
ATOM 2753 N N . ALA A 1 342 ? -15.087 -23.957 -0.663 1.00 85.12 342 ALA A N 1
ATOM 2754 C CA . ALA A 1 342 ? -15.880 -24.855 0.177 1.00 85.12 342 ALA A CA 1
ATOM 2755 C C . ALA A 1 342 ? -17.315 -24.357 0.431 1.00 85.12 342 ALA A C 1
ATOM 2757 O O . ALA A 1 342 ? -18.220 -25.178 0.569 1.00 85.12 342 ALA A O 1
ATOM 2758 N N . VAL A 1 343 ? -17.526 -23.038 0.501 1.00 78.62 343 VAL A N 1
ATOM 2759 C CA . VAL A 1 343 ? -18.844 -22.434 0.782 1.00 78.62 343 VAL A CA 1
ATOM 2760 C C . VAL A 1 343 ? -19.729 -22.376 -0.471 1.00 78.62 343 VAL A C 1
ATOM 2762 O O . VAL A 1 343 ? -20.927 -22.629 -0.376 1.00 78.62 343 VAL A O 1
ATOM 2765 N N . GLY A 1 344 ? -19.147 -22.111 -1.647 1.00 64.62 344 GLY A N 1
ATOM 2766 C CA . GLY A 1 344 ? -19.866 -22.038 -2.923 1.00 64.62 344 GLY A CA 1
ATOM 2767 C C . GLY A 1 344 ? -20.691 -20.751 -3.124 1.00 64.62 344 GLY A C 1
ATOM 2768 O O . GLY A 1 344 ? -21.412 -20.309 -2.241 1.00 64.62 344 GLY A O 1
ATOM 2769 N N . LYS A 1 345 ? -20.560 -20.155 -4.324 1.00 53.44 345 LYS A N 1
ATOM 2770 C CA . LYS A 1 345 ? -21.364 -19.080 -4.965 1.00 53.44 345 LYS A CA 1
ATOM 2771 C C . LYS A 1 345 ? -22.122 -18.067 -4.073 1.00 53.44 345 LYS A C 1
ATOM 2773 O O . LYS A 1 345 ? -23.265 -17.745 -4.378 1.00 53.44 345 LYS A O 1
ATOM 2778 N N . ASN A 1 346 ? -21.480 -17.467 -3.075 1.00 55.72 346 ASN A N 1
ATOM 2779 C CA . ASN A 1 346 ? -21.884 -16.137 -2.613 1.00 55.72 346 ASN A CA 1
ATOM 2780 C C . ASN A 1 346 ? -20.800 -15.145 -3.027 1.00 55.72 346 ASN A C 1
ATOM 2782 O O . ASN A 1 346 ? -19.673 -15.240 -2.555 1.00 55.72 346 ASN A O 1
ATOM 2786 N N . THR A 1 347 ? -21.136 -14.246 -3.950 1.00 52.78 347 THR A N 1
ATOM 2787 C CA . THR A 1 347 ? -20.259 -13.169 -4.420 1.00 52.78 347 THR A CA 1
ATOM 2788 C C . THR A 1 347 ? -19.992 -12.205 -3.268 1.00 52.78 347 THR A C 1
ATOM 2790 O O . THR A 1 347 ? -20.898 -11.481 -2.865 1.00 52.78 347 THR A O 1
ATOM 2793 N N . PHE A 1 348 ? -18.768 -12.178 -2.751 1.00 63.00 348 PHE A N 1
ATOM 2794 C CA . PHE A 1 348 ? -18.323 -11.123 -1.844 1.00 63.00 348 PHE A CA 1
ATOM 2795 C C . PHE A 1 348 ? -17.070 -10.464 -2.418 1.00 63.00 348 PHE A C 1
ATOM 2797 O O . PHE A 1 348 ? -16.066 -11.134 -2.677 1.00 63.00 348 PHE A O 1
ATOM 2804 N N . PHE A 1 349 ? -17.139 -9.148 -2.637 1.00 74.69 349 PHE A N 1
ATOM 2805 C CA . PHE A 1 349 ? -15.956 -8.330 -2.912 1.00 74.69 349 PHE A CA 1
ATOM 2806 C C . PHE A 1 349 ? -15.025 -8.301 -1.692 1.00 74.69 349 PHE A C 1
ATOM 2808 O O . PHE A 1 349 ? -13.801 -8.391 -1.843 1.00 74.69 349 PHE A O 1
ATOM 2815 N N . GLU A 1 350 ? -15.618 -8.265 -0.499 1.00 87.31 350 GLU A N 1
ATOM 2816 C CA . GLU A 1 350 ? -14.963 -8.343 0.808 1.00 87.31 350 GLU A CA 1
ATOM 2817 C C . GLU A 1 350 ? -14.292 -9.710 1.025 1.00 87.31 350 GLU A C 1
ATOM 2819 O O . GLU A 1 350 ? -14.644 -10.709 0.388 1.00 87.31 350 GLU A O 1
ATOM 2824 N N . VAL A 1 351 ? -13.304 -9.762 1.915 1.00 88.81 351 VAL A N 1
ATOM 2825 C CA . VAL A 1 351 ? -12.640 -11.011 2.321 1.00 88.81 351 VAL A CA 1
ATOM 2826 C C . VAL A 1 351 ? -13.143 -11.443 3.692 1.00 88.81 351 VAL A C 1
ATOM 2828 O O . VAL A 1 351 ? -13.468 -10.612 4.540 1.00 88.81 351 VAL A O 1
ATOM 2831 N N . SER A 1 352 ? -13.229 -12.751 3.920 1.00 90.75 352 SER A N 1
ATOM 2832 C CA . SER A 1 352 ? -13.725 -13.279 5.189 1.00 90.75 352 SER A CA 1
ATOM 2833 C C . SER A 1 352 ? -12.701 -13.139 6.324 1.00 90.75 352 SER A C 1
ATOM 2835 O O . SER A 1 352 ? -11.520 -12.845 6.115 1.00 90.75 352 SER A O 1
ATOM 2837 N N . SER A 1 353 ? -13.130 -13.445 7.551 1.00 91.62 353 SER A N 1
ATOM 2838 C CA . SER A 1 353 ? -12.225 -13.508 8.703 1.00 91.62 353 SER A CA 1
ATOM 2839 C C . SER A 1 353 ? -11.110 -14.548 8.541 1.00 91.62 353 SER A C 1
ATOM 2841 O O . SER A 1 353 ? -10.092 -14.425 9.210 1.00 91.62 353 SER A O 1
ATOM 2843 N N . VAL A 1 354 ? -11.231 -15.532 7.636 1.00 93.38 354 VAL A N 1
ATOM 2844 C CA . VAL A 1 354 ? -10.172 -16.528 7.370 1.00 93.38 354 VAL A CA 1
ATOM 2845 C C . VAL A 1 354 ? -8.882 -15.860 6.894 1.00 93.38 354 VAL A C 1
ATOM 2847 O O . VAL A 1 354 ? -7.795 -16.243 7.341 1.00 93.38 354 VAL A O 1
ATOM 2850 N N . PHE A 1 355 ? -8.992 -14.856 6.019 1.00 93.88 355 PHE A N 1
ATOM 2851 C CA . PHE A 1 355 ? -7.845 -14.078 5.562 1.00 93.88 355 PHE A CA 1
ATOM 2852 C C . PHE A 1 355 ? -7.143 -13.393 6.744 1.00 93.88 355 PHE A C 1
ATOM 2854 O O . PHE A 1 355 ? -5.965 -13.652 7.003 1.00 93.88 355 PHE A O 1
ATOM 2861 N N . TYR A 1 356 ? -7.880 -12.579 7.503 1.00 93.88 356 TYR A N 1
ATOM 2862 C CA . TYR A 1 356 ? -7.334 -11.800 8.616 1.00 93.88 356 TYR A CA 1
ATOM 2863 C C . TYR A 1 356 ? -6.821 -12.677 9.760 1.00 93.88 356 TYR A C 1
ATOM 2865 O O . TYR A 1 356 ? -5.728 -12.438 10.263 1.00 93.88 356 TYR A O 1
ATOM 2873 N N . ASP A 1 357 ? -7.527 -13.752 10.114 1.00 95.31 357 ASP A N 1
ATOM 2874 C CA . ASP A 1 357 ? -7.077 -14.734 11.104 1.00 95.31 357 ASP A CA 1
ATOM 2875 C C . ASP A 1 357 ? -5.715 -15.331 10.730 1.00 95.31 357 ASP A C 1
ATOM 2877 O O . ASP A 1 357 ? -4.875 -15.566 11.601 1.00 95.31 357 ASP A O 1
ATOM 2881 N N . THR A 1 358 ? -5.492 -15.586 9.437 1.00 94.50 358 THR A N 1
ATOM 2882 C CA . THR A 1 358 ? -4.214 -16.104 8.937 1.00 94.50 358 THR A CA 1
ATOM 2883 C C . THR A 1 358 ? -3.118 -15.048 9.048 1.00 94.50 358 THR A C 1
ATOM 2885 O O . THR A 1 358 ? -2.007 -15.376 9.466 1.00 94.50 358 THR A O 1
ATOM 2888 N N . ILE A 1 359 ? -3.422 -13.787 8.727 1.00 94.12 359 ILE A N 1
ATOM 2889 C CA . ILE A 1 359 ? -2.479 -12.674 8.875 1.00 94.12 359 ILE A CA 1
ATOM 2890 C C . ILE A 1 359 ? -2.118 -12.465 10.351 1.00 94.12 359 ILE A C 1
ATOM 2892 O O . ILE A 1 359 ? -0.940 -12.527 10.693 1.00 94.12 359 ILE A O 1
ATOM 2896 N N . TYR A 1 360 ? -3.097 -12.285 11.240 1.00 93.56 360 TYR A N 1
ATOM 2897 C CA . TYR A 1 360 ? -2.848 -11.983 12.652 1.00 93.56 360 TYR A CA 1
ATOM 2898 C C . TYR A 1 360 ? -2.068 -13.083 13.378 1.00 93.56 360 TYR A C 1
ATOM 2900 O O . TYR A 1 360 ? -1.225 -12.771 14.211 1.00 93.56 360 TYR A O 1
ATOM 2908 N N . LYS A 1 361 ? -2.292 -14.362 13.045 1.00 92.38 361 LYS A N 1
ATOM 2909 C CA . LYS A 1 361 ? -1.567 -15.485 13.672 1.00 92.38 361 LYS A CA 1
ATOM 2910 C C . LYS A 1 361 ? -0.088 -15.552 13.317 1.00 92.38 361 LYS A C 1
ATOM 2912 O O . LYS A 1 361 ? 0.681 -16.099 14.096 1.00 92.38 361 LYS A O 1
ATOM 2917 N N . ASN A 1 362 ? 0.288 -15.091 12.127 1.00 91.25 362 ASN A N 1
ATOM 2918 C CA . ASN A 1 362 ? 1.595 -15.404 11.543 1.00 91.25 362 ASN A CA 1
ATOM 2919 C C . ASN A 1 362 ? 2.423 -14.160 11.197 1.00 91.25 362 ASN A C 1
ATOM 2921 O O . ASN A 1 362 ? 3.527 -14.289 10.679 1.00 91.25 362 ASN A O 1
ATOM 2925 N N . SER A 1 363 ? 1.881 -12.962 11.409 1.00 90.44 363 SER A N 1
ATOM 2926 C CA . SER A 1 363 ? 2.538 -11.712 11.046 1.00 90.44 363 SER A CA 1
ATOM 2927 C C . SER A 1 363 ? 3.233 -11.086 12.246 1.00 90.44 363 SER A C 1
ATOM 2929 O O . SER A 1 363 ? 2.567 -10.545 13.130 1.00 90.44 363 SER A O 1
ATOM 2931 N N . ASP A 1 364 ? 4.561 -10.997 12.189 1.00 88.12 364 ASP A N 1
ATOM 2932 C CA . ASP A 1 364 ? 5.370 -10.310 13.205 1.00 88.12 364 ASP A CA 1
ATOM 2933 C C . ASP A 1 364 ? 4.921 -8.855 13.424 1.00 88.12 364 ASP A C 1
ATOM 2935 O O . ASP A 1 364 ? 4.885 -8.384 14.555 1.00 88.12 364 ASP A O 1
ATOM 2939 N N . LYS A 1 365 ? 4.467 -8.164 12.364 1.00 88.81 365 LYS A N 1
ATOM 2940 C CA . LYS A 1 365 ? 3.960 -6.775 12.422 1.00 88.81 365 LYS A CA 1
ATOM 2941 C C . LYS A 1 365 ? 2.888 -6.557 13.503 1.00 88.81 365 LYS A C 1
ATOM 2943 O O . LYS A 1 365 ? 2.859 -5.499 14.123 1.00 88.81 365 LYS A O 1
ATOM 2948 N N . TYR A 1 366 ? 2.006 -7.537 13.705 1.00 87.88 366 TYR A N 1
ATOM 2949 C CA . TYR A 1 366 ? 0.890 -7.445 14.654 1.00 87.88 366 TYR A CA 1
ATOM 2950 C C . TYR A 1 366 ? 1.250 -7.984 16.048 1.00 87.88 366 TYR A C 1
ATOM 2952 O O . TYR A 1 366 ? 0.492 -7.796 17.002 1.00 87.88 366 TYR A O 1
ATOM 2960 N N . ALA A 1 367 ? 2.412 -8.632 16.170 1.00 86.69 367 ALA A N 1
ATOM 2961 C CA . ALA A 1 367 ? 2.995 -9.037 17.442 1.00 86.69 367 ALA A CA 1
ATOM 2962 C C . ALA A 1 367 ? 3.794 -7.899 18.100 1.00 86.69 367 ALA A C 1
ATOM 2964 O O . ALA A 1 367 ? 3.905 -7.890 19.323 1.00 86.69 367 ALA A O 1
ATOM 2965 N N . LEU A 1 368 ? 4.294 -6.932 17.316 1.00 89.56 368 LEU A N 1
ATOM 2966 C CA . LEU A 1 368 ? 5.053 -5.778 17.812 1.00 89.56 368 LEU A CA 1
ATOM 2967 C C . LEU A 1 368 ? 4.315 -4.995 18.907 1.00 89.56 368 LEU A C 1
ATOM 2969 O O . LEU A 1 368 ? 3.083 -4.884 18.899 1.00 89.56 368 LEU A O 1
ATOM 2973 N N . GLU A 1 369 ? 5.105 -4.399 19.799 1.00 89.38 369 GLU A N 1
ATOM 2974 C CA . GLU A 1 369 ? 4.671 -3.343 20.713 1.00 89.38 369 GLU A CA 1
ATOM 2975 C C . GLU A 1 369 ? 4.092 -2.169 19.921 1.00 89.38 369 GLU A C 1
ATOM 2977 O O . GLU A 1 369 ? 4.568 -1.837 18.829 1.00 89.38 369 GLU A O 1
ATOM 2982 N N . ALA A 1 370 ? 3.079 -1.502 20.469 1.00 89.75 370 ALA A N 1
ATOM 2983 C CA . ALA A 1 370 ? 2.384 -0.460 19.728 1.00 89.75 370 ALA A CA 1
ATOM 2984 C C . ALA A 1 370 ? 3.294 0.696 19.250 1.00 89.75 370 ALA A C 1
ATOM 2986 O O . ALA A 1 370 ? 3.108 1.213 18.150 1.00 89.75 370 ALA A O 1
ATOM 2987 N N . ASN A 1 371 ? 4.313 1.088 20.023 1.00 91.19 371 ASN A N 1
ATOM 2988 C CA . ASN A 1 371 ? 5.226 2.169 19.618 1.00 91.19 371 ASN A CA 1
ATOM 2989 C C . ASN A 1 371 ? 6.163 1.785 18.453 1.00 91.19 371 ASN A C 1
ATOM 2991 O O . ASN A 1 371 ? 6.712 2.676 17.812 1.00 91.19 371 ASN A O 1
ATOM 2995 N N . ASP A 1 372 ? 6.328 0.491 18.165 1.00 92.12 372 ASP A N 1
ATOM 2996 C CA . ASP A 1 372 ? 7.166 -0.006 17.064 1.00 92.12 372 ASP A CA 1
ATOM 2997 C C . ASP A 1 372 ? 6.357 -0.245 15.775 1.00 92.12 372 ASP A C 1
ATOM 2999 O O . ASP A 1 372 ? 6.884 -0.687 14.749 1.00 92.12 372 ASP A O 1
ATOM 3003 N N . SER A 1 373 ? 5.052 0.038 15.810 1.00 92.31 373 SER A N 1
ATOM 3004 C CA . SER A 1 373 ? 4.165 -0.089 14.660 1.00 92.31 373 SER A CA 1
ATOM 3005 C C . SER A 1 373 ? 4.413 1.008 13.627 1.00 92.31 373 SER A C 1
ATOM 3007 O O . SER A 1 373 ? 4.541 2.185 13.952 1.00 92.31 373 SER A O 1
ATOM 3009 N N . ILE A 1 374 ? 4.324 0.649 12.344 1.00 91.12 374 ILE A N 1
ATOM 3010 C CA . ILE A 1 374 ? 4.316 1.623 11.238 1.00 91.12 374 ILE A CA 1
ATOM 3011 C C . ILE A 1 374 ? 3.120 2.589 11.301 1.00 91.12 374 ILE A C 1
ATOM 3013 O O . ILE A 1 374 ? 3.132 3.625 10.644 1.00 91.12 374 ILE A O 1
ATOM 3017 N N . TYR A 1 375 ? 2.076 2.230 12.053 1.00 94.31 375 TYR A N 1
ATOM 3018 C CA . TYR A 1 375 ? 0.870 3.037 12.230 1.00 94.31 375 TYR A CA 1
ATOM 3019 C C . TYR A 1 375 ? 0.947 3.971 13.442 1.00 94.31 375 TYR A C 1
ATOM 3021 O O . TYR A 1 375 ? 0.019 4.749 13.656 1.00 94.31 375 TYR A O 1
ATOM 3029 N N . GLU A 1 376 ? 2.042 3.937 14.210 1.00 95.38 376 GLU A N 1
ATOM 3030 C CA . GLU A 1 376 ? 2.251 4.821 15.362 1.00 95.38 376 GLU A CA 1
ATOM 3031 C C . GLU A 1 376 ? 1.977 6.303 15.047 1.00 95.38 376 GLU A C 1
ATOM 3033 O O . GLU A 1 376 ? 1.229 6.920 15.814 1.00 95.38 376 GLU A O 1
ATOM 3038 N N . PRO A 1 377 ? 2.438 6.870 13.909 1.00 95.62 377 PRO A N 1
ATOM 3039 C CA . PRO A 1 377 ? 2.176 8.274 13.598 1.00 95.62 377 PRO A CA 1
ATOM 3040 C C . PRO A 1 377 ? 0.682 8.591 13.453 1.00 95.62 377 PRO A C 1
ATOM 3042 O O . PRO A 1 377 ? 0.243 9.685 13.794 1.00 95.62 377 PRO A O 1
ATOM 3045 N N . ILE A 1 378 ? -0.115 7.627 12.986 1.00 96.94 378 ILE A N 1
ATOM 3046 C CA . ILE A 1 378 ? -1.569 7.769 12.845 1.00 96.94 378 ILE A CA 1
ATOM 3047 C C . ILE A 1 378 ? -2.220 7.738 14.221 1.00 96.94 378 ILE A C 1
ATOM 3049 O O . ILE A 1 378 ? -3.024 8.606 14.546 1.00 96.94 378 ILE A O 1
ATOM 3053 N N . TRP A 1 379 ? -1.847 6.766 15.055 1.00 97.88 379 TRP A N 1
ATOM 3054 C CA . TRP A 1 379 ? -2.391 6.615 16.405 1.00 97.88 379 TRP A CA 1
ATOM 3055 C C . TRP A 1 379 ? -2.085 7.820 17.286 1.00 97.88 379 TRP A C 1
ATOM 3057 O O . TRP A 1 379 ? -2.928 8.235 18.083 1.00 97.88 379 TRP A O 1
ATOM 3067 N N . LYS A 1 380 ? -0.907 8.419 17.104 1.00 97.38 380 LYS A N 1
ATOM 3068 C CA . LYS A 1 380 ? -0.533 9.678 17.738 1.00 97.38 380 LYS A CA 1
ATOM 3069 C C . LYS A 1 380 ? -1.494 10.807 17.375 1.00 97.38 380 LYS A C 1
ATOM 3071 O O . LYS A 1 380 ? -2.005 11.467 18.279 1.00 97.38 380 LYS A O 1
ATOM 3076 N N . GLU A 1 381 ? -1.783 11.004 16.090 1.00 97.94 381 GLU A N 1
ATOM 3077 C CA . GLU A 1 381 ? -2.726 12.046 15.673 1.00 97.94 381 GLU A CA 1
ATOM 3078 C C . GLU A 1 381 ? -4.159 11.757 16.122 1.00 97.94 381 GLU A C 1
ATOM 3080 O O . GLU A 1 381 ? -4.863 12.664 16.561 1.00 97.94 381 GLU A O 1
ATOM 3085 N N . VAL A 1 382 ? -4.571 10.489 16.146 1.00 98.19 382 VAL A N 1
ATOM 3086 C CA . VAL A 1 382 ? -5.860 10.096 16.728 1.00 98.19 382 VAL A CA 1
ATOM 3087 C C . VAL A 1 382 ? -5.932 10.472 18.216 1.00 98.19 382 VAL A C 1
ATOM 3089 O O . VAL A 1 382 ? -6.928 11.052 18.644 1.00 98.19 382 VAL A O 1
ATOM 3092 N N . CYS A 1 383 ? -4.874 10.239 19.004 1.00 97.94 383 CYS A N 1
ATOM 3093 C CA . CYS A 1 383 ? -4.819 10.667 20.412 1.00 97.94 383 CYS A CA 1
ATOM 3094 C C . CYS A 1 383 ? -4.928 12.195 20.564 1.00 97.94 383 CYS A C 1
ATOM 3096 O O . CYS A 1 383 ? -5.592 12.675 21.489 1.00 97.94 383 CYS A O 1
ATOM 3098 N N . ASN A 1 384 ? -4.303 12.959 19.660 1.00 97.50 384 ASN A N 1
ATOM 3099 C CA . ASN A 1 384 ? -4.393 14.420 19.649 1.00 97.50 384 ASN A CA 1
ATOM 3100 C C . ASN A 1 384 ? -5.834 14.882 19.390 1.00 97.50 384 ASN A C 1
ATOM 3102 O O . ASN A 1 384 ? -6.340 15.731 20.124 1.00 97.50 384 ASN A O 1
ATOM 3106 N N . ILE A 1 385 ? -6.512 14.280 18.406 1.00 96.94 385 ILE A N 1
ATOM 3107 C CA . ILE A 1 385 ? -7.917 14.571 18.081 1.00 96.94 385 ILE A CA 1
ATOM 3108 C C . ILE A 1 385 ? -8.830 14.240 19.270 1.00 96.94 385 ILE A C 1
ATOM 3110 O O . ILE A 1 385 ? -9.624 15.080 19.687 1.00 96.94 385 ILE A O 1
ATOM 3114 N N . ILE A 1 386 ? -8.683 13.046 19.857 1.00 96.62 386 ILE A N 1
ATOM 3115 C CA . ILE A 1 386 ? -9.465 12.588 21.021 1.00 96.62 386 ILE A CA 1
ATOM 3116 C C . ILE A 1 386 ? -9.332 13.572 22.188 1.00 96.62 386 ILE A C 1
ATOM 3118 O O . ILE A 1 386 ? -10.328 13.930 22.816 1.00 96.62 386 ILE A O 1
ATOM 3122 N N . THR A 1 387 ? -8.112 14.049 22.450 1.00 96.44 387 THR A N 1
ATOM 3123 C CA . THR A 1 387 ? -7.845 15.032 23.508 1.00 96.44 387 THR A CA 1
ATOM 3124 C C . THR A 1 387 ? -8.473 16.389 23.183 1.00 96.44 387 THR A C 1
ATOM 3126 O O . THR A 1 387 ? -9.110 16.992 24.043 1.00 96.44 387 THR A O 1
ATOM 3129 N N . ALA A 1 388 ? -8.317 16.876 21.948 1.00 95.31 388 ALA A N 1
ATOM 3130 C CA . ALA A 1 388 ? -8.812 18.187 21.532 1.00 95.31 388 ALA A CA 1
ATOM 3131 C C . ALA A 1 388 ? -10.348 18.282 21.537 1.00 95.31 388 ALA A C 1
ATOM 3133 O O . ALA A 1 388 ? -10.901 19.316 21.909 1.00 95.31 388 ALA A O 1
ATOM 3134 N N . GLU A 1 389 ? -11.039 17.202 21.163 1.00 92.75 389 GLU A N 1
ATOM 3135 C CA . GLU A 1 389 ? -12.507 17.133 21.127 1.00 92.75 389 GLU A CA 1
ATOM 3136 C C . GLU A 1 389 ? -13.125 16.702 22.476 1.00 92.75 389 GLU A C 1
ATOM 3138 O O . GLU A 1 389 ? -14.346 16.609 22.575 1.00 92.75 389 GLU A O 1
ATOM 3143 N N . ASN A 1 390 ? -12.315 16.486 23.525 1.00 93.38 390 ASN A N 1
ATOM 3144 C CA . ASN A 1 390 ? -12.742 15.998 24.849 1.00 93.38 390 ASN A CA 1
ATOM 3145 C C . ASN A 1 390 ? -13.573 14.704 24.767 1.00 93.38 390 ASN A C 1
ATOM 3147 O O . ASN A 1 390 ? -14.661 14.598 25.330 1.00 93.38 390 ASN A O 1
ATOM 3151 N N . ILE A 1 391 ? -13.068 13.720 24.025 1.00 95.00 391 ILE A N 1
ATOM 3152 C CA . ILE A 1 391 ? -13.715 12.415 23.886 1.00 95.00 391 ILE A CA 1
ATOM 3153 C C . ILE A 1 391 ? -13.477 11.580 25.147 1.00 95.00 391 ILE A C 1
ATOM 3155 O O . ILE A 1 391 ? -12.335 11.341 25.540 1.00 95.00 391 ILE A O 1
ATOM 3159 N N . GLU A 1 392 ? -14.558 11.081 25.744 1.00 94.25 392 GLU A N 1
ATOM 3160 C CA . GLU A 1 392 ? -14.521 10.244 26.951 1.00 94.25 392 GLU A CA 1
ATOM 3161 C C . GLU A 1 392 ? -14.760 8.761 26.653 1.00 94.25 392 GLU A C 1
ATOM 3163 O O . GLU A 1 392 ? -14.343 7.897 27.425 1.00 94.25 392 GLU A O 1
ATOM 3168 N N . LYS A 1 393 ? -15.416 8.449 25.527 1.00 94.94 393 LYS A N 1
ATOM 3169 C CA . LYS A 1 393 ? -15.764 7.081 25.131 1.00 94.94 393 LYS A CA 1
ATOM 3170 C C . LYS A 1 393 ? -15.346 6.797 23.696 1.00 94.94 393 LYS A C 1
ATOM 3172 O O . LYS A 1 393 ? -15.620 7.583 22.792 1.00 94.94 393 LYS A O 1
ATOM 3177 N N . ILE A 1 394 ? -14.725 5.645 23.476 1.00 96.25 394 ILE A N 1
ATOM 3178 C CA . ILE A 1 394 ? -14.245 5.212 22.164 1.00 96.25 394 ILE A CA 1
ATOM 3179 C C . ILE A 1 394 ? -14.854 3.863 21.818 1.00 96.25 394 ILE A C 1
ATOM 3181 O O . ILE A 1 394 ? -14.724 2.893 22.567 1.00 96.25 394 ILE A O 1
ATOM 3185 N N . ILE A 1 395 ? -15.498 3.819 20.655 1.00 95.75 395 ILE A N 1
ATOM 3186 C CA . ILE A 1 395 ? -15.908 2.584 19.994 1.00 95.75 395 ILE A CA 1
ATOM 3187 C C . ILE A 1 395 ? -14.953 2.372 18.822 1.00 95.75 395 ILE A C 1
ATOM 3189 O O . ILE A 1 395 ? -15.070 3.040 17.796 1.00 95.75 395 ILE A O 1
ATOM 3193 N N . ASP A 1 396 ? -13.988 1.479 19.002 1.00 97.56 396 ASP A N 1
ATOM 3194 C CA . ASP A 1 396 ? -12.975 1.151 18.002 1.00 97.56 396 ASP A CA 1
ATOM 3195 C C . ASP A 1 396 ? -13.471 -0.009 17.135 1.00 97.56 396 ASP A C 1
ATOM 3197 O O . ASP A 1 396 ? -13.488 -1.170 17.551 1.00 97.56 396 ASP A O 1
ATOM 3201 N N . ILE A 1 397 ? -13.972 0.330 15.953 1.00 96.31 397 ILE A N 1
ATOM 3202 C CA . ILE A 1 397 ? -14.504 -0.599 14.962 1.00 96.31 397 ILE A CA 1
ATOM 3203 C C . ILE A 1 397 ? -13.333 -1.100 14.122 1.00 96.31 397 ILE A C 1
ATOM 3205 O O . ILE A 1 397 ? -12.615 -0.299 13.535 1.00 96.31 397 ILE A O 1
ATOM 3209 N N . GLY A 1 398 ? -13.183 -2.421 14.019 1.00 96.38 398 GLY A N 1
ATOM 3210 C CA . GLY A 1 398 ? -12.013 -3.037 13.394 1.00 96.38 398 GLY A CA 1
ATOM 3211 C C . GLY A 1 398 ? -10.770 -2.927 14.276 1.00 96.38 398 GLY A C 1
ATOM 3212 O O . GLY A 1 398 ? -9.682 -2.662 13.775 1.00 96.38 398 GLY A O 1
ATOM 3213 N N . CYS A 1 399 ? -10.918 -3.120 15.594 1.00 97.69 399 CYS A N 1
ATOM 3214 C CA . CYS A 1 399 ? -9.832 -2.906 16.559 1.00 97.69 399 CYS A CA 1
ATOM 3215 C C . CYS A 1 399 ? -8.619 -3.837 16.358 1.00 97.69 399 CYS A C 1
ATOM 3217 O O . CYS A 1 399 ? -7.559 -3.645 16.972 1.00 97.69 399 CYS A O 1
ATOM 3219 N N . GLY A 1 400 ? -8.768 -4.890 15.546 1.00 97.25 400 GLY A N 1
ATOM 3220 C CA . GLY A 1 400 ? -7.714 -5.842 15.251 1.00 97.25 400 GLY A CA 1
ATOM 3221 C C . GLY A 1 400 ? -7.156 -6.488 16.528 1.00 97.25 400 GLY A C 1
ATOM 3222 O O . GLY A 1 400 ? -7.905 -6.772 17.467 1.00 97.25 400 GLY A O 1
ATOM 3223 N N . PRO A 1 401 ? -5.835 -6.730 16.602 1.00 97.12 401 PRO A N 1
ATOM 3224 C CA . PRO A 1 401 ? -5.189 -7.381 17.740 1.00 97.12 401 PRO A CA 1
ATOM 3225 C C . PRO A 1 401 ? -4.915 -6.422 18.916 1.00 97.12 401 PRO A C 1
ATOM 3227 O O . PRO A 1 401 ? -4.107 -6.743 19.786 1.00 97.12 401 PRO A O 1
ATOM 3230 N N . GLY A 1 402 ? -5.544 -5.239 18.942 1.00 97.62 402 GLY A N 1
ATOM 3231 C CA . GLY A 1 402 ? -5.512 -4.317 20.080 1.00 97.62 402 GLY A CA 1
ATOM 3232 C C . GLY A 1 402 ? -4.278 -3.415 20.190 1.00 97.62 402 GLY A C 1
ATOM 3233 O O . GLY A 1 402 ? -4.091 -2.797 21.231 1.00 97.62 402 GLY A O 1
ATOM 3234 N N . GLN A 1 403 ? -3.432 -3.303 19.157 1.00 97.50 403 GLN A N 1
ATOM 3235 C CA . GLN A 1 403 ? -2.243 -2.429 19.216 1.00 97.50 403 GLN A CA 1
ATOM 3236 C C . GLN A 1 403 ? -2.615 -0.942 19.359 1.00 97.50 403 GLN A C 1
ATOM 3238 O O . GLN A 1 403 ? -1.982 -0.221 20.126 1.00 97.50 403 GLN A O 1
ATOM 3243 N N . PHE A 1 404 ? -3.666 -0.478 18.671 1.00 98.25 404 PHE A N 1
ATOM 3244 C CA . PHE A 1 404 ? -4.158 0.889 18.869 1.00 98.25 404 PHE A CA 1
ATOM 3245 C C . PHE A 1 404 ? -4.723 1.079 20.284 1.00 98.25 404 PHE A C 1
ATOM 3247 O O . PHE A 1 404 ? -4.417 2.081 20.924 1.00 98.25 404 PHE A O 1
ATOM 3254 N N . ALA A 1 405 ? -5.467 0.094 20.801 1.00 98.19 405 ALA A N 1
ATOM 3255 C CA . ALA A 1 405 ? -5.982 0.111 22.170 1.00 98.19 405 ALA A CA 1
ATOM 3256 C C . ALA A 1 405 ? -4.849 0.283 23.196 1.00 98.19 405 ALA A C 1
ATOM 3258 O O . ALA A 1 405 ? -4.913 1.177 24.034 1.00 98.19 405 ALA A O 1
ATOM 3259 N N . GLU A 1 406 ? -3.785 -0.517 23.073 1.00 98.00 406 GLU A N 1
ATOM 3260 C CA . GLU A 1 406 ? -2.565 -0.428 23.883 1.00 98.00 406 GLU A CA 1
ATOM 3261 C C . GLU A 1 406 ? -1.911 0.957 23.792 1.00 98.00 406 GLU A C 1
ATOM 3263 O O . GLU A 1 406 ? -1.603 1.574 24.814 1.00 98.00 406 GLU A O 1
ATOM 3268 N N . TYR A 1 407 ? -1.733 1.476 22.572 1.00 98.19 407 TYR A N 1
ATOM 3269 C CA . TYR A 1 407 ? -1.125 2.788 22.345 1.00 98.19 407 TYR A CA 1
ATOM 3270 C C . TYR A 1 407 ? -1.906 3.920 23.018 1.00 98.19 407 TYR A C 1
ATOM 3272 O O . TYR A 1 407 ? -1.324 4.815 23.646 1.00 98.19 407 TYR A O 1
ATOM 3280 N N . LEU A 1 408 ? -3.224 3.879 22.832 1.00 97.94 408 LEU A N 1
ATOM 3281 C CA . LEU A 1 408 ? -4.180 4.885 23.249 1.00 97.94 408 LEU A CA 1
ATOM 3282 C C . LEU A 1 408 ? -4.307 4.923 24.770 1.00 97.94 408 LEU A C 1
ATOM 3284 O O . LEU A 1 408 ? -4.149 5.988 25.363 1.00 97.94 408 LEU A O 1
ATOM 3288 N N . THR A 1 409 ? -4.561 3.787 25.423 1.00 96.25 409 THR A N 1
ATOM 3289 C CA . THR A 1 409 ? -4.839 3.759 26.869 1.00 96.25 409 THR A CA 1
ATOM 3290 C C . THR A 1 409 ? -3.588 3.964 27.715 1.00 96.25 409 THR A C 1
ATOM 3292 O O . THR A 1 409 ? -3.687 4.461 28.836 1.00 96.25 409 THR A O 1
ATOM 3295 N N . ALA A 1 410 ? -2.399 3.715 27.158 1.00 96.00 410 ALA A N 1
ATOM 3296 C CA . ALA A 1 410 ? -1.140 4.142 27.764 1.00 96.00 410 ALA A CA 1
ATOM 3297 C C . ALA A 1 410 ? -1.020 5.678 27.879 1.00 96.00 410 ALA A C 1
ATOM 3299 O O . ALA A 1 410 ? -0.306 6.175 28.749 1.00 96.00 410 ALA A O 1
ATOM 3300 N N . ARG A 1 411 ? -1.706 6.437 27.011 1.00 96.12 411 ARG A N 1
ATOM 3301 C CA . ARG A 1 411 ? -1.667 7.912 26.961 1.00 96.12 411 ARG A CA 1
ATOM 3302 C C . ARG A 1 411 ? -2.914 8.558 27.556 1.00 96.12 411 ARG A C 1
ATOM 3304 O O . ARG A 1 411 ? -2.813 9.602 28.193 1.00 96.12 411 ARG A O 1
ATOM 3311 N N . LEU A 1 412 ? -4.069 7.930 27.369 1.00 96.12 412 LEU A N 1
ATOM 3312 C CA . LEU A 1 412 ? -5.382 8.392 27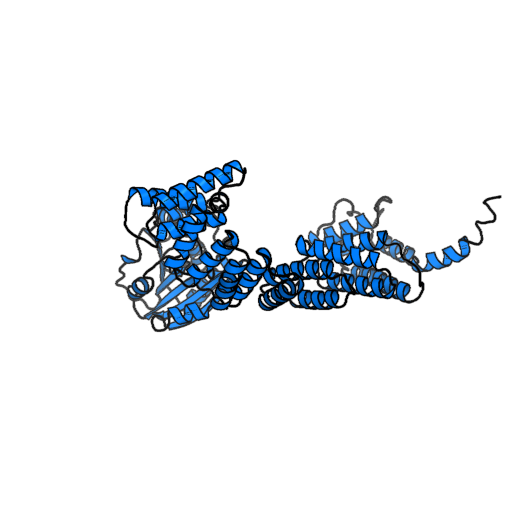.808 1.00 96.12 412 LEU A CA 1
ATOM 3313 C C . LEU A 1 412 ? -6.040 7.312 28.689 1.00 96.12 412 LEU A C 1
ATOM 3315 O O . LEU A 1 412 ? -6.992 6.661 28.264 1.00 96.12 412 LEU A O 1
ATOM 3319 N N . PRO A 1 413 ? -5.550 7.094 29.927 1.00 94.00 413 PRO A N 1
ATOM 3320 C CA . PRO A 1 413 ? -5.949 5.951 30.761 1.00 94.00 413 PRO A CA 1
ATOM 3321 C C . PRO A 1 413 ? -7.397 6.001 31.269 1.00 94.00 413 PRO A C 1
ATOM 3323 O O . PRO A 1 413 ? -7.899 5.002 31.776 1.00 94.00 413 PRO A O 1
ATOM 3326 N N . ASN A 1 414 ? -8.064 7.153 31.158 1.00 92.69 414 ASN A N 1
ATOM 3327 C CA . ASN A 1 414 ? -9.422 7.358 31.668 1.00 92.69 414 ASN A CA 1
ATOM 3328 C C . ASN A 1 414 ? -10.513 7.174 30.602 1.00 92.69 414 ASN A C 1
ATOM 3330 O O . ASN A 1 414 ? -11.686 7.349 30.919 1.00 92.69 414 ASN A O 1
ATOM 3334 N N . VAL A 1 415 ? -10.150 6.861 29.354 1.00 94.56 415 VAL A N 1
ATOM 3335 C CA . VAL A 1 415 ? -11.127 6.714 28.269 1.00 94.56 415 VAL A CA 1
ATOM 3336 C C . VAL A 1 415 ? -11.887 5.385 28.391 1.00 94.56 415 VAL A C 1
ATOM 3338 O O . VAL A 1 415 ? -11.275 4.332 28.582 1.00 94.56 415 VAL A O 1
ATOM 3341 N N . ASP A 1 416 ? -13.221 5.402 28.286 1.00 95.62 416 ASP A N 1
ATOM 3342 C CA . ASP A 1 416 ? -14.022 4.169 28.213 1.00 95.62 416 ASP A CA 1
ATOM 3343 C C . ASP A 1 416 ? -13.891 3.580 26.809 1.00 95.62 416 ASP A C 1
ATOM 3345 O O . ASP A 1 416 ? -14.407 4.128 25.836 1.00 95.62 416 ASP A O 1
ATOM 3349 N N . TYR A 1 417 ? -13.178 2.464 26.704 1.00 97.50 417 TYR A N 1
ATOM 3350 C CA . TYR A 1 417 ? -12.843 1.843 25.430 1.00 97.50 417 TYR A CA 1
ATOM 3351 C C . TYR A 1 417 ? -13.621 0.538 25.213 1.00 97.50 417 TYR A C 1
ATOM 3353 O O . TYR A 1 417 ? -13.647 -0.348 26.078 1.00 97.50 417 TYR A O 1
ATOM 3361 N N . LEU A 1 418 ? -14.201 0.399 24.019 1.00 96.25 418 LEU A N 1
ATOM 3362 C CA . LEU A 1 418 ? -14.749 -0.846 23.487 1.00 96.25 418 LEU A CA 1
ATOM 3363 C C . LEU A 1 418 ? -14.186 -1.110 22.087 1.00 96.25 418 LEU A C 1
ATOM 3365 O O . LEU A 1 418 ? -14.479 -0.361 21.158 1.00 96.25 418 LEU A O 1
ATOM 3369 N N . GLY A 1 419 ? -13.448 -2.209 21.933 1.00 97.62 419 GLY A N 1
ATOM 3370 C CA . GLY A 1 419 ? -12.989 -2.700 20.634 1.00 97.62 419 GLY A CA 1
ATOM 3371 C C . GLY A 1 419 ? -13.943 -3.738 20.038 1.00 97.62 419 GLY A C 1
ATOM 3372 O O . GLY A 1 419 ? -14.360 -4.679 20.724 1.00 97.62 419 GLY A O 1
ATOM 3373 N N . LEU A 1 420 ? -14.282 -3.576 18.762 1.00 97.06 420 LEU A N 1
ATOM 3374 C CA . LEU A 1 420 ? -15.117 -4.485 17.981 1.00 97.06 420 LEU A CA 1
ATOM 3375 C C . LEU A 1 420 ? -14.323 -5.013 16.790 1.00 97.06 420 LEU A C 1
ATOM 3377 O O . LEU A 1 420 ? -13.764 -4.233 16.026 1.00 97.06 420 LEU A O 1
ATOM 3381 N N . ASP A 1 421 ? -14.318 -6.326 16.589 1.00 97.25 421 ASP A N 1
ATOM 3382 C CA . ASP A 1 421 ? -13.713 -6.941 15.407 1.00 97.25 421 ASP A CA 1
ATOM 3383 C C . ASP A 1 421 ? -14.409 -8.266 15.069 1.00 97.25 421 ASP A C 1
ATOM 3385 O O . ASP A 1 421 ? -14.712 -9.080 15.944 1.00 97.25 421 ASP A O 1
ATOM 3389 N N . PHE A 1 422 ? -14.667 -8.509 13.789 1.00 94.62 422 PHE A N 1
ATOM 3390 C CA . PHE A 1 422 ? -15.296 -9.739 13.306 1.00 94.62 422 PHE A CA 1
ATOM 3391 C C . PHE A 1 422 ? -14.367 -10.972 13.353 1.00 94.62 422 PHE A C 1
ATOM 3393 O O . PHE A 1 422 ? -14.835 -12.114 13.267 1.00 94.62 422 PHE A O 1
ATOM 3400 N N . SER A 1 423 ? -13.055 -10.774 13.514 1.00 96.19 423 SER A N 1
ATOM 3401 C CA . SER A 1 423 ? -12.059 -11.827 13.695 1.00 96.19 423 SER A CA 1
ATOM 3402 C C . SER A 1 423 ? -12.000 -12.279 15.154 1.00 96.19 423 SER A C 1
ATOM 3404 O O . SER A 1 423 ? -11.590 -11.561 16.068 1.00 96.19 423 SER A O 1
ATOM 3406 N N . LYS A 1 424 ? -12.324 -13.556 15.383 1.00 96.19 424 LYS A N 1
ATOM 3407 C CA . LYS A 1 424 ? -12.152 -14.190 16.702 1.00 96.19 424 LYS A CA 1
ATOM 3408 C C . LYS A 1 424 ? -10.689 -14.212 17.137 1.00 96.19 424 LYS A C 1
ATOM 3410 O O . LYS A 1 424 ? -10.403 -14.109 18.327 1.00 96.19 424 LYS A O 1
ATOM 3415 N N . THR A 1 425 ? -9.780 -14.369 16.177 1.00 97.06 425 THR A N 1
ATOM 3416 C CA . THR A 1 425 ? -8.337 -14.366 16.421 1.00 97.06 425 THR A CA 1
ATOM 3417 C C . THR A 1 425 ? -7.880 -12.989 16.900 1.00 97.06 425 THR A C 1
ATOM 3419 O O . THR A 1 425 ? -7.217 -12.909 17.931 1.00 97.06 425 THR A O 1
ATOM 3422 N N . ALA A 1 426 ? -8.286 -11.920 16.209 1.00 97.19 426 ALA A N 1
ATOM 3423 C CA . ALA A 1 426 ? -7.986 -10.540 16.580 1.00 97.19 426 ALA A CA 1
ATOM 3424 C C . ALA A 1 426 ? -8.436 -10.233 18.013 1.00 97.19 426 ALA A C 1
ATOM 3426 O O . ALA A 1 426 ? -7.627 -9.836 18.845 1.00 97.19 426 ALA A O 1
ATOM 3427 N N . ILE A 1 427 ? -9.692 -10.551 18.342 1.00 98.19 427 ILE A N 1
ATOM 3428 C CA . ILE A 1 427 ? -10.251 -10.322 19.681 1.00 98.19 427 ILE A CA 1
ATOM 3429 C C . ILE A 1 427 ? -9.539 -11.136 20.764 1.00 98.19 427 ILE A C 1
ATOM 3431 O O . ILE A 1 427 ? -9.373 -10.651 21.883 1.00 98.19 427 ILE A O 1
ATOM 3435 N N . SER A 1 428 ? -9.117 -12.367 20.464 1.00 98.00 428 SER A N 1
ATOM 3436 C CA . SER A 1 428 ? -8.328 -13.162 21.410 1.00 98.00 428 SER A CA 1
ATOM 3437 C C . SER A 1 428 ? -6.994 -12.485 21.725 1.00 98.00 428 SER A C 1
ATOM 3439 O O . SER A 1 428 ? -6.652 -12.348 22.896 1.00 98.00 428 SER A O 1
ATOM 3441 N N . LEU A 1 429 ? -6.276 -12.027 20.694 1.00 97.44 429 LEU A N 1
ATOM 3442 C CA . LEU A 1 429 ? -4.994 -11.334 20.843 1.00 97.44 429 LEU A CA 1
ATOM 3443 C C . LEU A 1 429 ? -5.159 -9.976 21.538 1.00 97.44 429 LEU A C 1
ATOM 3445 O O . LEU A 1 429 ? -4.374 -9.639 22.417 1.00 97.44 429 LEU A O 1
ATOM 3449 N N . ALA A 1 430 ? -6.215 -9.228 21.217 1.00 98.12 430 ALA A N 1
ATOM 3450 C CA . ALA A 1 430 ? -6.505 -7.941 21.842 1.00 98.12 430 ALA A CA 1
ATOM 3451 C C . ALA A 1 430 ? -6.786 -8.075 23.347 1.00 98.12 430 ALA A C 1
ATOM 3453 O O . ALA A 1 430 ? -6.306 -7.270 24.143 1.00 98.12 430 ALA A O 1
ATOM 3454 N N . LYS A 1 431 ? -7.509 -9.126 23.760 1.00 98.38 431 LYS A N 1
ATOM 3455 C CA . LYS A 1 431 ? -7.751 -9.434 25.181 1.00 98.38 431 LYS A CA 1
ATOM 3456 C C . LYS A 1 431 ? -6.490 -9.866 25.919 1.00 98.38 431 LYS A C 1
ATOM 3458 O O . LYS A 1 431 ? -6.358 -9.564 27.099 1.00 98.38 431 LYS A O 1
ATOM 3463 N N . GLU A 1 432 ? -5.592 -10.584 25.250 1.00 97.25 432 GLU A N 1
ATOM 3464 C CA . GLU A 1 432 ? -4.291 -10.947 25.816 1.00 97.25 432 GLU A CA 1
ATOM 3465 C C . GLU A 1 432 ? -3.406 -9.709 25.999 1.00 97.25 432 GLU A C 1
ATOM 3467 O O . GLU A 1 432 ? -2.832 -9.519 27.069 1.00 97.25 432 GLU A O 1
ATOM 3472 N N . ARG A 1 433 ? -3.366 -8.835 24.987 1.00 96.69 433 ARG A N 1
ATOM 3473 C CA . ARG A 1 433 ? -2.589 -7.590 24.986 1.00 96.69 433 ARG A CA 1
ATOM 3474 C C . ARG A 1 433 ? -3.111 -6.572 26.002 1.00 96.69 433 ARG A C 1
ATOM 3476 O O . ARG A 1 433 ? -2.341 -5.988 26.758 1.00 96.69 433 ARG A O 1
ATOM 3483 N N . CYS A 1 434 ? -4.425 -6.365 26.055 1.00 97.31 434 CYS A N 1
ATOM 3484 C CA . CYS A 1 434 ? -5.067 -5.367 26.911 1.00 97.31 434 CYS A CA 1
ATOM 3485 C C . CYS A 1 434 ? -6.168 -5.994 27.790 1.00 97.31 434 CYS A C 1
ATOM 3487 O O . CYS A 1 434 ? -7.352 -5.705 27.602 1.00 97.31 434 CYS A O 1
ATOM 3489 N N . PRO A 1 435 ? -5.820 -6.811 28.803 1.00 97.31 435 PRO A N 1
ATOM 3490 C CA . PRO A 1 435 ? -6.799 -7.583 29.585 1.00 97.31 435 PRO A CA 1
ATOM 3491 C C . PRO A 1 435 ? -7.753 -6.731 30.436 1.00 97.31 435 PRO A C 1
ATOM 3493 O O . PRO A 1 435 ? -8.756 -7.234 30.936 1.00 97.31 435 PRO A O 1
ATOM 3496 N N . HIS A 1 436 ? -7.443 -5.448 30.617 1.00 96.06 436 HIS A N 1
ATOM 3497 C CA . HIS A 1 436 ? -8.248 -4.485 31.366 1.00 96.06 436 HIS A CA 1
ATOM 3498 C C . HIS A 1 436 ? -9.301 -3.766 30.502 1.00 96.06 436 HIS A C 1
ATOM 3500 O O . HIS A 1 436 ? -10.122 -3.030 31.047 1.00 96.06 436 HIS A O 1
ATOM 3506 N N . LEU A 1 437 ? -9.294 -3.968 29.178 1.00 97.75 437 LEU A N 1
ATOM 3507 C CA . LEU A 1 437 ? -10.211 -3.320 28.236 1.00 97.75 437 LEU A CA 1
ATOM 3508 C C . LEU A 1 437 ? -11.324 -4.264 27.768 1.00 97.75 437 LEU A C 1
ATOM 3510 O O . LEU A 1 437 ? -11.254 -5.488 27.913 1.00 97.75 437 LEU A O 1
ATOM 3514 N N . LYS A 1 438 ? -12.385 -3.684 27.197 1.00 97.62 438 LYS A N 1
ATOM 3515 C CA . LYS A 1 438 ? -13.531 -4.433 26.670 1.00 97.62 438 LYS A CA 1
ATOM 3516 C C . LYS A 1 438 ? -13.335 -4.707 25.180 1.00 97.62 438 LYS A C 1
ATOM 3518 O O . LYS A 1 438 ? -13.100 -3.787 24.403 1.00 97.62 438 LYS A O 1
ATOM 3523 N N . PHE A 1 439 ? -13.520 -5.966 24.789 1.00 97.94 439 PHE A N 1
ATOM 3524 C CA . PHE A 1 439 ? -13.470 -6.402 23.394 1.00 97.94 439 PHE A CA 1
ATOM 3525 C C . PHE A 1 439 ? -14.602 -7.381 23.082 1.00 97.94 439 PHE A C 1
ATOM 3527 O O . PHE A 1 439 ? -14.822 -8.339 23.842 1.00 97.94 439 PHE A O 1
ATOM 3534 N N . ALA A 1 440 ? -15.273 -7.188 21.947 1.00 96.19 440 ALA A N 1
ATOM 3535 C CA . ALA A 1 440 ? -16.346 -8.057 21.474 1.00 96.19 440 ALA A CA 1
ATOM 3536 C C . ALA A 1 440 ? -16.103 -8.520 20.032 1.00 96.19 440 ALA A C 1
ATOM 3538 O O . ALA A 1 440 ? -15.701 -7.742 19.172 1.00 96.19 440 ALA A O 1
ATOM 3539 N N . CYS A 1 441 ? -16.354 -9.810 19.787 1.00 96.31 441 CYS A N 1
ATOM 3540 C CA . CYS A 1 441 ? -16.266 -10.373 18.447 1.00 96.31 441 CYS A CA 1
ATOM 3541 C C . CYS A 1 441 ? -17.604 -10.200 17.738 1.00 96.31 441 CYS A C 1
ATOM 3543 O O . CYS A 1 441 ? -18.516 -10.993 17.961 1.00 96.31 441 CYS A O 1
ATOM 3545 N N . GLU A 1 442 ? -17.713 -9.150 16.931 1.00 92.19 442 GLU A N 1
ATOM 3546 C CA . GLU A 1 442 ? -18.960 -8.726 16.301 1.00 92.19 442 GLU A CA 1
ATOM 3547 C C . GLU A 1 442 ? -18.721 -8.265 14.863 1.00 92.19 442 GLU A C 1
ATOM 3549 O O . GLU A 1 442 ? -17.706 -7.645 14.549 1.00 92.19 442 GLU A O 1
ATOM 3554 N N . ASP A 1 443 ? -19.689 -8.544 13.989 1.00 89.12 443 ASP A N 1
ATOM 3555 C CA . ASP A 1 443 ? -19.782 -7.865 12.697 1.00 89.12 443 ASP A CA 1
ATOM 3556 C C . ASP A 1 443 ? -20.422 -6.499 12.941 1.00 89.12 443 ASP A C 1
ATOM 3558 O O . ASP A 1 443 ? -21.570 -6.419 13.390 1.00 89.12 443 ASP A O 1
ATOM 3562 N N . VAL A 1 444 ? -19.692 -5.424 12.649 1.00 84.94 444 VAL A N 1
ATOM 3563 C CA . VAL A 1 444 ? -20.148 -4.062 12.940 1.00 84.94 444 VAL A CA 1
ATOM 3564 C C . VAL A 1 444 ? -21.471 -3.717 12.246 1.00 84.94 444 VAL A C 1
ATOM 3566 O O . VAL A 1 444 ? -22.269 -2.965 12.796 1.00 84.94 444 VAL A O 1
ATOM 3569 N N . ARG A 1 445 ? -21.801 -4.353 11.114 1.00 85.19 445 ARG A N 1
ATOM 3570 C CA . ARG A 1 445 ? -23.093 -4.159 10.424 1.00 85.19 445 ARG A CA 1
ATOM 3571 C C . ARG A 1 445 ? -24.289 -4.659 11.239 1.00 85.19 445 ARG A C 1
ATOM 3573 O O . ARG A 1 445 ? -25.435 -4.355 10.923 1.00 85.19 445 ARG A O 1
ATOM 3580 N N . ARG A 1 446 ? -24.038 -5.468 12.270 1.00 84.19 446 ARG A N 1
ATOM 3581 C CA . ARG A 1 446 ? -25.041 -5.986 13.213 1.00 84.19 446 ARG A CA 1
ATOM 3582 C C . ARG A 1 446 ? -24.965 -5.307 14.574 1.00 84.19 446 ARG A C 1
ATOM 3584 O O . ARG A 1 446 ? -25.811 -5.570 15.428 1.00 84.19 446 ARG A O 1
ATOM 3591 N N . TYR A 1 447 ? -23.970 -4.453 14.783 1.00 79.62 447 TYR A N 1
ATOM 3592 C CA . TYR A 1 447 ? -23.812 -3.729 16.026 1.00 79.62 447 TYR A CA 1
ATOM 3593 C C . TYR A 1 447 ? -24.844 -2.604 16.099 1.00 79.62 447 TYR A C 1
ATOM 3595 O O . TYR A 1 447 ? -24.870 -1.697 15.273 1.00 79.62 447 TYR A O 1
ATOM 3603 N N . THR A 1 448 ? -25.701 -2.655 17.115 1.00 70.75 448 THR A N 1
ATOM 3604 C CA . THR A 1 448 ? -26.651 -1.582 17.414 1.00 70.75 448 THR A CA 1
ATOM 3605 C C . THR A 1 448 ? -26.321 -0.995 18.772 1.00 70.75 448 THR A C 1
ATOM 3607 O O . THR A 1 448 ? -26.359 -1.709 19.776 1.00 70.75 448 THR A O 1
ATOM 3610 N N . THR A 1 449 ? -26.070 0.308 18.827 1.00 69.50 449 THR A N 1
ATOM 3611 C CA . THR A 1 449 ? -25.941 1.042 20.087 1.00 69.50 449 THR A CA 1
ATOM 3612 C C . THR A 1 449 ? -27.105 2.008 20.250 1.00 69.50 449 THR A C 1
ATOM 3614 O O . THR A 1 449 ? -27.517 2.679 19.308 1.00 69.50 449 THR A O 1
ATOM 3617 N N . LYS A 1 450 ? -27.679 2.035 21.454 1.00 59.06 450 LYS A N 1
ATOM 3618 C CA . LYS A 1 450 ? -28.803 2.916 21.810 1.00 59.06 450 LYS A CA 1
ATOM 3619 C C . LYS A 1 450 ? -28.350 4.185 22.531 1.00 59.06 450 LYS A C 1
ATOM 3621 O O . LYS A 1 450 ? -29.177 5.048 22.808 1.00 59.06 450 LYS A O 1
ATOM 3626 N N . GLU A 1 451 ? -27.067 4.286 22.867 1.00 58.84 451 GLU A N 1
ATOM 3627 C CA . GLU A 1 451 ? -26.524 5.419 23.609 1.00 58.84 451 GLU A CA 1
ATOM 3628 C C . GLU A 1 451 ? -25.990 6.480 22.651 1.00 58.84 451 GLU A C 1
ATOM 3630 O O . GLU A 1 451 ? -25.085 6.228 21.857 1.00 58.84 451 GLU A O 1
ATOM 3635 N N . ILE A 1 452 ? -26.553 7.683 22.758 1.00 62.12 452 ILE A N 1
ATOM 3636 C CA . ILE A 1 452 ? -26.058 8.885 22.093 1.00 62.12 452 ILE A CA 1
ATOM 3637 C C . ILE A 1 452 ? -25.334 9.698 23.162 1.00 62.12 452 ILE A C 1
ATOM 3639 O O . ILE A 1 452 ? -25.974 10.423 23.923 1.00 62.12 452 ILE A O 1
ATOM 3643 N N . ASN A 1 453 ? -24.011 9.561 23.242 1.00 73.44 453 ASN A N 1
ATOM 3644 C CA . ASN A 1 453 ? -23.179 10.505 23.982 1.00 73.44 453 ASN A CA 1
ATOM 3645 C C . ASN A 1 453 ? -22.335 11.308 22.978 1.00 73.44 453 ASN A C 1
ATOM 3647 O O . ASN A 1 453 ? -21.660 10.738 22.124 1.00 73.44 453 ASN A O 1
ATOM 3651 N N . LYS A 1 454 ? -22.391 12.642 23.077 1.00 74.31 454 LYS A N 1
ATOM 3652 C CA . LYS A 1 454 ? -21.594 13.566 22.257 1.00 74.31 454 LYS A CA 1
ATOM 3653 C C . LYS A 1 454 ? -20.089 13.430 22.513 1.00 74.31 454 LYS A C 1
ATOM 3655 O O . LYS A 1 454 ? -19.304 13.736 21.625 1.00 74.31 454 LYS A O 1
ATOM 3660 N N . GLU A 1 455 ? -19.703 12.921 23.679 1.00 86.88 455 GLU A N 1
ATOM 3661 C CA . GLU A 1 455 ? -18.317 12.605 24.055 1.00 86.88 455 GLU A CA 1
ATOM 3662 C C . GLU A 1 455 ? -17.895 11.200 23.581 1.00 86.88 455 GLU A C 1
ATOM 3664 O O . GLU A 1 455 ? -16.873 10.673 24.015 1.00 86.88 455 GLU A O 1
ATOM 3669 N N . THR A 1 456 ? -18.689 10.555 22.712 1.00 91.75 456 THR A N 1
ATOM 3670 C CA . THR A 1 456 ? -18.317 9.298 22.050 1.00 91.75 456 THR A CA 1
ATOM 3671 C C . THR A 1 456 ? -17.708 9.560 20.677 1.00 91.75 456 THR A C 1
ATOM 3673 O O . THR A 1 456 ? -18.282 10.291 19.862 1.00 91.75 456 THR A O 1
ATOM 3676 N N . ALA A 1 457 ? -16.576 8.911 20.407 1.00 94.69 457 ALA A N 1
ATOM 3677 C CA . ALA A 1 457 ? -15.999 8.795 19.076 1.00 94.69 457 ALA A CA 1
ATOM 3678 C C . ALA A 1 457 ? -16.101 7.356 18.557 1.00 94.69 457 ALA A C 1
ATOM 3680 O O . ALA A 1 457 ? -15.792 6.400 19.274 1.00 94.69 457 ALA A O 1
ATOM 3681 N N . TYR A 1 458 ? -16.500 7.219 17.294 1.00 95.50 458 TYR A N 1
ATOM 3682 C CA . TYR A 1 458 ? -16.374 5.979 16.533 1.00 95.50 458 TYR A CA 1
ATOM 3683 C C . TYR A 1 458 ? -15.083 6.048 15.735 1.00 95.50 458 TYR A C 1
ATOM 3685 O O . TYR A 1 458 ? -14.925 6.918 14.875 1.00 95.50 458 TYR A O 1
ATOM 3693 N N . VAL A 1 459 ? -14.157 5.153 16.059 1.00 97.69 459 VAL A N 1
ATOM 3694 C CA . VAL A 1 459 ? -12.840 5.080 15.436 1.00 97.69 459 VAL A CA 1
ATOM 3695 C C . VAL A 1 459 ? -12.828 3.901 14.463 1.00 97.69 459 VAL A C 1
ATOM 3697 O O . VAL A 1 459 ? -13.255 2.813 14.829 1.00 97.69 459 VAL A O 1
ATOM 3700 N N . MET A 1 460 ? -12.402 4.125 13.220 1.00 97.50 460 MET A N 1
ATOM 3701 C CA . MET A 1 460 ? -12.347 3.125 12.141 1.00 97.50 460 MET A CA 1
ATOM 3702 C C . MET A 1 460 ? -11.024 3.262 11.386 1.00 97.50 460 MET A C 1
ATOM 3704 O O . MET A 1 460 ? -10.956 3.914 10.342 1.00 97.50 460 MET A O 1
ATOM 3708 N N . LEU A 1 461 ? -9.947 2.709 11.937 1.00 97.75 461 LEU A N 1
ATOM 3709 C CA . LEU A 1 461 ? -8.626 2.789 11.312 1.00 97.75 461 LEU A CA 1
ATOM 3710 C C . LEU A 1 461 ? -8.425 1.603 10.369 1.00 97.75 461 LEU A C 1
ATOM 3712 O O . LEU A 1 461 ? -8.392 0.465 10.824 1.00 97.75 461 LEU A O 1
ATOM 3716 N N . GLU A 1 462 ? -8.267 1.881 9.077 1.00 95.44 462 GLU A N 1
ATOM 3717 C CA . GLU A 1 462 ? -8.088 0.883 8.014 1.00 95.44 462 GLU A CA 1
ATOM 3718 C C . GLU A 1 462 ? -9.251 -0.127 7.926 1.00 95.44 462 GLU A C 1
ATOM 3720 O O . GLU A 1 462 ? -9.066 -1.346 7.972 1.00 95.44 462 GLU A O 1
ATOM 3725 N N . VAL A 1 463 ? -10.484 0.391 7.865 1.00 95.69 463 VAL A N 1
ATOM 3726 C CA . VAL A 1 463 ? -11.722 -0.413 7.828 1.00 95.69 463 VAL A CA 1
ATOM 3727 C C . VAL A 1 463 ? -12.574 -0.126 6.598 1.00 95.69 463 VAL A C 1
ATOM 3729 O O . VAL A 1 463 ? -13.055 -1.055 5.949 1.00 95.69 463 VAL A O 1
ATOM 3732 N N . LEU A 1 464 ? -12.814 1.147 6.273 1.00 95.44 464 LEU A N 1
ATOM 3733 C CA . LEU A 1 464 ? -13.804 1.524 5.254 1.00 95.44 464 LEU A CA 1
ATOM 3734 C C . LEU A 1 464 ? -13.396 1.089 3.837 1.00 95.44 464 LEU A C 1
ATOM 3736 O O . LEU A 1 464 ? -14.245 0.850 2.980 1.00 95.44 464 LEU A O 1
ATOM 3740 N N . GLU A 1 465 ? -12.100 0.925 3.583 1.00 94.31 465 GLU A N 1
ATOM 3741 C CA . GLU A 1 465 ? -11.556 0.377 2.342 1.00 94.31 465 GLU A CA 1
ATOM 3742 C C . GLU A 1 465 ? -11.868 -1.109 2.128 1.00 94.31 465 GLU A C 1
ATOM 3744 O O . GLU A 1 465 ? -11.710 -1.604 1.010 1.00 94.31 465 GLU A O 1
ATOM 3749 N N . HIS A 1 466 ? -12.323 -1.807 3.171 1.00 92.50 466 HIS A N 1
ATOM 3750 C CA . HIS A 1 466 ? -12.665 -3.228 3.157 1.00 92.50 466 HIS A CA 1
ATOM 3751 C C . HIS A 1 466 ? -14.172 -3.495 3.106 1.00 92.50 466 HIS A C 1
ATOM 3753 O O . HIS A 1 466 ? -14.564 -4.653 2.973 1.00 92.50 466 HIS A O 1
ATOM 3759 N N . ILE A 1 467 ? -15.007 -2.453 3.196 1.00 90.81 467 ILE A N 1
ATOM 3760 C CA . ILE A 1 467 ? -16.467 -2.572 3.257 1.00 90.81 467 ILE A CA 1
ATOM 3761 C C . ILE A 1 467 ? -17.092 -2.000 1.980 1.00 90.81 467 ILE A C 1
ATOM 3763 O O . ILE A 1 467 ? -16.850 -0.849 1.592 1.00 90.81 467 ILE A O 1
ATOM 3767 N N . GLU A 1 468 ? -17.895 -2.813 1.292 1.00 88.50 468 GLU A N 1
ATOM 3768 C CA . GLU A 1 468 ? -18.550 -2.408 0.039 1.00 88.50 468 GLU A CA 1
ATOM 3769 C C . GLU A 1 468 ? -19.633 -1.346 0.286 1.00 88.50 468 GLU A C 1
ATOM 3771 O O . GLU A 1 468 ? -19.682 -0.327 -0.409 1.00 88.50 468 GLU A O 1
ATOM 3776 N N . ASP A 1 469 ? -20.409 -1.532 1.350 1.00 87.50 469 ASP A N 1
ATOM 3777 C CA . ASP A 1 469 ? -21.484 -0.639 1.780 1.00 87.50 469 ASP A CA 1
ATOM 3778 C C . ASP A 1 469 ? -21.054 0.230 2.979 1.00 87.50 469 ASP A C 1
ATOM 3780 O O . ASP A 1 469 ? -21.717 0.285 4.017 1.00 87.50 469 ASP A O 1
ATOM 3784 N N . ASP A 1 470 ? -19.911 0.908 2.861 1.00 91.44 470 ASP A N 1
ATOM 3785 C CA . ASP A 1 470 ? -19.362 1.791 3.905 1.00 91.44 470 ASP A CA 1
ATOM 3786 C C . ASP A 1 470 ? -20.346 2.899 4.338 1.00 91.44 470 ASP A C 1
ATOM 3788 O O . ASP A 1 470 ? -20.432 3.216 5.523 1.00 91.44 470 ASP A O 1
ATOM 3792 N N . PHE A 1 471 ? -21.157 3.440 3.423 1.00 91.00 471 PHE A N 1
ATOM 3793 C CA . PHE A 1 471 ? -22.217 4.393 3.771 1.00 91.00 471 PHE A CA 1
ATOM 3794 C C . PHE A 1 471 ? -23.307 3.781 4.650 1.00 91.00 471 PHE A C 1
ATOM 3796 O O . PHE A 1 471 ? -23.760 4.438 5.582 1.00 91.00 471 PHE A O 1
ATOM 3803 N N . VAL A 1 472 ? -23.689 2.522 4.411 1.00 88.38 472 VAL A N 1
ATOM 3804 C CA . VAL A 1 472 ? -24.675 1.831 5.256 1.00 88.38 472 VAL A CA 1
ATOM 3805 C C . VAL A 1 472 ? -24.122 1.674 6.666 1.00 88.38 472 VAL A C 1
ATOM 3807 O O . VAL A 1 472 ? -24.839 1.915 7.630 1.00 88.38 472 VAL A O 1
ATOM 3810 N N . LEU A 1 473 ? -22.834 1.343 6.807 1.00 89.12 473 LEU A N 1
ATOM 3811 C CA . LEU A 1 473 ? -22.180 1.326 8.115 1.00 89.12 473 LEU A CA 1
ATOM 3812 C C . LEU A 1 473 ? -22.247 2.700 8.800 1.00 89.12 473 LEU A C 1
ATOM 3814 O O . LEU A 1 473 ? -22.624 2.777 9.967 1.00 89.12 473 LEU A O 1
ATOM 3818 N N . LEU A 1 474 ? -21.921 3.780 8.088 1.00 91.06 474 LEU A N 1
ATOM 3819 C CA . LEU A 1 474 ? -21.990 5.137 8.639 1.00 91.06 474 LEU A CA 1
ATOM 3820 C C . LEU A 1 474 ? -23.421 5.529 9.046 1.00 91.06 474 LEU A C 1
ATOM 3822 O O . LEU A 1 474 ? -23.603 6.181 10.070 1.00 91.06 474 LEU A O 1
ATOM 3826 N N . GLU A 1 475 ? -24.443 5.103 8.303 1.00 88.50 475 GLU A N 1
ATOM 3827 C CA . GLU A 1 475 ? -25.854 5.336 8.639 1.00 88.50 475 GLU A CA 1
ATOM 3828 C C . GLU A 1 475 ? -26.312 4.617 9.918 1.00 88.50 475 GLU A C 1
ATOM 3830 O O . GLU A 1 475 ? -27.250 5.079 10.571 1.00 88.50 475 GLU A O 1
ATOM 3835 N N . LEU A 1 476 ? -25.654 3.516 10.303 1.00 87.25 476 LEU A N 1
ATOM 3836 C CA . LEU A 1 476 ? -25.931 2.815 11.563 1.00 87.25 476 LEU A CA 1
ATOM 3837 C C . LEU A 1 476 ? -25.412 3.578 12.789 1.00 87.25 476 LEU A C 1
ATOM 3839 O O . LEU A 1 476 ? -25.846 3.300 13.912 1.00 87.25 476 LEU A O 1
ATOM 3843 N N . LEU A 1 477 ? -24.481 4.517 12.599 1.00 89.06 477 LEU A N 1
ATOM 3844 C CA . LEU A 1 477 ? -23.896 5.283 13.692 1.00 89.06 477 LEU A CA 1
ATOM 3845 C C . LEU A 1 477 ? -24.847 6.405 14.150 1.00 89.06 477 LEU A C 1
ATOM 3847 O O . LEU A 1 477 ? -25.568 6.993 13.338 1.00 89.06 477 LEU A O 1
ATOM 3851 N N . PRO A 1 478 ? -24.874 6.750 15.451 1.00 88.94 478 PRO A N 1
ATOM 3852 C CA . PRO A 1 478 ? -25.724 7.831 15.930 1.00 88.94 478 PRO A CA 1
ATOM 3853 C C . PRO A 1 478 ? -25.331 9.193 15.344 1.00 88.94 478 PRO A C 1
ATOM 3855 O O . PRO A 1 478 ? -24.168 9.578 15.334 1.00 88.94 478 PRO A O 1
ATOM 3858 N N . LYS A 1 479 ? -26.322 9.973 14.906 1.00 88.38 479 LYS A N 1
ATOM 3859 C CA . LYS A 1 479 ? -26.097 11.325 14.375 1.00 88.38 479 LYS A CA 1
ATOM 3860 C C . LYS A 1 479 ? -25.501 12.266 15.427 1.00 88.38 479 LYS A C 1
ATOM 3862 O O . LYS A 1 479 ? -25.882 12.223 16.598 1.00 88.38 479 LYS A O 1
ATOM 3867 N N . GLY A 1 480 ? -24.600 13.148 14.994 1.00 87.38 480 GLY A N 1
ATOM 3868 C CA . GLY A 1 480 ? -23.925 14.130 15.842 1.00 87.38 480 GLY A CA 1
ATOM 3869 C C . GLY A 1 480 ? -22.743 13.598 16.659 1.00 87.38 480 GLY A C 1
ATOM 3870 O O . GLY A 1 480 ? -22.221 14.347 17.486 1.00 87.38 480 GLY A O 1
ATOM 3871 N N . THR A 1 481 ? -22.322 12.344 16.466 1.00 89.69 481 THR A N 1
ATOM 3872 C CA . THR A 1 481 ? -21.126 11.784 17.118 1.00 89.69 481 THR A CA 1
ATOM 3873 C C . THR A 1 481 ? -19.858 12.086 16.331 1.00 89.69 481 THR A C 1
ATOM 3875 O O . THR A 1 481 ? -19.906 12.327 15.122 1.00 89.69 481 THR A O 1
ATOM 3878 N N . ASN A 1 482 ? -18.715 12.028 17.014 1.00 94.06 482 ASN A N 1
ATOM 3879 C CA . ASN A 1 482 ? -17.413 12.130 16.367 1.00 94.06 482 ASN A CA 1
ATOM 3880 C C . ASN A 1 482 ? -17.106 10.837 15.608 1.00 94.06 482 ASN A C 1
ATOM 3882 O O . ASN A 1 482 ? -17.340 9.737 16.114 1.00 94.06 482 ASN A O 1
ATOM 3886 N N . VAL A 1 483 ? -16.572 10.980 14.401 1.00 95.50 483 VAL A N 1
ATOM 3887 C CA . VAL A 1 483 ? -16.127 9.877 13.554 1.00 95.50 483 VAL A CA 1
ATOM 3888 C C . VAL A 1 483 ? -14.690 10.160 13.151 1.00 95.50 483 VAL A C 1
ATOM 3890 O O . VAL A 1 483 ? -14.403 11.174 12.515 1.00 95.50 483 VAL A O 1
ATOM 3893 N N . ILE A 1 484 ? -13.789 9.261 13.533 1.00 98.06 484 ILE A N 1
ATOM 3894 C CA . ILE A 1 484 ? -12.371 9.335 13.189 1.00 98.06 484 ILE A CA 1
ATOM 3895 C C . ILE A 1 484 ? -12.046 8.081 12.394 1.00 98.06 484 ILE A C 1
ATOM 3897 O O . ILE A 1 484 ? -12.211 6.973 12.897 1.00 98.06 484 ILE A O 1
ATOM 3901 N N . PHE A 1 485 ? -11.604 8.215 11.154 1.00 98.31 485 PHE A N 1
ATOM 3902 C CA . PHE A 1 485 ? -11.307 7.045 10.330 1.00 98.31 485 PHE A CA 1
ATOM 3903 C C . PHE A 1 485 ? -10.079 7.258 9.468 1.00 98.31 485 PHE A C 1
ATOM 3905 O O . PHE A 1 485 ? -9.686 8.395 9.214 1.00 98.31 485 PHE A O 1
ATOM 3912 N N . SER A 1 486 ? -9.476 6.166 9.008 1.00 98.19 486 SER A N 1
ATOM 3913 C CA . SER A 1 486 ? -8.366 6.225 8.066 1.00 98.19 486 SER A CA 1
ATOM 3914 C C . SER A 1 486 ? -8.640 5.418 6.806 1.00 98.19 486 SER A C 1
ATOM 3916 O O . SER A 1 486 ? -9.358 4.421 6.859 1.00 98.19 486 SER A O 1
ATOM 3918 N N . VAL A 1 487 ? -8.106 5.885 5.674 1.00 97.56 487 VAL A N 1
ATOM 3919 C CA . VAL A 1 487 ? -8.150 5.169 4.392 1.00 97.56 487 VAL A CA 1
ATOM 3920 C C . VAL A 1 487 ? -6.837 5.330 3.606 1.00 97.56 487 VAL A C 1
ATOM 3922 O O . VAL A 1 487 ? -6.249 6.418 3.599 1.00 97.56 487 VAL A O 1
ATOM 3925 N N . PRO A 1 488 ? -6.376 4.292 2.887 1.00 96.56 488 PRO A N 1
ATOM 3926 C CA . PRO A 1 488 ? -5.077 4.294 2.221 1.00 96.56 488 PRO A CA 1
ATOM 3927 C C . PRO A 1 488 ? -5.108 4.897 0.812 1.00 96.56 488 PRO A C 1
ATOM 3929 O O . PRO A 1 488 ? -6.121 4.865 0.101 1.00 96.56 488 PRO A O 1
ATOM 3932 N N . ASN A 1 489 ? -3.938 5.353 0.348 1.00 92.81 489 ASN A N 1
ATOM 3933 C CA . ASN A 1 489 ? -3.718 5.751 -1.047 1.00 92.81 489 ASN A CA 1
ATOM 3934 C C . ASN A 1 489 ? -3.306 4.608 -1.991 1.00 92.81 489 ASN A C 1
ATOM 3936 O O . ASN A 1 489 ? -3.047 4.812 -3.187 1.00 92.81 489 ASN A O 1
ATOM 3940 N N . PHE A 1 490 ? -3.238 3.390 -1.472 1.00 89.94 490 PHE A N 1
ATOM 3941 C CA . PHE A 1 490 ? -2.765 2.211 -2.177 1.00 89.94 490 PHE A CA 1
ATOM 3942 C C . PHE A 1 490 ? -3.781 1.073 -2.106 1.00 89.94 490 PHE A C 1
ATOM 3944 O O . PHE A 1 490 ? -4.609 0.992 -1.205 1.00 89.94 490 PHE A O 1
ATOM 3951 N N . ASP A 1 491 ? -3.701 0.201 -3.104 1.00 88.31 491 ASP A N 1
ATOM 3952 C CA . ASP A 1 491 ? -4.511 -1.008 -3.173 1.00 88.31 491 ASP A CA 1
ATOM 3953 C C . ASP A 1 491 ? -3.812 -2.151 -2.433 1.00 88.31 491 ASP A C 1
ATOM 3955 O O . ASP A 1 491 ? -2.579 -2.231 -2.431 1.00 88.31 491 ASP A O 1
ATOM 3959 N N . SER A 1 492 ? -4.596 -3.059 -1.868 1.00 87.94 492 SER A N 1
ATOM 3960 C CA . SER A 1 492 ? -4.122 -4.288 -1.238 1.00 87.94 492 SER A CA 1
ATOM 3961 C C . SER A 1 492 ? -5.163 -5.390 -1.401 1.00 87.94 492 SER A C 1
ATOM 3963 O O . SER A 1 492 ? -6.324 -5.140 -1.725 1.00 87.94 492 SER A O 1
ATOM 3965 N N . PHE A 1 493 ? -4.762 -6.638 -1.165 1.00 87.25 493 PHE A N 1
ATOM 3966 C CA . PHE A 1 493 ? -5.717 -7.739 -1.173 1.00 87.25 493 PHE A CA 1
ATOM 3967 C C . PHE A 1 493 ? -6.798 -7.515 -0.107 1.00 87.25 493 PHE A C 1
ATOM 3969 O O . PHE A 1 493 ? -6.489 -7.213 1.044 1.00 87.25 493 PHE A O 1
ATOM 3976 N N . GLY A 1 494 ? -8.060 -7.668 -0.505 1.00 85.19 494 GLY A N 1
ATOM 3977 C CA . GLY A 1 494 ? -9.214 -7.386 0.347 1.00 85.19 494 GLY A CA 1
ATOM 3978 C C . GLY A 1 494 ? -9.667 -5.926 0.349 1.00 85.19 494 GLY A C 1
ATOM 3979 O O . GLY A 1 494 ? -10.706 -5.643 0.937 1.00 85.19 494 GLY A O 1
ATOM 3980 N N . HIS A 1 495 ? -8.961 -5.008 -0.321 1.00 91.12 495 HIS A N 1
ATOM 3981 C CA . HIS A 1 495 ? -9.507 -3.676 -0.574 1.00 91.12 495 HIS A CA 1
ATOM 3982 C C . HIS A 1 495 ? -10.613 -3.776 -1.631 1.00 91.12 495 HIS A C 1
ATOM 3984 O O . HIS A 1 495 ? -10.469 -4.412 -2.689 1.00 91.12 495 HIS A O 1
ATOM 3990 N N . VAL A 1 496 ? -11.725 -3.112 -1.344 1.00 88.50 496 VAL A N 1
ATOM 3991 C CA . VAL A 1 496 ? -12.793 -2.836 -2.308 1.00 88.50 496 VAL A CA 1
ATOM 3992 C C . VAL A 1 496 ? -12.640 -1.439 -2.914 1.00 88.50 496 VAL A C 1
ATOM 3994 O O . VAL A 1 496 ? -13.165 -1.178 -3.995 1.00 88.50 496 VAL A O 1
ATOM 3997 N N . ARG A 1 497 ? -11.881 -0.551 -2.254 1.00 90.38 497 ARG A N 1
ATOM 3998 C CA . ARG A 1 497 ? -11.533 0.795 -2.732 1.00 90.38 497 ARG A CA 1
ATOM 3999 C C . ARG A 1 497 ? -10.235 1.301 -2.092 1.00 90.38 497 ARG A C 1
ATOM 4001 O O . ARG A 1 497 ? -9.772 0.749 -1.108 1.00 90.38 497 ARG A O 1
ATOM 4008 N N . PHE A 1 498 ? -9.671 2.368 -2.642 1.00 92.56 498 PHE A N 1
ATOM 4009 C CA . PHE A 1 498 ? -8.596 3.173 -2.050 1.00 92.56 498 PHE A CA 1
ATOM 4010 C C . PHE A 1 498 ? -8.650 4.571 -2.684 1.00 92.56 498 PHE A C 1
ATOM 4012 O O . PHE A 1 498 ? -9.299 4.757 -3.717 1.00 92.56 498 PHE A O 1
ATOM 4019 N N . PHE A 1 499 ? -7.963 5.558 -2.111 1.00 91.50 499 PHE A N 1
ATOM 4020 C CA . PHE A 1 499 ? -8.091 6.954 -2.541 1.00 91.50 499 PHE A CA 1
ATOM 4021 C C . PHE A 1 499 ? -6.747 7.503 -2.979 1.00 91.50 499 PHE A C 1
ATOM 4023 O O . PHE A 1 499 ? -5.889 7.729 -2.150 1.00 91.50 499 PHE A O 1
ATOM 4030 N N . LYS A 1 500 ? -6.512 7.741 -4.273 1.00 86.25 500 LYS A N 1
ATOM 4031 C CA . LYS A 1 500 ? -5.200 8.271 -4.702 1.00 86.25 500 LYS A CA 1
ATOM 4032 C C . LYS A 1 500 ? -4.877 9.652 -4.147 1.00 86.25 500 LYS A C 1
ATOM 4034 O O . LYS A 1 500 ? -3.700 9.951 -3.964 1.00 86.25 500 LYS A O 1
ATOM 4039 N N . PHE A 1 501 ? -5.907 10.452 -3.905 1.00 87.62 501 PHE A N 1
ATOM 4040 C CA . PHE A 1 501 ? -5.786 11.843 -3.506 1.00 87.62 501 PHE A CA 1
ATOM 4041 C C . PHE A 1 501 ? -6.776 12.157 -2.387 1.00 87.62 501 PHE A C 1
ATOM 4043 O O . PHE A 1 501 ? -7.865 11.574 -2.333 1.00 87.62 501 PHE A O 1
ATOM 4050 N N . LYS A 1 502 ? -6.415 13.117 -1.533 1.00 93.50 502 LYS A N 1
ATOM 4051 C CA . LYS A 1 502 ? -7.240 13.588 -0.413 1.00 93.50 502 LYS A CA 1
ATOM 4052 C C . LYS A 1 502 ? -8.612 14.078 -0.890 1.00 93.50 502 LYS A C 1
ATOM 4054 O O . LYS A 1 502 ? -9.630 13.737 -0.302 1.00 93.50 502 LYS A O 1
ATOM 4059 N N . GLU A 1 503 ? -8.652 14.779 -2.015 1.00 93.19 503 GLU A N 1
ATOM 4060 C CA . GLU A 1 503 ? -9.860 15.328 -2.635 1.00 93.19 503 GLU A CA 1
ATOM 4061 C C . GLU A 1 503 ? -10.853 14.222 -3.028 1.00 93.19 503 GLU A C 1
ATOM 4063 O O . GLU A 1 503 ? -12.063 14.436 -3.063 1.00 93.19 503 GLU A O 1
ATOM 4068 N N . SER A 1 504 ? -10.360 13.008 -3.309 1.00 91.62 504 SER A N 1
ATOM 4069 C CA . SER A 1 504 ? -11.225 11.854 -3.590 1.00 91.62 504 SER A CA 1
ATOM 4070 C C . SER A 1 504 ? -11.909 11.326 -2.327 1.00 91.62 504 SER A C 1
ATOM 4072 O O . SER A 1 504 ? -13.019 10.802 -2.422 1.00 91.62 504 SER A O 1
ATOM 4074 N N . VAL A 1 505 ? -11.267 11.467 -1.161 1.00 95.81 505 VAL A N 1
ATOM 4075 C CA . VAL A 1 505 ? -11.869 11.159 0.145 1.00 95.81 505 VAL A CA 1
ATOM 4076 C C . VAL A 1 505 ? -12.965 12.181 0.441 1.00 95.81 505 VAL A C 1
ATOM 4078 O O . VAL A 1 505 ? -14.104 11.789 0.684 1.00 95.81 505 VAL A O 1
ATOM 4081 N N . GLU A 1 506 ? -12.650 13.476 0.320 1.00 95.25 506 GLU A N 1
ATOM 4082 C CA . GLU A 1 506 ? -13.609 14.577 0.515 1.00 95.25 506 GLU A CA 1
ATOM 4083 C C . GLU A 1 506 ? -14.842 14.394 -0.369 1.00 95.25 506 GLU A C 1
ATOM 4085 O O . GLU A 1 506 ? -15.963 14.332 0.126 1.00 95.25 506 GLU A O 1
ATOM 4090 N N . LYS A 1 507 ? -14.633 14.197 -1.675 1.00 95.00 507 LYS A N 1
ATOM 4091 C CA . LYS A 1 507 ? -15.718 14.013 -2.642 1.00 95.00 507 LYS A CA 1
ATOM 4092 C C . LYS A 1 507 ? -16.588 12.790 -2.349 1.00 95.00 507 LYS A C 1
ATOM 4094 O O . LYS A 1 507 ? -17.776 12.819 -2.652 1.00 95.00 507 LYS A O 1
ATOM 4099 N N . ARG A 1 508 ? -16.018 11.694 -1.830 1.00 94.19 508 ARG A N 1
ATOM 4100 C CA . ARG A 1 508 ? -16.795 10.481 -1.531 1.00 94.19 508 ARG A CA 1
ATOM 4101 C C . ARG A 1 508 ? -17.741 10.704 -0.359 1.00 94.19 508 ARG A C 1
ATOM 4103 O O . ARG A 1 508 ? -18.877 10.254 -0.429 1.00 94.19 508 ARG A O 1
ATOM 4110 N N . PHE A 1 509 ? -17.250 11.321 0.710 1.00 95.12 509 PHE A N 1
ATOM 4111 C CA . PHE A 1 509 ? -17.996 11.455 1.961 1.00 95.12 509 PHE A CA 1
ATOM 4112 C C . PHE A 1 509 ? -18.746 12.791 2.084 1.00 95.12 509 PHE A C 1
ATOM 4114 O O . PHE A 1 509 ? -19.411 13.025 3.097 1.00 95.12 509 PHE A O 1
ATOM 4121 N N . ASP A 1 510 ? -18.689 13.634 1.049 1.00 92.62 510 ASP A N 1
ATOM 4122 C CA . ASP A 1 510 ? -19.488 14.853 0.930 1.00 92.62 510 ASP A CA 1
ATOM 4123 C C . ASP A 1 510 ? -20.988 14.558 1.084 1.00 92.62 510 ASP A C 1
ATOM 4125 O O . ASP A 1 510 ? -21.521 13.579 0.558 1.00 92.62 510 ASP A O 1
ATOM 4129 N N . GLY A 1 511 ? -21.674 15.392 1.863 1.00 89.38 511 GLY A N 1
ATOM 4130 C CA . GLY A 1 511 ? -23.091 15.220 2.193 1.00 89.38 511 GLY A CA 1
ATOM 4131 C C . GLY A 1 511 ? -23.424 14.083 3.174 1.00 89.38 511 GLY A C 1
ATOM 4132 O O . GLY A 1 511 ? -24.555 14.041 3.658 1.00 89.38 511 GLY A O 1
ATOM 4133 N N . VAL A 1 512 ? -22.473 13.199 3.507 1.00 91.94 512 VAL A N 1
ATOM 4134 C CA . VAL A 1 512 ? -22.640 12.133 4.518 1.00 91.94 512 VAL A CA 1
ATOM 4135 C C . VAL A 1 512 ? -21.991 12.520 5.843 1.00 91.94 512 VAL A C 1
ATOM 4137 O O . VAL A 1 512 ? -22.572 12.289 6.903 1.00 91.94 512 VAL A O 1
ATOM 4140 N N . LEU A 1 513 ? -20.797 13.110 5.777 1.00 94.19 513 LEU A N 1
ATOM 4141 C CA . LEU A 1 513 ? -20.000 13.531 6.924 1.00 94.19 513 LEU A CA 1
ATOM 4142 C C . LEU A 1 513 ? -19.718 15.029 6.849 1.00 94.19 513 LEU A C 1
ATOM 4144 O O . LEU A 1 513 ? -19.371 15.557 5.794 1.00 94.19 513 LEU A O 1
ATOM 4148 N N . ASN A 1 514 ? -19.785 15.708 7.991 1.00 95.19 514 ASN A N 1
ATOM 4149 C CA . ASN A 1 514 ? -19.179 17.023 8.136 1.00 95.19 514 ASN A CA 1
ATOM 4150 C C . ASN A 1 514 ? -17.695 16.836 8.469 1.00 95.19 514 ASN A C 1
ATOM 4152 O O . ASN A 1 514 ? -17.349 16.553 9.616 1.00 95.19 514 ASN A O 1
ATOM 4156 N N . ILE A 1 515 ? -16.837 16.915 7.453 1.00 96.31 515 ILE A N 1
ATOM 4157 C CA . ILE A 1 515 ? -15.392 16.712 7.592 1.00 96.31 515 ILE A CA 1
ATOM 4158 C C . ILE A 1 515 ? -14.755 17.977 8.172 1.00 96.31 515 ILE A C 1
ATOM 4160 O O . ILE A 1 515 ? -14.790 19.038 7.552 1.00 96.31 515 ILE A O 1
ATOM 4164 N N . ASN A 1 516 ? -14.133 17.847 9.343 1.00 94.50 516 ASN A N 1
ATOM 4165 C CA . ASN A 1 516 ? -13.404 18.933 9.991 1.00 94.50 516 ASN A CA 1
ATOM 4166 C C . ASN A 1 516 ? -11.981 19.036 9.432 1.00 94.50 516 ASN A C 1
ATOM 4168 O O . ASN A 1 516 ? -11.498 20.128 9.139 1.00 94.50 516 ASN A O 1
ATOM 4172 N N . GLU A 1 517 ? -11.304 17.894 9.299 1.00 96.62 517 GLU A N 1
ATOM 4173 C CA . GLU A 1 517 ? -9.911 17.822 8.868 1.00 96.62 517 GLU A CA 1
ATOM 4174 C C . GLU A 1 517 ? -9.616 16.494 8.165 1.00 96.62 517 GLU A C 1
ATOM 4176 O O . GLU A 1 517 ? -10.157 15.446 8.525 1.00 96.62 517 GLU A O 1
ATOM 4181 N N . ILE A 1 518 ? -8.716 16.547 7.178 1.00 97.75 518 ILE A N 1
ATOM 4182 C CA . ILE A 1 518 ? -8.068 15.362 6.611 1.00 97.75 518 ILE A CA 1
ATOM 4183 C C . ILE A 1 518 ? -6.559 15.576 6.614 1.00 97.75 518 ILE A C 1
ATOM 4185 O O . ILE A 1 518 ? -6.053 16.452 5.896 1.00 97.75 518 ILE A O 1
ATOM 4189 N N . SER A 1 519 ? -5.863 14.731 7.362 1.00 97.25 519 SER A N 1
ATOM 4190 C CA . SER A 1 519 ? -4.410 14.705 7.497 1.00 97.25 519 SER A CA 1
ATOM 4191 C C . SER A 1 519 ? -3.818 13.619 6.606 1.00 97.25 519 SER A C 1
ATOM 4193 O O . SER A 1 519 ? -4.330 12.505 6.542 1.00 97.25 519 SER A O 1
ATOM 4195 N N . SER A 1 520 ? -2.736 13.941 5.896 1.00 96.69 520 SER A N 1
ATOM 4196 C CA . SER A 1 520 ? -1.976 12.969 5.097 1.00 96.69 520 SER A CA 1
ATOM 4197 C C . SER A 1 520 ? -0.782 12.492 5.911 1.00 96.69 520 SER A C 1
ATOM 4199 O O . SER A 1 520 ? 0.074 13.303 6.257 1.00 96.69 520 SER A O 1
ATOM 4201 N N . ILE A 1 521 ? -0.741 11.201 6.234 1.00 95.69 521 ILE A N 1
ATOM 4202 C CA . ILE A 1 521 ? 0.295 10.615 7.085 1.00 95.69 521 ILE A CA 1
ATOM 4203 C C . ILE A 1 521 ? 1.110 9.621 6.260 1.00 95.69 521 ILE A C 1
ATOM 4205 O O . ILE A 1 521 ? 0.582 8.619 5.772 1.00 95.69 521 ILE A O 1
ATOM 4209 N N . ASP A 1 522 ? 2.403 9.903 6.100 1.00 91.25 522 ASP A N 1
ATOM 4210 C CA . ASP A 1 522 ? 3.338 9.020 5.405 1.00 91.25 522 ASP A CA 1
ATOM 4211 C C . ASP A 1 522 ? 3.672 7.805 6.281 1.00 91.25 522 ASP A C 1
ATOM 4213 O O . ASP A 1 522 ? 4.330 7.925 7.314 1.00 91.25 522 ASP A O 1
ATOM 4217 N N . VAL A 1 523 ? 3.262 6.612 5.850 1.00 87.06 523 VAL A N 1
ATOM 4218 C CA . VAL A 1 523 ? 3.625 5.342 6.512 1.00 87.06 523 VAL A CA 1
ATOM 4219 C C . VAL A 1 523 ? 4.924 4.778 5.937 1.00 87.06 523 VAL A C 1
ATOM 4221 O O . VAL A 1 523 ? 5.689 4.084 6.604 1.00 87.06 523 VAL A O 1
ATOM 4224 N N . ASN A 1 524 ? 5.189 5.066 4.666 1.00 80.44 524 ASN A N 1
ATOM 4225 C CA . ASN A 1 524 ? 6.474 4.848 4.013 1.00 80.44 524 ASN A CA 1
ATOM 4226 C C . ASN A 1 524 ? 6.598 5.800 2.815 1.00 80.44 524 ASN A C 1
ATOM 4228 O O . ASN A 1 524 ? 5.674 6.547 2.518 1.00 80.44 524 ASN A O 1
ATOM 4232 N N . LYS A 1 525 ? 7.716 5.728 2.080 1.00 71.44 525 LYS A N 1
ATOM 4233 C CA . LYS A 1 525 ? 8.056 6.666 0.994 1.00 71.44 525 LYS A CA 1
ATOM 4234 C C . LYS A 1 525 ? 6.931 6.932 -0.026 1.00 71.44 525 LYS A C 1
ATOM 4236 O O . LYS A 1 525 ? 6.891 8.017 -0.596 1.00 71.44 525 LYS A O 1
ATOM 4241 N N . ASN A 1 526 ? 6.066 5.947 -0.284 1.00 73.88 526 ASN A N 1
ATOM 4242 C CA . ASN A 1 526 ? 5.027 6.036 -1.316 1.00 73.88 526 ASN A CA 1
ATOM 4243 C C . ASN A 1 526 ? 3.610 5.736 -0.798 1.00 73.88 526 ASN A C 1
ATOM 4245 O O . ASN A 1 526 ? 2.671 5.751 -1.594 1.00 73.88 526 ASN A O 1
ATOM 4249 N N . SER A 1 527 ? 3.457 5.405 0.486 1.00 88.25 527 SER A N 1
ATOM 4250 C CA . SER A 1 527 ? 2.179 4.973 1.061 1.00 88.25 527 SER A CA 1
ATOM 4251 C C . SER A 1 527 ? 1.709 6.008 2.062 1.00 88.25 527 SER A C 1
ATOM 4253 O O . SER A 1 527 ? 2.344 6.201 3.100 1.00 88.25 527 SER A O 1
ATOM 4255 N N . ILE A 1 528 ? 0.595 6.640 1.721 1.00 93.44 528 ILE A N 1
ATOM 4256 C CA . ILE A 1 528 ? -0.059 7.659 2.529 1.00 93.44 528 ILE A CA 1
ATOM 4257 C C . ILE A 1 528 ? -1.340 7.052 3.073 1.00 93.44 528 ILE A C 1
ATOM 4259 O O . ILE A 1 528 ? -2.069 6.366 2.350 1.00 93.44 528 ILE A O 1
ATOM 4263 N N . ILE A 1 529 ? -1.607 7.342 4.336 1.00 97.12 529 ILE A N 1
ATOM 4264 C CA . ILE A 1 529 ? -2.893 7.100 4.964 1.00 97.12 529 ILE A CA 1
ATOM 4265 C C . ILE A 1 529 ? -3.551 8.455 5.191 1.00 97.12 529 ILE A C 1
ATOM 4267 O O . ILE A 1 529 ? -2.942 9.358 5.770 1.00 97.12 529 ILE A O 1
ATOM 4271 N N . TYR A 1 530 ? -4.782 8.605 4.717 1.00 98.06 530 TYR A N 1
ATOM 4272 C CA . TYR A 1 530 ? -5.593 9.782 4.990 1.00 98.06 530 TYR A CA 1
ATOM 4273 C C . TYR A 1 530 ? -6.361 9.552 6.280 1.00 98.06 530 TYR A C 1
ATOM 4275 O O . TYR A 1 530 ? -7.263 8.720 6.310 1.00 98.06 530 TYR A O 1
ATOM 4283 N N . LEU A 1 531 ? -5.995 10.278 7.333 1.00 98.50 531 LEU A N 1
ATOM 4284 C CA . LEU A 1 531 ? -6.724 10.300 8.595 1.00 98.50 531 LEU A CA 1
ATOM 4285 C C . LEU A 1 531 ? -7.771 11.410 8.539 1.00 98.50 531 LEU A C 1
ATOM 4287 O O . LEU A 1 531 ? -7.432 12.568 8.303 1.00 98.50 531 LEU A O 1
ATOM 4291 N N . VAL A 1 532 ? -9.030 11.061 8.761 1.00 98.25 532 VAL A N 1
ATOM 4292 C CA . VAL A 1 532 ? -10.177 11.963 8.679 1.00 98.25 532 VAL A CA 1
ATOM 4293 C C . VAL A 1 532 ? -10.776 12.152 10.065 1.00 98.25 532 VAL A C 1
ATOM 4295 O O . VAL A 1 532 ? -11.103 11.176 10.738 1.00 98.25 532 VAL A O 1
ATOM 4298 N N . ASN A 1 533 ? -10.954 13.411 10.464 1.00 97.56 533 ASN A N 1
ATOM 4299 C CA . ASN A 1 533 ? -11.746 13.813 11.622 1.00 97.56 533 ASN A CA 1
ATOM 4300 C C . ASN A 1 533 ? -13.052 14.447 11.129 1.00 97.56 533 ASN A C 1
ATOM 4302 O O . ASN A 1 533 ? -13.021 15.440 10.396 1.00 97.56 533 ASN A O 1
ATOM 4306 N N . ALA A 1 534 ? -14.192 13.884 11.515 1.00 96.06 534 ALA A N 1
ATOM 4307 C CA . ALA A 1 534 ? -15.499 14.319 11.045 1.00 96.06 534 ALA A CA 1
ATOM 4308 C C . ALA A 1 534 ? -16.598 14.164 12.107 1.00 96.06 534 ALA A C 1
ATOM 4310 O O . ALA A 1 534 ? -16.429 13.504 13.135 1.00 96.06 534 ALA A O 1
ATOM 4311 N N . LYS A 1 535 ? -17.766 14.750 11.829 1.00 92.94 535 LYS A N 1
ATOM 4312 C CA . LYS A 1 535 ? -19.012 14.556 12.588 1.00 92.94 535 LYS A CA 1
ATOM 4313 C C . LYS A 1 535 ? -20.126 14.043 11.671 1.00 92.94 535 LYS A C 1
ATOM 4315 O O . LYS A 1 535 ? -20.222 14.481 10.524 1.00 92.94 535 LYS A O 1
ATOM 4320 N N . LEU A 1 536 ? -20.936 13.106 12.176 1.00 88.81 536 LEU A N 1
ATOM 4321 C CA . LEU A 1 536 ? -22.009 12.411 11.435 1.00 88.81 536 LEU A CA 1
ATOM 4322 C C . LEU A 1 536 ? -23.349 13.163 11.388 1.00 88.81 536 LEU A C 1
ATOM 4324 O O . LEU A 1 536 ? -23.694 13.810 12.407 1.00 88.81 536 LEU A O 1
#

Nearest PDB structures (foldseek):
  6q9i-assembly1_A  TM=6.176E-01  e=8.783E-04  Homo sapiens
  5jqy-assembly1_A  TM=6.298E-01  e=1.426E-03  Homo sapiens
  8re6-assembly1_A  TM=5.616E-01  e=7.046E-04  Homo sapiens
  8re7-assembly1_A  TM=6.092E-01  e=3.154E-03  Homo sapiens
  6tka-assembly1_AAA  TM=3.690E-01  e=1.156E-04  Homo sapiens